Protein AF-0000000065842282 (afdb_homodimer)

Organism: Oryza sativa subsp. indica (NCBI:txid39946)

pLDDT: mean 80.54, std 21.97, range [26.03, 98.81]

InterPro domains:
  IPR006459 Casparian strip membrane protein [TIGR01569] (43-198)
  IPR006702 Casparian strip membrane protein domain [PF04535] (37-189)

Structure (mmCIF, N/CA/C/O backbone):
data_AF-0000000065842282-model_v1
#
loop_
_entity.id
_entity.type
_entity.pdbx_description
1 polymer 'CASP-like protein 3A1'
#
loop_
_atom_site.group_PDB
_atom_site.id
_atom_site.type_symbol
_atom_site.label_atom_id
_atom_site.label_alt_id
_atom_site.label_comp_id
_atom_site.label_asym_id
_atom_site.label_entity_id
_atom_site.label_seq_id
_atom_site.pdbx_PDB_ins_code
_atom_site.Cartn_x
_atom_site.Cartn_y
_atom_site.Cartn_z
_atom_site.occupancy
_atom_site.B_iso_or_equiv
_atom_site.auth_seq_id
_atom_site.auth_comp_id
_atom_site.auth_asym_id
_atom_site.auth_atom_id
_atom_site.pdbx_PDB_model_num
ATOM 1 N N . MET A 1 1 ? 2.488 105.25 -5.75 1 26.03 1 MET A N 1
ATOM 2 C CA . MET A 1 1 ? 2.049 104.125 -6.625 1 26.03 1 MET A CA 1
ATOM 3 C C . MET A 1 1 ? 2.713 102.812 -6.238 1 26.03 1 MET A C 1
ATOM 5 O O . MET A 1 1 ? 3.82 102.562 -6.691 1 26.03 1 MET A O 1
ATOM 9 N N . GLY A 1 2 ? 2.803 102.562 -4.922 1 28.08 2 GLY A N 1
ATOM 10 C CA . GLY A 1 2 ? 3.492 101.562 -4.148 1 28.08 2 GLY A CA 1
ATOM 11 C C . GLY A 1 2 ? 3.053 100.125 -4.496 1 28.08 2 GLY A C 1
ATOM 12 O O . GLY A 1 2 ? 1.866 99.875 -4.727 1 28.08 2 GLY A O 1
ATOM 13 N N . SER A 1 3 ? 3.91 99.5 -5.277 1 28.5 3 SER A N 1
ATOM 14 C CA . SER A 1 3 ? 3.799 98.125 -5.84 1 28.5 3 SER A CA 1
ATOM 15 C C . SER A 1 3 ? 3.494 97.125 -4.758 1 28.5 3 SER A C 1
ATOM 17 O O . SER A 1 3 ? 4.25 97 -3.793 1 28.5 3 SER A O 1
ATOM 19 N N . ILE A 1 4 ? 2.293 97.125 -4.273 1 29.86 4 ILE A N 1
ATOM 20 C CA . ILE A 1 4 ? 1.777 96.188 -3.281 1 29.86 4 ILE A CA 1
ATOM 21 C C . ILE A 1 4 ? 2.039 94.75 -3.74 1 29.86 4 ILE A C 1
ATOM 23 O O . ILE A 1 4 ? 1.507 94.312 -4.766 1 29.86 4 ILE A O 1
ATOM 27 N N . GLY A 1 5 ? 3.338 94.375 -3.734 1 29.72 5 GLY A N 1
ATOM 28 C CA . GLY A 1 5 ? 3.783 93.062 -4.078 1 29.72 5 GLY A CA 1
ATOM 29 C C . GLY A 1 5 ? 2.971 91.938 -3.402 1 29.72 5 GLY A C 1
ATOM 30 O O . GLY A 1 5 ? 2.748 92 -2.189 1 29.72 5 GLY A O 1
ATOM 31 N N . ASN A 1 6 ? 1.831 91.562 -4.043 1 28.48 6 ASN A N 1
ATOM 32 C CA . ASN A 1 6 ? 0.928 90.5 -3.701 1 28.48 6 ASN A CA 1
ATOM 33 C C . ASN A 1 6 ? 1.694 89.188 -3.396 1 28.48 6 ASN A C 1
ATOM 35 O O . ASN A 1 6 ? 2.383 88.688 -4.266 1 28.48 6 ASN A O 1
ATOM 39 N N . GLY A 1 7 ? 2.482 89.188 -2.332 1 29.06 7 GLY A N 1
ATOM 40 C CA . GLY A 1 7 ? 3.232 88.062 -1.869 1 29.06 7 GLY A CA 1
ATOM 41 C C . GLY A 1 7 ? 2.396 86.812 -1.797 1 29.06 7 GLY A C 1
ATOM 42 O O . GLY A 1 7 ? 1.621 86.625 -0.856 1 29.06 7 GLY A O 1
ATOM 43 N N . ARG A 1 8 ? 1.685 86.438 -2.893 1 32.59 8 ARG A N 1
ATOM 44 C CA . ARG A 1 8 ? 0.959 85.188 -2.863 1 32.59 8 ARG A CA 1
ATOM 45 C C . ARG A 1 8 ? 1.862 84.062 -2.396 1 32.59 8 ARG A C 1
ATOM 47 O O . ARG A 1 8 ? 2.824 83.688 -3.082 1 32.59 8 ARG A O 1
ATOM 54 N N . ASN A 1 9 ? 2.297 84.188 -1.151 1 28.83 9 ASN A N 1
ATOM 55 C CA . ASN A 1 9 ? 3.016 83 -0.637 1 28.83 9 ASN A CA 1
ATOM 56 C C . ASN A 1 9 ? 2.238 81.75 -0.875 1 28.83 9 ASN A C 1
ATOM 58 O O . ASN A 1 9 ? 1.107 81.562 -0.406 1 28.83 9 ASN A O 1
ATOM 62 N N . GLY A 1 10 ? 2.074 81.25 -2.119 1 29.47 10 GLY A N 1
ATOM 63 C CA . GLY A 1 10 ? 1.557 79.938 -2.43 1 29.47 10 GLY A CA 1
ATOM 64 C C . GLY A 1 10 ? 2.119 78.875 -1.533 1 29.47 10 GLY A C 1
ATOM 65 O O . GLY A 1 10 ? 3.312 78.562 -1.592 1 29.47 10 GLY A O 1
ATOM 66 N N . SER A 1 11 ? 1.789 79 -0.189 1 31.59 11 SER A N 1
ATOM 67 C CA . SER A 1 11 ? 2.174 77.875 0.69 1 31.59 11 SER A CA 1
ATOM 68 C C . SER A 1 11 ? 1.871 76.562 0.053 1 31.59 11 SER A C 1
ATOM 70 O O . SER A 1 11 ? 0.716 76.25 -0.253 1 31.59 11 SER A O 1
ATOM 72 N N . GLU A 1 12 ? 2.633 76.188 -0.982 1 32.94 12 GLU A N 1
ATOM 73 C CA . GLU A 1 12 ? 2.561 74.812 -1.44 1 32.94 12 GLU A CA 1
ATOM 74 C C . GLU A 1 12 ? 2.58 73.812 -0.264 1 32.94 12 GLU A C 1
ATOM 76 O O . GLU A 1 12 ? 3.568 73.75 0.466 1 32.94 12 GLU A O 1
ATOM 81 N N . VAL A 1 13 ? 1.533 73.938 0.605 1 35.19 13 VAL A N 1
ATOM 82 C CA . VAL A 1 13 ? 1.417 72.875 1.568 1 35.19 13 VAL A CA 1
ATOM 83 C C . VAL A 1 13 ? 1.71 71.5 0.881 1 35.19 13 VAL A C 1
ATOM 85 O O . VAL A 1 13 ? 0.978 71.125 -0.021 1 35.19 13 VAL A O 1
ATOM 88 N N . GLY A 1 14 ? 2.992 71.25 0.517 1 34.47 14 GLY A N 1
ATOM 89 C CA . GLY A 1 14 ? 3.361 69.938 0.145 1 34.47 14 GLY A CA 1
ATOM 90 C C . GLY A 1 14 ? 2.633 68.875 0.952 1 34.47 14 GLY A C 1
ATOM 91 O O . GLY A 1 14 ? 2.689 68.875 2.184 1 34.47 14 GLY A O 1
ATOM 92 N N . ILE A 1 15 ? 1.328 68.688 0.559 1 34.25 15 ILE A N 1
ATOM 93 C CA . ILE A 1 15 ? 0.681 67.5 1.134 1 34.25 15 ILE A CA 1
ATOM 94 C C . ILE A 1 15 ? 1.704 66.375 1.312 1 34.25 15 ILE A C 1
ATOM 96 O O . ILE A 1 15 ? 2.264 65.875 0.332 1 34.25 15 ILE A O 1
ATOM 100 N N . GLN A 1 16 ? 2.615 66.562 2.277 1 35.56 16 GLN A N 1
ATOM 101 C CA . GLN A 1 16 ? 3.387 65.375 2.586 1 35.56 16 GLN A CA 1
ATOM 102 C C . GLN A 1 16 ? 2.492 64.125 2.623 1 35.56 16 GLN A C 1
ATOM 104 O O . GLN A 1 16 ? 1.545 64.062 3.408 1 35.56 16 GLN A O 1
ATOM 109 N N . ILE A 1 17 ? 2.129 63.562 1.42 1 38.41 17 ILE A N 1
ATOM 110 C CA . ILE A 1 17 ? 1.533 62.25 1.478 1 38.41 17 ILE A CA 1
ATOM 111 C C . ILE A 1 17 ? 2.109 61.469 2.662 1 38.41 17 ILE A C 1
ATOM 113 O O . ILE A 1 17 ? 3.33 61.344 2.799 1 38.41 17 ILE A O 1
ATOM 117 N N . PRO A 1 18 ? 1.458 61.562 3.879 1 36.91 18 PRO A N 1
ATOM 118 C CA . PRO A 1 18 ? 2.004 60.688 4.926 1 36.91 18 PRO A CA 1
ATOM 119 C C . PRO A 1 18 ? 2.633 59.438 4.363 1 36.91 18 PRO A C 1
ATOM 121 O O . PRO A 1 18 ? 2.225 58.938 3.303 1 36.91 18 PRO A O 1
ATOM 124 N N . ALA A 1 19 ? 3.973 59.219 4.504 1 39.09 19 ALA A N 1
ATOM 125 C CA . ALA A 1 19 ? 4.594 57.938 4.215 1 39.09 19 ALA A CA 1
ATOM 126 C C . ALA A 1 19 ? 3.637 56.781 4.508 1 39.09 19 ALA A C 1
ATOM 128 O O . ALA A 1 19 ? 3.008 56.75 5.566 1 39.09 19 ALA A O 1
ATOM 129 N N . MET A 1 20 ? 2.785 56.406 3.525 1 37.34 20 MET A N 1
ATOM 130 C CA . MET A 1 20 ? 2.123 55.125 3.752 1 37.34 20 MET A CA 1
ATOM 131 C C . MET A 1 20 ? 2.898 54.312 4.762 1 37.34 20 MET A C 1
ATOM 133 O O . MET A 1 20 ? 4.113 54.125 4.637 1 37.34 20 MET A O 1
ATOM 137 N N . GLY A 1 21 ? 2.59 54.375 6.035 1 35.69 21 GLY A N 1
ATOM 138 C CA . GLY A 1 21 ? 3.123 53.562 7.113 1 35.69 21 GLY A CA 1
ATOM 139 C C . GLY A 1 21 ? 3.773 52.281 6.629 1 35.69 21 GLY A C 1
ATOM 140 O O . GLY A 1 21 ? 3.502 51.812 5.516 1 35.69 21 GLY A O 1
ATOM 141 N N . ASN A 1 22 ? 5 51.969 7.199 1 36.38 22 ASN A N 1
ATOM 142 C CA . ASN A 1 22 ? 5.707 50.719 7.074 1 36.38 22 ASN A CA 1
ATOM 143 C C . ASN A 1 22 ? 4.738 49.531 6.965 1 36.38 22 ASN A C 1
ATOM 145 O O . ASN A 1 22 ? 3.932 49.312 7.871 1 36.38 22 ASN A O 1
ATOM 149 N N . LYS A 1 23 ? 4.082 49.281 5.836 1 39.66 23 LYS A N 1
ATOM 150 C CA . LYS A 1 23 ? 3.525 47.938 5.719 1 39.66 23 LYS A CA 1
ATOM 151 C C . LYS A 1 23 ? 4.25 46.969 6.645 1 39.66 23 LYS A C 1
ATOM 153 O O . LYS A 1 23 ? 5.418 46.656 6.426 1 39.66 23 LYS A O 1
ATOM 158 N N . GLU A 1 24 ? 4.156 47.156 7.965 1 37.97 24 GLU A N 1
ATOM 159 C CA . GLU A 1 24 ? 4.492 45.969 8.75 1 37.97 24 GLU A CA 1
ATOM 160 C C . GLU A 1 24 ? 4.305 44.688 7.926 1 37.97 24 GLU A C 1
ATOM 162 O O . GLU A 1 24 ? 3.193 44.375 7.5 1 37.97 24 GLU A O 1
ATOM 167 N N . VAL A 1 25 ? 5.18 44.562 6.965 1 39.03 25 VAL A N 1
ATOM 168 C CA . VAL A 1 25 ? 5.305 43.188 6.438 1 39.03 25 VAL A CA 1
ATOM 169 C C . VAL A 1 25 ? 4.754 42.188 7.449 1 39.03 25 VAL A C 1
ATOM 171 O O . VAL A 1 25 ? 5.301 42.062 8.547 1 39.03 25 VAL A O 1
ATOM 174 N N . LEU A 1 26 ? 3.463 42.281 7.812 1 36.5 26 LEU A N 1
ATOM 175 C CA . LEU A 1 26 ? 2.973 41.125 8.539 1 36.5 26 LEU A CA 1
ATOM 176 C C . LEU A 1 26 ? 3.947 39.969 8.414 1 36.5 26 LEU A C 1
ATOM 178 O O . LEU A 1 26 ? 4.184 39.469 7.316 1 36.5 26 LEU A O 1
ATOM 182 N N . GLU A 1 27 ? 5.086 40.125 9.055 1 38.03 27 GLU A N 1
ATOM 183 C CA . GLU A 1 27 ? 5.965 38.969 9.195 1 38.03 27 GLU A CA 1
ATOM 184 C C . GLU A 1 27 ? 5.176 37.656 9.141 1 38.03 27 GLU A C 1
ATOM 186 O O . GLU A 1 27 ? 4.246 37.469 9.922 1 38.03 27 GLU A O 1
ATOM 191 N N . ARG A 1 28 ? 4.781 37.281 7.945 1 42.12 28 ARG A N 1
ATOM 192 C CA . ARG A 1 28 ? 4.285 35.906 7.926 1 42.12 28 ARG A CA 1
ATOM 193 C C . ARG A 1 28 ? 4.812 35.094 9.117 1 42.12 28 ARG A C 1
ATOM 195 O O . ARG A 1 28 ? 5.992 35.219 9.469 1 42.12 28 ARG A O 1
ATOM 202 N N . PRO A 1 29 ? 4.086 34.969 10.203 1 42.56 29 PRO A N 1
ATOM 203 C CA . PRO A 1 29 ? 4.641 34.156 11.297 1 42.56 29 PRO A CA 1
ATOM 204 C C . PRO A 1 29 ? 5.762 33.219 10.836 1 42.56 29 PRO A C 1
ATOM 206 O O . PRO A 1 29 ? 5.73 32.719 9.703 1 42.56 29 PRO A O 1
ATOM 209 N N . ALA A 1 30 ? 7.035 33.438 11.188 1 43.19 30 ALA A N 1
ATOM 210 C CA . ALA A 1 30 ? 8.273 32.688 10.984 1 43.19 30 ALA A CA 1
ATOM 211 C C . ALA A 1 30 ? 8 31.188 10.945 1 43.19 30 ALA A C 1
ATOM 213 O O . ALA A 1 30 ? 7.402 30.625 11.867 1 43.19 30 ALA A O 1
ATOM 214 N N . ILE A 1 31 ? 7.613 30.562 9.906 1 48.06 31 ILE A N 1
ATOM 215 C CA . ILE A 1 31 ? 7.602 29.094 9.844 1 48.06 31 ILE A CA 1
ATOM 216 C C . ILE A 1 31 ? 8.734 28.547 10.703 1 48.06 31 ILE A C 1
ATOM 218 O O . ILE A 1 31 ? 9.898 28.906 10.523 1 48.06 31 ILE A O 1
ATOM 222 N N . PRO A 1 32 ? 8.484 28.344 12.062 1 49.97 32 PRO A N 1
ATOM 223 C CA . PRO A 1 32 ? 9.562 27.812 12.906 1 49.97 32 PRO A CA 1
ATOM 224 C C . PRO A 1 32 ? 10.547 26.953 12.133 1 49.97 32 PRO A C 1
ATOM 226 O O . PRO A 1 32 ? 10.141 26.109 11.328 1 49.97 32 PRO A O 1
ATOM 229 N N . ARG A 1 33 ? 11.734 27.422 11.727 1 57.44 33 ARG A N 1
ATOM 230 C CA . ARG A 1 33 ? 12.859 26.719 11.133 1 57.44 33 ARG A CA 1
ATOM 231 C C . ARG A 1 33 ? 13.25 25.5 11.953 1 57.44 33 ARG A C 1
ATOM 233 O O . ARG A 1 33 ? 13.57 25.609 13.133 1 57.44 33 ARG A O 1
ATOM 240 N N . TRP A 1 34 ? 12.43 24.438 11.961 1 63.53 34 TRP A N 1
ATOM 241 C CA . TRP A 1 34 ? 12.883 23.234 12.641 1 63.53 34 TRP A CA 1
ATOM 242 C C . TRP A 1 34 ? 14.047 22.578 11.891 1 63.53 34 TRP A C 1
ATOM 244 O O . TRP A 1 34 ? 13.836 21.734 11.031 1 63.53 34 TRP A O 1
ATOM 254 N N . PRO A 1 35 ? 15.242 23.094 12.172 1 74.38 35 PRO A N 1
ATOM 255 C CA . PRO A 1 35 ? 16.391 22.531 11.453 1 74.38 35 PRO A CA 1
ATOM 256 C C . PRO A 1 35 ? 16.484 21.016 11.578 1 74.38 35 PRO A C 1
ATOM 258 O O . PRO A 1 35 ? 16.891 20.344 10.633 1 74.38 35 PRO A O 1
ATOM 261 N N . ARG A 1 36 ? 16.047 20.562 12.703 1 82 36 ARG A N 1
ATOM 262 C CA . ARG A 1 36 ? 16.094 19.125 12.914 1 82 36 ARG A CA 1
ATOM 263 C C . ARG A 1 36 ? 15.125 18.406 11.992 1 82 36 ARG A C 1
ATOM 265 O O . ARG A 1 36 ? 15.445 17.344 11.453 1 82 36 ARG A O 1
ATOM 272 N N . LEU A 1 37 ? 13.945 19.047 11.789 1 84.81 37 LEU A N 1
ATOM 273 C CA . LEU A 1 37 ? 12.945 18.406 10.938 1 84.81 37 LEU A CA 1
ATOM 274 C C . LEU A 1 37 ? 13.422 18.359 9.492 1 84.81 37 LEU A C 1
ATOM 276 O O . LEU A 1 37 ? 13.156 17.391 8.773 1 84.81 37 LEU A O 1
ATOM 280 N N . GLY A 1 38 ? 14.156 19.375 9.164 1 84.75 38 GLY A N 1
ATOM 281 C CA . GLY A 1 38 ? 14.711 19.391 7.824 1 84.75 38 GLY A CA 1
ATOM 282 C C . GLY A 1 38 ? 15.734 18.297 7.582 1 84.75 38 GLY A C 1
ATOM 283 O O . GLY A 1 38 ? 15.719 17.656 6.531 1 84.75 38 GLY A O 1
ATOM 284 N N . VAL A 1 39 ? 16.516 18.109 8.57 1 87.38 39 VAL A N 1
ATOM 285 C CA . VAL A 1 39 ? 17.547 17.094 8.469 1 87.38 39 VAL A CA 1
ATOM 286 C C . VAL A 1 39 ? 16.906 15.703 8.406 1 87.38 39 VAL A C 1
ATOM 288 O O . VAL A 1 39 ? 17.328 14.852 7.625 1 87.38 39 VAL A O 1
ATOM 291 N N . VAL A 1 40 ? 15.914 15.492 9.195 1 91.81 40 VAL A N 1
ATOM 292 C CA . VAL A 1 40 ? 15.227 14.211 9.227 1 91.81 40 VAL A CA 1
ATOM 293 C C . VAL A 1 40 ? 14.531 13.961 7.895 1 91.81 40 VAL A C 1
ATOM 295 O O . VAL A 1 40 ? 14.508 12.828 7.402 1 91.81 40 VAL A O 1
ATOM 298 N N . MET A 1 41 ? 14.031 14.969 7.391 1 91.44 41 MET A N 1
ATOM 299 C CA . MET A 1 41 ? 13.352 14.859 6.102 1 91.44 41 MET A CA 1
ATOM 300 C C . MET A 1 41 ? 14.32 14.438 5.008 1 91.44 41 MET A C 1
ATOM 302 O O . MET A 1 41 ? 14.016 13.562 4.199 1 91.44 41 MET A O 1
ATOM 306 N N . VAL A 1 42 ? 15.453 15.031 5.004 1 92.12 42 VAL A N 1
ATOM 307 C CA . VAL A 1 42 ? 16.453 14.734 3.99 1 92.12 42 VAL A CA 1
ATOM 308 C C . VAL A 1 42 ? 17 13.32 4.199 1 92.12 42 VAL A C 1
ATOM 310 O O . VAL A 1 42 ? 17.172 12.562 3.24 1 92.12 42 VAL A O 1
ATOM 313 N N . ALA A 1 43 ? 17.219 12.961 5.398 1 95.25 43 ALA A N 1
ATOM 314 C CA . ALA A 1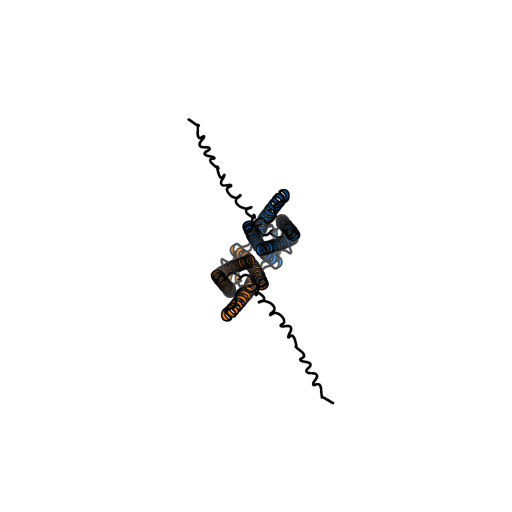 43 ? 17.734 11.633 5.715 1 95.25 43 ALA A CA 1
ATOM 315 C C . ALA A 1 43 ? 16.734 10.547 5.309 1 95.25 43 ALA A C 1
ATOM 317 O O . ALA A 1 43 ? 17.125 9.516 4.75 1 95.25 43 ALA A O 1
ATOM 318 N N . THR A 1 44 ? 15.508 10.781 5.621 1 96.62 44 THR A N 1
ATOM 319 C CA . THR A 1 44 ? 14.469 9.805 5.301 1 96.62 44 THR A CA 1
ATOM 320 C C . THR A 1 44 ? 14.375 9.602 3.791 1 96.62 44 THR A C 1
ATOM 322 O O . THR A 1 44 ? 14.281 8.469 3.314 1 96.62 44 THR A O 1
ATOM 325 N N . ARG A 1 45 ? 14.492 10.625 3.088 1 96.5 45 ARG A N 1
ATOM 326 C CA . ARG A 1 45 ? 14.406 10.555 1.633 1 96.5 45 ARG A CA 1
ATOM 327 C C . ARG A 1 45 ? 15.641 9.883 1.044 1 96.5 45 ARG A C 1
ATOM 329 O O . ARG A 1 45 ? 15.547 9.148 0.058 1 96.5 45 ARG A O 1
ATOM 336 N N . ALA A 1 46 ? 16.734 10.141 1.627 1 97.38 46 ALA A N 1
ATOM 337 C CA . ALA A 1 46 ? 17.969 9.508 1.165 1 97.38 46 ALA A CA 1
ATOM 338 C C . ALA A 1 46 ? 17.922 7.996 1.364 1 97.38 46 ALA A C 1
ATOM 340 O O . ALA A 1 46 ? 18.312 7.234 0.475 1 97.38 46 ALA A O 1
ATOM 341 N N . VAL A 1 47 ? 17.438 7.605 2.492 1 98.44 47 VAL A N 1
ATOM 342 C CA . VAL A 1 47 ? 17.344 6.172 2.766 1 98.44 47 VAL A CA 1
ATOM 343 C C . VAL A 1 47 ? 16.312 5.535 1.835 1 98.44 47 VAL A C 1
ATOM 345 O O . VAL A 1 47 ? 16.531 4.434 1.324 1 98.44 47 VAL A O 1
ATOM 348 N N . ALA A 1 48 ? 15.18 6.258 1.645 1 98.56 48 ALA A N 1
ATOM 349 C CA . ALA A 1 48 ? 14.172 5.75 0.715 1 98.56 48 ALA A CA 1
ATOM 350 C C . ALA A 1 48 ? 14.758 5.551 -0.677 1 98.56 48 ALA A C 1
ATOM 352 O O . ALA A 1 48 ? 14.477 4.547 -1.338 1 98.56 48 ALA A O 1
ATOM 353 N N . LEU A 1 49 ? 15.617 6.438 -1.089 1 98.56 49 LEU A N 1
ATOM 354 C CA . LEU A 1 49 ? 16.266 6.355 -2.389 1 98.56 49 LEU A CA 1
ATOM 355 C C . LEU A 1 49 ? 17.203 5.145 -2.453 1 98.56 49 LEU A C 1
ATOM 357 O O . LEU A 1 49 ? 17.125 4.348 -3.391 1 98.56 49 LEU A O 1
ATOM 361 N N . VAL A 1 50 ? 18.016 4.969 -1.447 1 98.75 50 VAL A N 1
ATOM 362 C CA . VAL A 1 50 ? 18.984 3.881 -1.417 1 98.75 50 VAL A CA 1
ATOM 363 C C . VAL A 1 50 ? 18.266 2.539 -1.417 1 98.75 50 VAL A C 1
ATOM 365 O O . VAL A 1 50 ? 18.641 1.618 -2.143 1 98.75 50 VAL A O 1
ATOM 368 N N . MET A 1 51 ? 17.219 2.465 -0.66 1 98.81 51 MET A N 1
ATOM 369 C CA . MET A 1 51 ? 16.484 1.207 -0.573 1 98.81 51 MET A CA 1
ATOM 370 C C . MET A 1 51 ? 15.781 0.897 -1.889 1 98.81 51 MET A C 1
ATOM 372 O O . MET A 1 51 ? 15.695 -0.264 -2.293 1 98.81 51 MET A O 1
ATOM 376 N N . ALA A 1 52 ? 15.281 1.926 -2.518 1 98.81 52 ALA A N 1
ATOM 377 C CA . ALA A 1 52 ? 14.633 1.717 -3.807 1 98.81 52 ALA A CA 1
ATOM 378 C C . ALA A 1 52 ? 15.633 1.242 -4.855 1 98.81 52 ALA A C 1
ATOM 380 O O . ALA A 1 52 ? 15.344 0.322 -5.625 1 98.81 52 ALA A O 1
ATOM 381 N N . VAL A 1 53 ? 16.781 1.795 -4.875 1 98.75 53 VAL A N 1
ATOM 382 C CA . VAL A 1 53 ? 17.828 1.425 -5.828 1 98.75 53 VAL A CA 1
ATOM 383 C C . VAL A 1 53 ? 18.312 0.005 -5.543 1 98.75 53 VAL A C 1
ATOM 385 O O . VAL A 1 53 ? 18.5 -0.792 -6.465 1 98.75 53 VAL A O 1
ATOM 388 N N . LEU A 1 54 ? 18.453 -0.265 -4.289 1 98.69 54 LEU A N 1
ATOM 389 C CA . LEU A 1 54 ? 18.875 -1.61 -3.918 1 98.69 54 LEU A CA 1
ATOM 390 C C . LEU A 1 54 ? 17.828 -2.643 -4.316 1 98.69 54 LEU A C 1
ATOM 392 O O . LEU A 1 54 ? 18.172 -3.73 -4.785 1 98.69 54 LEU A O 1
ATOM 396 N N . SER A 1 55 ? 16.594 -2.291 -4.109 1 98.62 55 SER A N 1
ATOM 397 C CA . SER A 1 55 ? 15.523 -3.193 -4.508 1 98.62 55 SER A CA 1
ATOM 398 C C . SER A 1 55 ? 15.586 -3.496 -6 1 98.62 55 SER A C 1
ATOM 400 O O . SER A 1 55 ? 15.531 -4.66 -6.406 1 98.62 55 SER A O 1
ATOM 402 N N . MET A 1 56 ? 15.719 -2.506 -6.742 1 98.19 56 MET A N 1
ATOM 403 C CA . MET A 1 56 ? 15.797 -2.658 -8.195 1 98.19 56 MET A CA 1
ATOM 404 C C . MET A 1 56 ? 17.031 -3.449 -8.594 1 98.19 56 MET A C 1
ATOM 406 O O . MET A 1 56 ? 16.938 -4.391 -9.383 1 98.19 56 MET A O 1
ATOM 410 N N . ALA A 1 57 ? 18.203 -3.143 -8.055 1 98 57 ALA A N 1
ATOM 411 C CA . ALA A 1 57 ? 19.469 -3.77 -8.406 1 98 57 ALA A CA 1
ATOM 412 C C . ALA A 1 57 ? 19.469 -5.25 -8.039 1 98 57 ALA A C 1
ATOM 414 O O . ALA A 1 57 ? 19.891 -6.094 -8.836 1 98 57 ALA A O 1
ATOM 415 N N . LEU A 1 58 ? 19 -5.539 -6.902 1 97.81 58 LEU A N 1
ATOM 416 C CA . LEU A 1 58 ? 18.969 -6.926 -6.449 1 97.81 58 LEU A CA 1
ATOM 417 C C . LEU A 1 58 ? 18.031 -7.762 -7.316 1 97.81 58 LEU A C 1
ATOM 419 O O . LEU A 1 58 ? 18.344 -8.898 -7.66 1 97.81 58 LEU A O 1
ATOM 423 N N . MET A 1 59 ? 16.938 -7.18 -7.711 1 97 59 MET A N 1
ATOM 424 C CA . MET A 1 59 ? 15.984 -7.926 -8.539 1 97 59 MET A CA 1
ATOM 425 C C . MET A 1 59 ? 16.547 -8.156 -9.938 1 97 59 MET A C 1
ATOM 427 O O . MET A 1 59 ? 16.422 -9.242 -10.492 1 97 59 MET A O 1
ATOM 431 N N . ILE A 1 60 ? 17.188 -7.172 -10.453 1 95.25 60 ILE A N 1
ATOM 432 C CA . ILE A 1 60 ? 17.766 -7.289 -11.781 1 95.25 60 ILE A CA 1
ATOM 433 C C . ILE A 1 60 ? 18.891 -8.328 -11.773 1 95.25 60 ILE A C 1
ATOM 435 O O . ILE A 1 60 ? 19.078 -9.047 -12.758 1 95.25 60 ILE A O 1
ATOM 439 N N . SER A 1 61 ? 19.469 -8.5 -10.641 1 94.5 61 SER A N 1
ATOM 440 C CA . SER A 1 61 ? 20.562 -9.461 -10.5 1 94.5 61 SER A CA 1
ATOM 441 C C . SER A 1 61 ? 20.031 -10.859 -10.203 1 94.5 61 SER A C 1
ATOM 443 O O . SER A 1 61 ? 20.781 -11.836 -10.242 1 94.5 61 SER A O 1
ATOM 445 N N . ALA A 1 62 ? 18.766 -10.914 -9.922 1 91.62 62 ALA A N 1
ATOM 446 C CA . ALA A 1 62 ? 18.172 -12.195 -9.539 1 91.62 62 ALA A CA 1
ATOM 447 C C . ALA A 1 62 ? 17.875 -13.039 -10.773 1 91.62 62 ALA A C 1
ATOM 449 O O . ALA A 1 62 ? 16.766 -12.984 -11.32 1 91.62 62 ALA A O 1
ATOM 450 N N . LYS A 1 63 ? 18.812 -13.703 -11.273 1 88.44 63 LYS A N 1
ATOM 451 C CA . LYS A 1 63 ? 18.703 -14.664 -12.367 1 88.44 63 LYS A CA 1
ATOM 452 C C . LYS A 1 63 ? 19.438 -15.961 -12.031 1 88.44 63 LYS A C 1
ATOM 454 O O . LYS A 1 63 ? 20.484 -15.93 -11.383 1 88.44 63 LYS A O 1
ATOM 459 N N . GLN A 1 64 ? 18.688 -17.031 -12.359 1 87.94 64 GLN A N 1
ATOM 460 C CA . GLN A 1 64 ? 19.297 -18.328 -12.055 1 87.94 64 GLN A CA 1
ATOM 461 C C . GLN A 1 64 ? 18.719 -19.422 -12.945 1 87.94 64 GLN A C 1
ATOM 463 O O . GLN A 1 64 ? 17.547 -19.391 -13.297 1 87.94 64 GLN A O 1
ATOM 468 N N . ARG A 1 65 ? 19.672 -20.344 -13.328 1 85 65 ARG A N 1
ATOM 469 C CA . ARG A 1 65 ? 19.266 -21.547 -14.047 1 85 65 ARG A CA 1
ATOM 470 C C . ARG A 1 65 ? 19.312 -22.766 -13.141 1 85 65 ARG A C 1
ATOM 472 O O . ARG A 1 65 ? 20.219 -22.906 -12.305 1 85 65 ARG A O 1
ATOM 479 N N . GLY A 1 66 ? 18.172 -23.484 -13.188 1 81.81 66 GLY A N 1
ATOM 480 C CA . GLY A 1 66 ? 18.109 -24.703 -12.406 1 81.81 66 GLY A CA 1
ATOM 481 C C . GLY A 1 66 ? 17.359 -25.828 -13.094 1 81.81 66 GLY A C 1
ATOM 482 O O . GLY A 1 66 ? 17.172 -25.797 -14.312 1 81.81 66 GLY A O 1
ATOM 483 N N . SER A 1 67 ? 17.281 -27.031 -12.414 1 78.06 67 SER A N 1
ATOM 484 C CA . SER A 1 67 ? 16.547 -28.156 -12.969 1 78.06 67 SER A CA 1
ATOM 485 C C . SER A 1 67 ? 15.586 -28.75 -11.938 1 78.06 67 SER A C 1
ATOM 487 O O . SER A 1 67 ? 15.906 -28.797 -10.75 1 78.06 67 SER A O 1
ATOM 489 N N . LEU A 1 68 ? 14.367 -28.922 -12.398 1 73.75 68 LEU A N 1
ATOM 490 C CA . LEU A 1 68 ? 13.359 -29.562 -11.562 1 73.75 68 LEU A CA 1
ATOM 491 C C . LEU A 1 68 ? 13.133 -31.016 -11.984 1 73.75 68 LEU A C 1
ATOM 493 O O . LEU A 1 68 ? 13.047 -31.297 -13.18 1 73.75 68 LEU A O 1
ATOM 497 N N . LYS A 1 69 ? 13.25 -31.969 -11.055 1 67.81 69 LYS A N 1
ATOM 498 C CA . LYS A 1 69 ? 12.984 -33.375 -11.352 1 67.81 69 LYS A CA 1
ATOM 499 C C . LYS A 1 69 ? 11.523 -33.719 -11.094 1 67.81 69 LYS A C 1
ATOM 501 O O . LYS A 1 69 ? 11.062 -33.688 -9.953 1 67.81 69 LYS A O 1
ATOM 506 N N . ILE A 1 70 ? 10.82 -33.625 -12.07 1 61.66 70 ILE A N 1
ATOM 507 C CA . ILE A 1 70 ? 9.445 -34.094 -11.945 1 61.66 70 ILE A CA 1
ATOM 508 C C . ILE A 1 70 ? 9.32 -35.5 -12.5 1 61.66 70 ILE A C 1
ATOM 510 O O . ILE A 1 70 ? 9.539 -35.719 -13.695 1 61.66 70 ILE A O 1
ATOM 514 N N . PHE A 1 71 ? 8.906 -36.375 -11.664 1 59.62 71 PHE A N 1
ATOM 515 C CA . PHE A 1 71 ? 8.711 -37.75 -12.023 1 59.62 71 PHE A CA 1
ATOM 516 C C . PHE A 1 71 ? 9.93 -38.312 -12.758 1 59.62 71 PHE A C 1
ATOM 518 O O . PHE A 1 71 ? 9.789 -39.031 -13.742 1 59.62 71 PHE A O 1
ATOM 525 N N . GLY A 1 72 ? 11.133 -37.812 -12.383 1 63.72 72 GLY A N 1
ATOM 526 C CA . GLY A 1 72 ? 12.352 -38.344 -12.961 1 63.72 72 GLY A CA 1
ATOM 527 C C . GLY A 1 72 ? 12.828 -37.594 -14.18 1 63.72 72 GLY A C 1
ATOM 528 O O . GLY A 1 72 ? 13.922 -37.844 -14.688 1 63.72 72 GLY A O 1
ATOM 529 N N . ILE A 1 73 ? 11.969 -36.812 -14.758 1 67.25 73 ILE A N 1
ATOM 530 C CA . ILE A 1 73 ? 12.359 -36 -15.914 1 67.25 73 ILE A CA 1
ATOM 531 C C . ILE A 1 73 ? 12.875 -34.625 -15.438 1 67.25 73 ILE A C 1
ATOM 533 O O . ILE A 1 73 ? 12.227 -33.969 -14.625 1 67.25 73 ILE A O 1
ATOM 537 N N . GLU A 1 74 ? 14.102 -34.5 -15.898 1 72.38 74 GLU A N 1
ATOM 538 C CA . GLU A 1 74 ? 14.719 -33.219 -15.547 1 72.38 74 GLU A CA 1
ATOM 539 C C . GLU A 1 74 ? 14.25 -32.094 -16.484 1 72.38 74 GLU A C 1
ATOM 541 O O . GLU A 1 74 ? 14.484 -32.156 -17.688 1 72.38 74 GLU A O 1
ATOM 546 N N . ILE A 1 75 ? 13.492 -31.234 -15.914 1 71 75 ILE A N 1
ATOM 547 C CA . ILE A 1 75 ? 13.023 -30.094 -16.672 1 71 75 ILE A CA 1
ATOM 548 C C . ILE A 1 75 ? 13.852 -28.859 -16.328 1 71 75 ILE A C 1
ATOM 550 O O . ILE A 1 75 ? 13.914 -28.453 -15.164 1 71 75 ILE A O 1
ATOM 554 N N . PRO A 1 76 ? 14.547 -28.438 -17.406 1 77.69 76 PRO A N 1
ATOM 555 C CA . PRO A 1 76 ? 15.312 -27.219 -17.125 1 77.69 76 PRO A CA 1
ATOM 556 C C . PRO A 1 76 ? 14.422 -26.047 -16.719 1 77.69 76 PRO A C 1
ATOM 558 O O . PRO A 1 76 ? 13.328 -25.891 -17.266 1 77.69 76 PRO A O 1
ATOM 561 N N . LEU A 1 77 ? 14.898 -25.391 -15.594 1 78.56 77 LEU A N 1
ATOM 562 C CA . LEU A 1 77 ? 14.172 -24.219 -15.102 1 78.56 77 LEU A CA 1
ATOM 563 C C . LEU A 1 77 ? 15.023 -22.969 -15.195 1 78.56 77 LEU A C 1
ATOM 565 O O . LEU A 1 77 ? 16.234 -23 -14.914 1 78.56 77 LEU A O 1
ATOM 569 N N . TYR A 1 78 ? 14.469 -21.984 -15.805 1 80.75 78 TYR A N 1
ATOM 570 C CA . TYR A 1 78 ? 15.109 -20.672 -15.867 1 80.75 78 TYR A CA 1
ATOM 571 C C . TYR A 1 78 ? 14.273 -19.625 -15.141 1 80.75 78 TYR A C 1
ATOM 573 O O . TYR A 1 78 ? 13.086 -19.469 -15.422 1 80.75 78 TYR A O 1
ATOM 581 N N . ALA A 1 79 ? 14.93 -19.078 -14.164 1 83.94 79 ALA A N 1
ATOM 582 C CA . ALA A 1 79 ? 14.234 -18.031 -13.422 1 83.94 79 ALA A CA 1
ATOM 583 C C . ALA A 1 79 ? 14.82 -16.656 -13.727 1 83.94 79 ALA A C 1
ATOM 585 O O . ALA A 1 79 ? 16.047 -16.484 -13.734 1 83.94 79 ALA A O 1
ATOM 586 N N . ASN A 1 80 ? 13.93 -15.812 -14.055 1 85.81 80 ASN A N 1
ATOM 587 C CA . ASN A 1 80 ? 14.258 -14.422 -14.336 1 85.81 80 ASN A CA 1
ATOM 588 C C . ASN A 1 80 ? 13.141 -13.477 -13.891 1 85.81 80 ASN A C 1
ATOM 590 O O . ASN A 1 80 ? 11.961 -13.812 -13.992 1 85.81 80 ASN A O 1
ATOM 594 N N . TRP A 1 81 ? 13.578 -12.305 -13.445 1 84.75 81 TRP A N 1
ATOM 595 C CA . TRP A 1 81 ? 12.625 -11.312 -12.969 1 84.75 81 TRP A CA 1
ATOM 596 C C . TRP A 1 81 ? 11.648 -10.914 -14.07 1 84.75 81 TRP A C 1
ATOM 598 O O . TRP A 1 81 ? 10.508 -10.547 -13.797 1 84.75 81 TRP A O 1
ATOM 608 N N . SER A 1 82 ? 12.031 -10.992 -15.312 1 82.62 82 SER A N 1
ATOM 609 C CA . SER A 1 82 ? 11.227 -10.531 -16.438 1 82.62 82 SER A CA 1
ATOM 610 C C . SER A 1 82 ? 10.117 -11.523 -16.766 1 82.62 82 SER A C 1
ATOM 612 O O . SER A 1 82 ? 9.195 -11.211 -17.531 1 82.62 82 SER A O 1
ATOM 614 N N . PHE A 1 83 ? 10.172 -12.641 -16.094 1 79.31 83 PHE A N 1
ATOM 615 C CA . PHE A 1 83 ? 9.18 -13.672 -16.391 1 79.31 83 PHE A CA 1
ATOM 616 C C . PHE A 1 83 ? 7.953 -13.523 -15.5 1 79.31 83 PHE A C 1
ATOM 618 O O . PHE A 1 83 ? 6.941 -14.195 -15.711 1 79.31 83 PHE A O 1
ATOM 625 N N . SER A 1 84 ? 8.047 -12.75 -14.562 1 85.44 84 SER A N 1
ATOM 626 C CA . SER A 1 84 ? 6.938 -12.531 -13.641 1 85.44 84 SER A CA 1
ATOM 627 C C . SER A 1 84 ? 6.477 -11.078 -13.672 1 85.44 84 SER A C 1
ATOM 629 O O . SER A 1 84 ? 7.262 -10.164 -13.414 1 85.44 84 SER A O 1
ATOM 631 N N . ASP A 1 85 ? 5.199 -10.828 -13.938 1 87.81 85 ASP A N 1
ATOM 632 C CA . ASP A 1 85 ? 4.621 -9.492 -13.992 1 87.81 85 ASP A CA 1
ATOM 633 C C . ASP A 1 85 ? 4.789 -8.766 -12.656 1 87.81 85 ASP A C 1
ATOM 635 O O . ASP A 1 85 ? 5.039 -7.562 -12.625 1 87.81 85 ASP A O 1
ATOM 639 N N . SER A 1 86 ? 4.656 -9.539 -11.609 1 92.81 86 SER A N 1
ATOM 640 C CA . SER A 1 86 ? 4.75 -8.93 -10.281 1 92.81 86 SER A CA 1
ATOM 641 C C . SER A 1 86 ? 6.172 -8.453 -9.992 1 92.81 86 SER A C 1
ATOM 643 O O . SER A 1 86 ? 6.371 -7.406 -9.383 1 92.81 86 SER A O 1
ATOM 645 N N . LEU A 1 87 ? 7.148 -9.195 -10.453 1 94.44 87 LEU A N 1
ATOM 646 C CA . LEU A 1 87 ? 8.539 -8.812 -10.227 1 94.44 87 LEU A CA 1
ATOM 647 C C . LEU A 1 87 ? 8.938 -7.66 -11.141 1 94.44 87 LEU A C 1
ATOM 649 O O . LEU A 1 87 ? 9.688 -6.77 -10.727 1 94.44 87 LEU A O 1
ATOM 653 N N . GLU A 1 88 ? 8.438 -7.707 -12.344 1 94.5 88 GLU A N 1
ATOM 654 C CA . GLU A 1 88 ? 8.633 -6.57 -13.234 1 94.5 88 GLU A CA 1
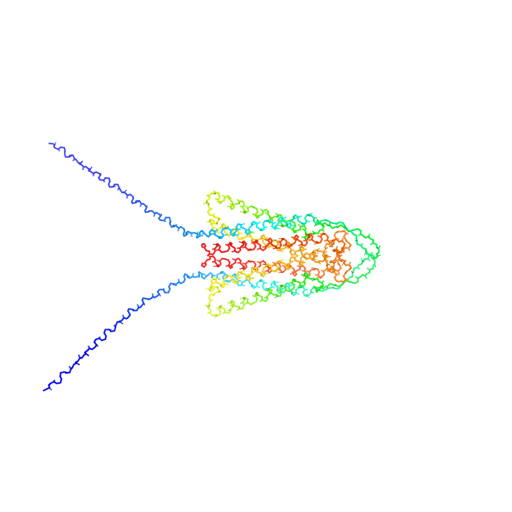ATOM 655 C C . GLU A 1 88 ? 8.016 -5.297 -12.656 1 94.5 88 GLU A C 1
ATOM 657 O O . GLU A 1 88 ? 8.594 -4.219 -12.758 1 94.5 88 GLU A O 1
ATOM 662 N N . TYR A 1 89 ? 6.84 -5.516 -12.133 1 97.19 89 TYR A N 1
ATOM 663 C CA . TYR A 1 89 ? 6.16 -4.41 -11.469 1 97.19 89 TYR A CA 1
ATOM 664 C C . TYR A 1 89 ? 7.004 -3.854 -10.328 1 97.19 89 TYR A C 1
ATOM 666 O O . TYR A 1 89 ? 7.129 -2.637 -10.18 1 97.19 89 TYR A O 1
ATOM 674 N N . LEU A 1 90 ? 7.594 -4.656 -9.562 1 98.06 90 LEU A N 1
ATOM 675 C CA . LEU A 1 90 ? 8.461 -4.238 -8.461 1 98.06 90 LEU A CA 1
ATOM 676 C C . LEU A 1 90 ? 9.656 -3.455 -8.984 1 98.06 90 LEU A C 1
ATOM 678 O O . LEU A 1 90 ? 9.977 -2.385 -8.461 1 98.06 90 LEU A O 1
ATOM 682 N N . VAL A 1 91 ? 10.312 -3.959 -10.023 1 97.81 91 VAL A N 1
ATOM 683 C CA . VAL A 1 91 ? 11.477 -3.295 -10.602 1 97.81 91 VAL A CA 1
ATOM 684 C C . VAL A 1 91 ? 11.07 -1.928 -11.148 1 97.81 91 VAL A C 1
ATOM 686 O O . VAL A 1 91 ? 11.734 -0.922 -10.883 1 97.81 91 VAL A O 1
ATOM 689 N N . GLY A 1 92 ? 10 -1.907 -11.852 1 97.81 92 GLY A N 1
ATOM 690 C CA . GLY A 1 92 ? 9.516 -0.658 -12.422 1 97.81 92 GLY A CA 1
ATOM 691 C C . GLY A 1 92 ? 9.18 0.385 -11.367 1 97.81 92 GLY A C 1
ATOM 692 O O . GLY A 1 92 ? 9.602 1.537 -11.477 1 97.81 92 GLY A O 1
ATOM 693 N N . MET A 1 93 ? 8.414 -0.038 -10.383 1 98.38 93 MET A N 1
ATOM 694 C CA . MET A 1 93 ? 8 0.905 -9.352 1 98.38 93 MET A CA 1
ATOM 695 C C . MET A 1 93 ? 9.195 1.357 -8.516 1 98.38 93 MET A C 1
ATOM 697 O O . MET A 1 93 ? 9.242 2.502 -8.062 1 98.38 93 MET A O 1
ATOM 701 N N . SER A 1 94 ? 10.148 0.459 -8.297 1 98.62 94 SER A N 1
ATOM 702 C CA . SER A 1 94 ? 11.367 0.838 -7.582 1 98.62 94 SER A CA 1
ATOM 703 C C . SER A 1 94 ? 12.164 1.872 -8.367 1 98.62 94 SER A C 1
ATOM 705 O O . SER A 1 94 ? 12.688 2.83 -7.789 1 98.62 94 SER A O 1
ATOM 707 N N . ALA A 1 95 ? 12.203 1.705 -9.641 1 98.44 95 ALA A N 1
ATOM 708 C CA . ALA A 1 95 ? 12.93 2.646 -10.484 1 98.44 95 ALA A CA 1
ATOM 709 C C . ALA A 1 95 ? 12.281 4.027 -10.461 1 98.44 95 ALA A C 1
ATOM 711 O O . ALA A 1 95 ? 12.961 5.039 -10.289 1 98.44 95 ALA A O 1
ATOM 712 N N . VAL A 1 96 ? 10.969 4.027 -10.578 1 98.38 96 VAL A N 1
ATOM 713 C CA . VAL A 1 96 ? 10.266 5.305 -10.609 1 98.38 96 VAL A CA 1
ATOM 714 C C . VAL A 1 96 ? 10.328 5.965 -9.234 1 98.38 96 VAL A C 1
ATOM 716 O O . VAL A 1 96 ? 10.469 7.184 -9.133 1 98.38 96 VAL A O 1
ATOM 719 N N . SER A 1 97 ? 10.203 5.168 -8.211 1 98.44 97 SER A N 1
ATOM 720 C CA . SER A 1 97 ? 10.305 5.707 -6.855 1 98.44 97 SER A CA 1
ATOM 721 C C . SER A 1 97 ? 11.695 6.281 -6.598 1 98.44 97 SER A C 1
ATOM 723 O O . SER A 1 97 ? 11.836 7.324 -5.961 1 98.44 97 SER A O 1
ATOM 725 N N . ALA A 1 98 ? 12.719 5.594 -7.086 1 98.5 98 ALA A N 1
ATOM 726 C CA . ALA A 1 98 ? 14.086 6.098 -6.953 1 98.5 98 ALA A CA 1
ATOM 727 C C . ALA A 1 98 ? 14.242 7.438 -7.668 1 98.5 98 ALA A C 1
ATOM 729 O O . ALA A 1 98 ? 14.852 8.367 -7.133 1 98.5 98 ALA A O 1
ATOM 730 N N . ALA A 1 99 ? 13.703 7.516 -8.852 1 98.31 99 ALA A N 1
ATOM 731 C CA . ALA A 1 99 ? 13.766 8.766 -9.602 1 98.31 99 ALA A CA 1
ATOM 732 C C . ALA A 1 99 ? 13.062 9.891 -8.852 1 98.31 99 ALA A C 1
ATOM 734 O O . ALA A 1 99 ? 13.57 11.016 -8.789 1 98.31 99 ALA A O 1
ATOM 735 N N . TYR A 1 100 ? 11.945 9.57 -8.281 1 98.19 100 TYR A N 1
ATOM 736 C CA . TYR A 1 100 ? 11.195 10.547 -7.5 1 98.19 100 TYR A CA 1
ATOM 737 C C . TYR A 1 100 ? 12.016 11.039 -6.312 1 98.19 100 TYR A C 1
ATOM 739 O O . TYR A 1 100 ? 12.133 12.25 -6.086 1 98.19 100 TYR A O 1
ATOM 747 N N . CYS A 1 101 ? 12.547 10.133 -5.531 1 98.06 101 CYS A N 1
ATOM 748 C CA . CYS A 1 101 ? 13.344 10.484 -4.363 1 98.06 101 CYS A CA 1
ATOM 749 C C . CYS A 1 101 ? 14.57 11.305 -4.766 1 98.06 101 CYS A C 1
ATOM 751 O O . CYS A 1 101 ? 14.93 12.266 -4.09 1 98.06 101 CYS A O 1
ATOM 753 N N . LEU A 1 102 ? 15.203 10.922 -5.852 1 97.69 102 LEU A N 1
ATOM 754 C CA . LEU A 1 102 ? 16.359 11.656 -6.336 1 97.69 102 LEU A CA 1
ATOM 755 C C . LEU A 1 102 ? 15.984 13.086 -6.711 1 97.69 102 LEU A C 1
ATOM 757 O O . LEU A 1 102 ? 16.688 14.031 -6.344 1 97.69 102 LEU A O 1
ATOM 761 N N . ALA A 1 103 ? 14.891 13.219 -7.43 1 96.81 103 ALA A N 1
ATOM 762 C CA . ALA A 1 103 ? 14.414 14.547 -7.82 1 96.81 103 ALA A CA 1
ATOM 763 C C . ALA A 1 103 ? 14.125 15.406 -6.594 1 96.81 103 ALA A C 1
ATOM 765 O O . ALA A 1 103 ? 14.484 16.594 -6.559 1 96.81 103 ALA A O 1
ATOM 766 N N . GLN A 1 104 ? 13.531 14.82 -5.613 1 95 104 GLN A N 1
ATOM 767 C CA . GLN A 1 104 ? 13.203 15.562 -4.402 1 95 104 GLN A CA 1
ATOM 768 C C . GLN A 1 104 ? 14.461 15.984 -3.652 1 95 104 GLN A C 1
ATOM 770 O O . GLN A 1 104 ? 14.539 17.094 -3.131 1 95 104 GLN A O 1
ATOM 775 N N . LEU A 1 105 ? 15.422 15.117 -3.613 1 95.12 105 LEU A N 1
ATOM 776 C CA . LEU A 1 105 ? 16.672 15.43 -2.93 1 95.12 105 LEU A CA 1
ATOM 777 C C . LEU A 1 105 ? 17.438 16.516 -3.668 1 95.12 105 LEU A C 1
ATOM 779 O O . LEU A 1 105 ? 18.016 17.406 -3.041 1 95.12 105 LEU A O 1
ATOM 783 N N . LEU A 1 106 ? 17.406 16.516 -4.941 1 94.94 106 LEU A N 1
ATOM 784 C CA . LEU A 1 106 ? 18.078 17.547 -5.738 1 94.94 106 LEU A CA 1
ATOM 785 C C . LEU A 1 106 ? 17.406 18.891 -5.547 1 94.94 106 LEU A C 1
ATOM 787 O O . LEU A 1 106 ? 18.078 19.922 -5.434 1 94.94 106 LEU A O 1
ATOM 791 N N . LEU A 1 107 ? 16.125 18.875 -5.492 1 92.12 107 LEU A N 1
ATOM 792 C CA . LEU A 1 107 ? 15.391 20.109 -5.266 1 92.12 107 LEU A CA 1
ATOM 793 C C . LEU A 1 107 ? 15.688 20.672 -3.881 1 92.12 107 LEU A C 1
ATOM 795 O O . LEU A 1 107 ? 15.883 21.891 -3.73 1 92.12 107 LEU A O 1
ATOM 799 N N . THR A 1 108 ? 15.719 19.828 -2.953 1 88.38 108 THR A N 1
ATOM 800 C CA . THR A 1 108 ? 16.031 20.266 -1.598 1 88.38 108 THR A CA 1
ATOM 801 C C . THR A 1 108 ? 17.453 20.812 -1.525 1 88.38 108 THR A C 1
ATOM 803 O O . THR A 1 108 ? 17.703 21.828 -0.862 1 88.38 108 THR A O 1
ATOM 806 N N . ALA A 1 109 ? 18.391 20.125 -2.201 1 89.69 109 ALA A N 1
ATOM 807 C CA . ALA A 1 109 ? 19.766 20.594 -2.248 1 89.69 109 ALA A CA 1
ATOM 808 C C . ALA A 1 109 ? 19.859 21.969 -2.918 1 89.69 109 ALA A C 1
ATOM 810 O O . ALA A 1 109 ? 20.594 22.844 -2.459 1 89.69 109 ALA A O 1
ATOM 811 N N . HIS A 1 110 ? 19.125 22.141 -3.939 1 90.56 110 HIS A N 1
ATOM 812 C CA . HIS A 1 110 ? 19.109 23.422 -4.652 1 90.56 110 HIS A CA 1
ATOM 813 C C . HIS A 1 110 ? 18.578 24.531 -3.764 1 90.56 110 HIS A C 1
ATOM 815 O O . HIS A 1 110 ? 19.141 25.641 -3.748 1 90.56 110 HIS A O 1
ATOM 821 N N . LYS A 1 111 ? 17.594 24.234 -3.061 1 86 111 LYS A N 1
ATOM 822 C CA . LYS A 1 111 ? 17.031 25.219 -2.15 1 86 111 LYS A CA 1
ATOM 823 C C . LYS A 1 111 ? 18 25.531 -1.011 1 86 111 LYS A C 1
ATOM 825 O O . LYS A 1 111 ? 18.094 26.688 -0.566 1 86 111 LYS A O 1
ATOM 830 N N . ALA A 1 112 ? 18.641 24.562 -0.582 1 83 112 ALA A N 1
ATOM 831 C CA . ALA A 1 112 ? 19.609 24.766 0.486 1 83 112 ALA A CA 1
ATOM 832 C C . ALA A 1 112 ? 20.75 25.656 0.024 1 83 112 ALA A C 1
ATOM 834 O O . ALA A 1 112 ? 21.234 26.516 0.783 1 83 112 ALA A O 1
ATOM 835 N N . VAL A 1 113 ? 21.188 25.516 -1.12 1 86.62 113 VAL A N 1
ATOM 836 C CA . VAL A 1 113 ? 22.266 26.312 -1.673 1 86.62 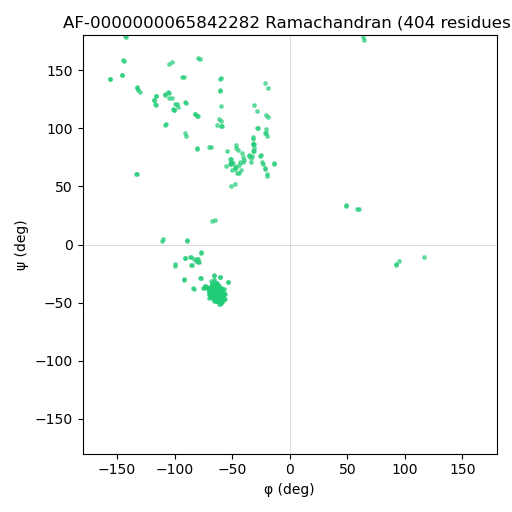113 VAL A CA 1
ATOM 837 C C . VAL A 1 113 ? 21.828 27.766 -1.798 1 86.62 113 VAL A C 1
ATOM 839 O O . VAL A 1 113 ? 22.641 28.688 -1.591 1 86.62 113 VAL A O 1
ATOM 842 N N . LYS A 1 114 ? 20.594 27.984 -2.021 1 87.5 114 LYS A N 1
ATOM 843 C CA . LYS A 1 114 ? 20.062 29.328 -2.156 1 87.5 114 LYS A CA 1
ATOM 844 C C . LYS A 1 114 ? 19.625 29.891 -0.804 1 87.5 114 LYS A C 1
ATOM 846 O O . LYS A 1 114 ? 19.047 30.984 -0.73 1 87.5 114 LYS A O 1
ATOM 851 N N . ASN A 1 115 ? 19.844 29.141 0.225 1 81.56 115 ASN A N 1
ATOM 852 C CA . ASN A 1 115 ? 19.5 29.5 1.592 1 81.56 115 ASN A CA 1
ATOM 853 C C . ASN A 1 115 ? 18 29.734 1.735 1 81.56 115 ASN A C 1
ATOM 855 O O . ASN A 1 115 ? 17.562 30.656 2.428 1 81.56 115 ASN A O 1
ATOM 859 N N . ALA A 1 116 ? 17.359 29.047 0.956 1 76.44 116 ALA A N 1
ATOM 860 C CA . ALA A 1 116 ? 15.898 29.109 1.033 1 76.44 116 ALA A CA 1
ATOM 861 C C . ALA A 1 116 ? 15.359 28 1.935 1 76.44 116 ALA A C 1
ATOM 863 O O . ALA A 1 116 ? 15.984 26.938 2.074 1 76.44 116 ALA A O 1
ATOM 864 N N . PRO A 1 117 ? 14.305 28.375 2.639 1 77.25 117 PRO A N 1
ATOM 865 C CA . PRO A 1 117 ? 13.727 27.312 3.479 1 77.25 117 PRO A CA 1
ATOM 866 C C . PRO A 1 117 ? 13.258 26.109 2.672 1 77.25 117 PRO A C 1
ATOM 868 O O . PRO A 1 117 ? 12.836 26.266 1.522 1 77.25 117 PRO A O 1
ATOM 871 N N . VAL A 1 118 ? 13.461 24.953 3.266 1 69.81 118 VAL A N 1
ATOM 872 C CA . VAL A 1 118 ? 13.125 23.688 2.611 1 69.81 118 VAL A CA 1
ATOM 873 C C . VAL A 1 118 ? 11.641 23.656 2.275 1 69.81 118 VAL A C 1
ATOM 875 O O . VAL A 1 118 ? 11.258 23.281 1.166 1 69.81 118 VAL A O 1
ATOM 878 N N . VAL A 1 119 ? 10.852 23.953 3.189 1 70.81 119 VAL A N 1
ATOM 879 C CA . VAL A 1 119 ? 9.414 24.016 2.928 1 70.81 119 VAL A CA 1
ATOM 880 C C . VAL A 1 119 ? 8.945 25.469 2.936 1 70.81 119 VAL A C 1
ATOM 882 O O . VAL A 1 119 ? 8.906 26.109 3.99 1 70.81 119 VAL A O 1
ATOM 885 N N . GLN A 1 120 ? 8.711 26.062 1.726 1 69.62 120 GLN A N 1
ATOM 886 C CA . GLN A 1 120 ? 8.508 27.5 1.583 1 69.62 120 GLN A CA 1
ATOM 887 C C . GLN A 1 120 ? 7.023 27.844 1.675 1 69.62 120 GLN A C 1
ATOM 889 O O . GLN A 1 120 ? 6.668 28.922 2.154 1 69.62 120 GLN A O 1
ATOM 894 N N . SER A 1 121 ? 6.277 26.922 1.243 1 82.62 121 SER A N 1
ATOM 895 C CA . SER A 1 121 ? 4.855 27.25 1.171 1 82.62 121 SER A CA 1
ATOM 896 C C . SER A 1 121 ? 3.988 26.047 1.524 1 82.62 121 SER A C 1
ATOM 898 O O . SER A 1 121 ? 4.457 24.906 1.507 1 82.62 121 SER A O 1
ATOM 900 N N . ARG A 1 122 ? 2.873 26.422 1.889 1 87.19 122 ARG A N 1
ATOM 901 C CA . ARG A 1 122 ? 1.895 25.391 2.209 1 87.19 122 ARG A CA 1
ATOM 902 C C . ARG A 1 122 ? 1.602 24.516 0.994 1 87.19 122 ARG A C 1
ATOM 904 O O . ARG A 1 122 ? 1.448 23.297 1.118 1 87.19 122 ARG A O 1
ATOM 911 N N . ASN A 1 123 ? 1.599 25.109 -0.161 1 89.88 123 ASN A N 1
ATOM 912 C CA . ASN A 1 123 ? 1.344 24.359 -1.388 1 89.88 123 ASN A CA 1
ATOM 913 C C . ASN A 1 123 ? 2.459 23.359 -1.676 1 89.88 123 ASN A C 1
ATOM 915 O O . ASN A 1 123 ? 2.195 22.234 -2.131 1 89.88 123 ASN A O 1
ATOM 919 N N . TYR A 1 124 ? 3.588 23.797 -1.434 1 88.75 124 TYR A N 1
ATOM 920 C CA . TYR A 1 124 ? 4.723 22.906 -1.649 1 88.75 124 TYR A CA 1
ATOM 921 C C . TYR A 1 124 ? 4.699 21.75 -0.66 1 88.75 124 TYR A C 1
ATOM 923 O O . TYR A 1 124 ? 5.008 20.609 -1.02 1 88.75 124 TYR A O 1
ATOM 931 N N . ALA A 1 125 ? 4.273 22.016 0.521 1 90.88 125 ALA A N 1
ATOM 932 C CA . ALA A 1 125 ? 4.168 20.953 1.523 1 90.88 125 ALA A CA 1
ATOM 933 C C . ALA A 1 125 ? 3.105 19.922 1.132 1 90.88 125 ALA A C 1
ATOM 935 O O . ALA A 1 125 ? 3.295 18.719 1.32 1 90.88 125 ALA A O 1
ATOM 936 N N . TRP A 1 126 ? 2.021 20.422 0.581 1 93.06 126 TRP A N 1
ATOM 937 C CA . TRP A 1 126 ? 0.974 19.531 0.098 1 93.06 126 TRP A CA 1
ATOM 938 C C . TRP A 1 126 ? 1.477 18.672 -1.062 1 93.06 126 TRP A C 1
ATOM 940 O O . TRP A 1 126 ? 1.13 17.5 -1.172 1 93.06 126 TRP A O 1
ATOM 950 N N . LEU A 1 127 ? 2.268 19.25 -1.902 1 92.62 127 LEU A N 1
ATOM 951 C CA . LEU A 1 127 ? 2.824 18.516 -3.035 1 92.62 127 LEU A CA 1
ATOM 952 C C . LEU A 1 127 ? 3.771 17.422 -2.561 1 92.62 127 LEU A C 1
ATOM 954 O O . LEU A 1 127 ? 3.736 16.297 -3.074 1 92.62 127 LEU A O 1
ATOM 958 N N . LEU A 1 128 ? 4.531 17.75 -1.571 1 93.88 128 LEU A N 1
ATOM 959 C CA . LEU A 1 128 ? 5.445 16.75 -1.012 1 93.88 128 LEU A CA 1
ATOM 960 C C . LEU A 1 128 ? 4.672 15.617 -0.346 1 93.88 128 LEU A C 1
ATOM 962 O O . LEU A 1 128 ? 4.98 14.445 -0.56 1 93.88 128 LEU A O 1
ATOM 966 N N . PHE A 1 129 ? 3.691 16.047 0.358 1 95.12 129 PHE A N 1
ATOM 967 C CA . PHE A 1 129 ? 2.875 15.055 1.057 1 95.12 129 PHE A CA 1
ATOM 968 C C . PHE A 1 129 ? 2.199 14.109 0.067 1 95.12 129 PHE A C 1
ATOM 970 O O . PHE A 1 129 ? 2.26 12.891 0.225 1 95.12 129 PHE A O 1
ATOM 977 N N . THR A 1 130 ? 1.616 14.672 -0.908 1 95.19 130 THR A N 1
ATOM 978 C CA . THR A 1 130 ? 0.9 13.875 -1.9 1 95.19 130 THR A CA 1
ATOM 979 C C . THR A 1 130 ? 1.861 12.969 -2.662 1 95.19 130 THR A C 1
ATOM 981 O O . THR A 1 130 ? 1.569 11.789 -2.883 1 95.19 130 THR A O 1
ATOM 984 N N . GLY A 1 131 ? 2.941 13.484 -3.109 1 96 131 GLY A N 1
ATOM 985 C CA . GLY A 1 131 ? 3.936 12.695 -3.816 1 96 131 GLY A CA 1
ATOM 986 C C . GLY A 1 131 ? 4.477 11.547 -2.988 1 96 131 GLY A C 1
ATOM 987 O O . GLY A 1 131 ? 4.547 10.406 -3.465 1 96 131 GLY A O 1
ATOM 988 N N . ASP A 1 132 ? 4.84 11.828 -1.757 1 97.19 132 ASP A N 1
ATOM 989 C CA . ASP A 1 132 ? 5.359 10.797 -0.861 1 97.19 132 ASP A CA 1
ATOM 990 C C . ASP A 1 132 ? 4.32 9.711 -0.616 1 97.19 132 ASP A C 1
ATOM 992 O O . ASP A 1 132 ? 4.656 8.523 -0.591 1 97.19 132 ASP A O 1
ATOM 996 N N . GLN A 1 133 ? 3.109 10.094 -0.503 1 96.5 133 GLN A N 1
ATOM 997 C CA . GLN A 1 133 ? 2.045 9.125 -0.271 1 96.5 133 GLN A CA 1
ATOM 998 C C . GLN A 1 133 ? 1.837 8.227 -1.49 1 96.5 133 GLN A C 1
ATOM 1000 O O . GLN A 1 133 ? 1.707 7.012 -1.358 1 96.5 133 GLN A O 1
ATOM 1005 N N . ILE A 1 134 ? 1.809 8.797 -2.615 1 97.19 134 ILE A N 1
ATOM 1006 C CA . ILE A 1 134 ? 1.586 8.047 -3.848 1 97.19 134 ILE A CA 1
ATOM 1007 C C . ILE A 1 134 ? 2.686 7.004 -4.023 1 97.19 134 ILE A C 1
ATOM 1009 O O . ILE A 1 134 ? 2.402 5.84 -4.309 1 97.19 134 ILE A O 1
ATOM 1013 N N . PHE A 1 135 ? 3.877 7.406 -3.812 1 98.25 135 PHE A N 1
ATOM 1014 C CA . PHE A 1 135 ? 4.98 6.488 -4.055 1 98.25 135 PHE A CA 1
ATOM 1015 C C . PHE A 1 135 ? 5.105 5.48 -2.916 1 98.25 135 PHE A C 1
ATOM 1017 O O . PHE A 1 135 ? 5.555 4.352 -3.125 1 98.25 135 PHE A O 1
ATOM 1024 N N . ALA A 1 136 ? 4.688 5.891 -1.694 1 98.44 136 ALA A N 1
ATOM 1025 C CA . ALA A 1 136 ? 4.625 4.902 -0.62 1 98.44 136 ALA A CA 1
ATOM 1026 C C . ALA A 1 136 ? 3.607 3.811 -0.937 1 98.44 136 ALA A C 1
ATOM 1028 O O . ALA A 1 136 ? 3.898 2.621 -0.796 1 98.44 136 ALA A O 1
ATOM 1029 N N . TYR A 1 137 ? 2.467 4.184 -1.435 1 98.25 137 TYR A N 1
ATOM 1030 C CA . TYR A 1 137 ? 1.443 3.215 -1.813 1 98.25 137 TYR A CA 1
ATOM 1031 C C . TYR A 1 137 ? 1.911 2.355 -2.982 1 98.25 137 TYR A C 1
ATOM 1033 O O . TYR A 1 137 ? 1.643 1.152 -3.025 1 98.25 137 TYR A O 1
ATOM 1041 N N . ALA A 1 138 ? 2.559 3.029 -3.898 1 97.94 138 ALA A N 1
ATOM 1042 C CA . ALA A 1 138 ? 3.062 2.301 -5.059 1 97.94 138 ALA A CA 1
ATOM 1043 C C . ALA A 1 138 ? 4.07 1.233 -4.641 1 97.94 138 ALA A C 1
ATOM 1045 O O . ALA A 1 138 ? 4.008 0.094 -5.109 1 97.94 138 ALA A O 1
ATOM 1046 N N . MET A 1 139 ? 4.945 1.629 -3.742 1 98.56 139 MET A N 1
ATOM 1047 C CA . MET A 1 139 ? 5.957 0.683 -3.281 1 98.56 139 MET A CA 1
ATOM 1048 C C . MET A 1 139 ? 5.324 -0.427 -2.447 1 98.56 139 MET A C 1
ATOM 1050 O O . MET A 1 139 ? 5.75 -1.581 -2.518 1 98.56 139 MET A O 1
ATOM 1054 N N . MET A 1 140 ? 4.344 -0.091 -1.658 1 98.31 140 MET A N 1
ATOM 1055 C CA . MET A 1 140 ? 3.609 -1.104 -0.904 1 98.31 140 MET A CA 1
ATOM 1056 C C . MET A 1 140 ? 2.918 -2.088 -1.843 1 98.31 140 MET A C 1
ATOM 1058 O O . MET A 1 140 ? 2.963 -3.299 -1.622 1 98.31 140 MET A O 1
ATOM 1062 N N . SER A 1 141 ? 2.352 -1.521 -2.844 1 98.31 141 SER A N 1
ATOM 1063 C CA . SER A 1 141 ? 1.659 -2.346 -3.828 1 98.31 141 SER A CA 1
ATOM 1064 C C . SER A 1 141 ? 2.629 -3.27 -4.555 1 98.31 141 SER A C 1
ATOM 1066 O O . SER A 1 141 ? 2.404 -4.48 -4.633 1 98.31 141 SER A O 1
ATOM 1068 N N . ALA A 1 142 ? 3.705 -2.709 -5.02 1 98.56 142 ALA A N 1
ATOM 1069 C CA . ALA A 1 142 ? 4.695 -3.488 -5.758 1 98.56 142 ALA A CA 1
ATOM 1070 C C . ALA A 1 142 ? 5.34 -4.543 -4.863 1 98.56 142 ALA A C 1
ATOM 1072 O O . ALA A 1 142 ? 5.504 -5.695 -5.273 1 98.56 142 ALA A O 1
ATOM 1073 N N . GLY A 1 143 ? 5.719 -4.164 -3.697 1 98.5 143 GLY A N 1
ATOM 1074 C CA . GLY A 1 143 ? 6.305 -5.109 -2.762 1 98.5 143 GLY A CA 1
ATOM 1075 C C . GLY A 1 143 ? 5.371 -6.246 -2.396 1 98.5 143 GLY A C 1
ATOM 1076 O O . GLY A 1 143 ? 5.793 -7.402 -2.328 1 98.5 143 GLY A O 1
ATOM 1077 N N . SER A 1 144 ? 4.148 -5.941 -2.189 1 98.38 144 SER A N 1
ATOM 1078 C CA . SER A 1 144 ? 3.18 -6.957 -1.794 1 98.38 144 SER A CA 1
ATOM 1079 C C . SER A 1 144 ? 2.885 -7.918 -2.941 1 98.38 144 SER A C 1
ATOM 1081 O O . SER A 1 144 ? 2.742 -9.125 -2.729 1 98.38 144 SER A O 1
ATOM 1083 N N . ALA A 1 145 ? 2.742 -7.328 -4.102 1 97.62 145 ALA A N 1
ATOM 1084 C CA . ALA A 1 145 ? 2.547 -8.18 -5.273 1 97.62 145 ALA A CA 1
ATOM 1085 C C . ALA A 1 145 ? 3.719 -9.141 -5.457 1 97.62 145 ALA A C 1
ATOM 1087 O O . ALA A 1 145 ? 3.521 -10.336 -5.668 1 97.62 145 ALA A O 1
ATOM 1088 N N . ALA A 1 146 ? 4.91 -8.656 -5.363 1 97.31 146 ALA A N 1
ATOM 1089 C CA . ALA A 1 146 ? 6.109 -9.477 -5.512 1 97.31 146 ALA A CA 1
ATOM 1090 C C . ALA A 1 146 ? 6.223 -10.492 -4.379 1 97.31 146 ALA A C 1
ATOM 1092 O O . ALA A 1 146 ? 6.633 -11.633 -4.602 1 97.31 146 ALA A O 1
ATOM 1093 N N . ALA A 1 147 ? 5.867 -10.047 -3.195 1 97.19 147 ALA A N 1
ATOM 1094 C CA . ALA A 1 147 ? 5.934 -10.945 -2.047 1 97.19 147 ALA A CA 1
ATOM 1095 C C . ALA A 1 147 ? 4.957 -12.109 -2.199 1 97.19 147 ALA A C 1
ATOM 1097 O O . ALA A 1 147 ? 5.25 -13.234 -1.791 1 97.19 147 ALA A O 1
ATOM 1098 N N . ALA A 1 148 ? 3.83 -11.836 -2.754 1 95 148 ALA A N 1
ATOM 1099 C CA . ALA A 1 148 ? 2.846 -12.898 -2.959 1 95 148 ALA A CA 1
ATOM 1100 C C . ALA A 1 148 ? 3.381 -13.969 -3.904 1 95 148 ALA A C 1
ATOM 1102 O O . ALA A 1 148 ? 3.283 -15.164 -3.617 1 95 148 ALA A O 1
ATOM 1103 N N . VAL A 1 149 ? 3.988 -13.547 -4.973 1 90.44 149 VAL A N 1
ATOM 1104 C CA . VAL A 1 149 ? 4.531 -14.477 -5.957 1 90.44 149 VAL A CA 1
ATOM 1105 C C . VAL A 1 149 ? 5.75 -15.195 -5.379 1 90.44 149 VAL A C 1
ATOM 1107 O O . VAL A 1 149 ? 5.93 -16.391 -5.582 1 90.44 149 VAL A O 1
ATOM 1110 N N . ALA A 1 150 ? 6.516 -14.438 -4.637 1 91.69 150 ALA A N 1
ATOM 1111 C CA . ALA A 1 150 ? 7.684 -15.047 -4.008 1 91.69 150 ALA A CA 1
ATOM 1112 C C . ALA A 1 150 ? 7.27 -16.109 -2.996 1 91.69 150 ALA A C 1
ATOM 1114 O O . ALA A 1 150 ? 7.93 -17.141 -2.867 1 91.69 150 ALA A O 1
ATOM 1115 N N . ASN A 1 151 ? 6.293 -15.859 -2.316 1 89.88 151 ASN A N 1
ATOM 1116 C CA . ASN A 1 151 ? 5.785 -16.844 -1.364 1 89.88 151 ASN A CA 1
ATOM 1117 C C . ASN A 1 151 ? 5.27 -18.094 -2.07 1 89.88 151 ASN A C 1
ATOM 1119 O O . ASN A 1 151 ? 5.477 -19.219 -1.594 1 89.88 151 ASN A O 1
ATOM 1123 N N . LEU A 1 152 ? 4.625 -17.938 -3.18 1 84.81 152 LEU A N 1
ATOM 1124 C CA . LEU A 1 152 ? 4.172 -19.062 -3.973 1 84.81 152 LEU A CA 1
ATOM 1125 C C . LEU A 1 152 ? 5.355 -19.891 -4.465 1 84.81 152 LEU A C 1
ATOM 1127 O O . LEU A 1 152 ? 5.285 -21.125 -4.512 1 84.81 152 LEU A O 1
ATOM 1131 N N . ASN A 1 153 ? 6.375 -19.219 -4.801 1 84.5 153 ASN A N 1
ATOM 1132 C CA . ASN A 1 153 ? 7.582 -19.906 -5.238 1 84.5 153 ASN A CA 1
ATOM 1133 C C . ASN A 1 153 ? 8.172 -20.766 -4.125 1 84.5 153 ASN A C 1
ATOM 1135 O O . ASN A 1 153 ? 8.742 -21.828 -4.387 1 84.5 153 ASN A O 1
ATOM 1139 N N . ARG A 1 154 ? 8.055 -20.297 -2.971 1 85.5 154 ARG A N 1
ATOM 1140 C CA . ARG A 1 154 ? 8.664 -21 -1.838 1 85.5 154 ARG A CA 1
ATOM 1141 C C . ARG A 1 154 ? 7.754 -22.109 -1.323 1 85.5 154 ARG A C 1
ATOM 1143 O O . ARG A 1 154 ? 8.234 -23.172 -0.915 1 85.5 154 ARG A O 1
ATOM 1150 N N . THR A 1 155 ? 6.473 -21.859 -1.332 1 80.5 155 THR A N 1
ATOM 1151 C CA . THR A 1 155 ? 5.555 -22.812 -0.728 1 80.5 155 THR A CA 1
ATOM 1152 C C . THR A 1 155 ? 4.902 -23.688 -1.797 1 80.5 155 THR A C 1
ATOM 1154 O O . THR A 1 155 ? 4.469 -24.812 -1.515 1 80.5 155 THR A O 1
ATOM 1157 N N . GLY A 1 156 ? 4.934 -23.297 -2.953 1 71 156 GLY A N 1
ATOM 1158 C CA . GLY A 1 156 ? 4.129 -23.984 -3.953 1 71 156 GLY A CA 1
ATOM 1159 C C . GLY A 1 156 ? 2.637 -23.875 -3.695 1 71 156 GLY A C 1
ATOM 1160 O O . GLY A 1 156 ? 2.197 -23.031 -2.912 1 71 156 GLY A O 1
ATOM 1161 N N . ILE A 1 157 ? 1.773 -24.422 -4.543 1 60.38 157 ILE A N 1
ATOM 1162 C CA . ILE A 1 157 ? 0.329 -24.438 -4.344 1 60.38 157 ILE A CA 1
ATOM 1163 C C . ILE A 1 157 ? -0.094 -25.812 -3.805 1 60.38 157 ILE A C 1
ATOM 1165 O O . ILE A 1 157 ? 0.186 -26.828 -4.422 1 60.38 157 ILE A O 1
ATOM 1169 N N . ARG A 1 158 ? -0.652 -25.625 -2.449 1 53.5 158 ARG A N 1
ATOM 1170 C CA . ARG A 1 158 ? -1.179 -26.828 -1.79 1 53.5 158 ARG A CA 1
ATOM 1171 C C . ARG A 1 158 ? -2.299 -27.453 -2.611 1 53.5 158 ARG A C 1
ATOM 1173 O O . ARG A 1 158 ? -3.07 -26.75 -3.262 1 53.5 158 ARG A O 1
ATOM 1180 N N . HIS A 1 159 ? -2.115 -28.438 -3.293 1 53.16 159 HIS A N 1
ATOM 1181 C CA . HIS A 1 159 ? -3.033 -29.359 -3.949 1 53.16 159 HIS A CA 1
ATOM 1182 C C . HIS A 1 159 ? -2.869 -29.312 -5.465 1 53.16 159 HIS A C 1
ATOM 1184 O O . HIS A 1 159 ? -3.619 -29.953 -6.195 1 53.16 159 HIS A O 1
ATOM 1190 N N . THR A 1 160 ? -2.074 -28.25 -5.77 1 56.34 160 THR A N 1
ATOM 1191 C CA . THR A 1 160 ? -1.706 -28.344 -7.18 1 56.34 160 THR A CA 1
ATOM 1192 C C . THR A 1 160 ? -0.258 -28.797 -7.332 1 56.34 160 THR A C 1
ATOM 1194 O O . THR A 1 160 ? 0.51 -28.781 -6.367 1 56.34 160 THR A O 1
ATOM 1197 N N . ALA A 1 161 ? -0.011 -29.344 -8.383 1 54.66 161 ALA A N 1
ATOM 1198 C CA . ALA A 1 161 ? 1.312 -29.859 -8.727 1 54.66 161 ALA A CA 1
ATOM 1199 C C . ALA A 1 161 ? 2.326 -28.734 -8.852 1 54.66 161 ALA A C 1
ATOM 1201 O O . ALA A 1 161 ? 3.324 -28.859 -9.562 1 54.66 161 ALA A O 1
ATOM 1202 N N . LEU A 1 162 ? 1.995 -27.609 -8.219 1 62.16 162 LEU A N 1
ATOM 1203 C CA . LEU A 1 162 ? 3.025 -26.578 -8.328 1 62.16 162 LEU A CA 1
ATOM 1204 C C . LEU A 1 162 ? 4.117 -26.797 -7.289 1 62.16 162 LEU A C 1
ATOM 1206 O O . LEU A 1 162 ? 3.865 -26.688 -6.086 1 62.16 162 LEU A O 1
ATOM 1210 N N . PRO A 1 163 ? 5.254 -27.141 -7.84 1 66.75 163 PRO A N 1
ATOM 1211 C CA . PRO A 1 163 ? 6.34 -27.453 -6.906 1 66.75 163 PRO A CA 1
ATOM 1212 C C . PRO A 1 163 ? 7.016 -26.203 -6.352 1 66.75 163 PRO A C 1
ATOM 1214 O O . PRO A 1 163 ? 6.75 -25.094 -6.816 1 66.75 163 PRO A O 1
ATOM 1217 N N . ASN A 1 164 ? 7.723 -26.406 -5.195 1 76.81 164 ASN A N 1
ATOM 1218 C CA . ASN A 1 164 ? 8.617 -25.391 -4.633 1 76.81 164 ASN A CA 1
ATOM 1219 C C . ASN A 1 164 ? 9.758 -25.062 -5.586 1 76.81 164 ASN A C 1
ATOM 1221 O O . ASN A 1 164 ? 10.688 -25.844 -5.75 1 76.81 164 ASN A O 1
ATOM 1225 N N . PHE A 1 165 ? 9.719 -23.938 -6.156 1 78.69 165 PHE A N 1
ATOM 1226 C CA . PHE A 1 165 ? 10.688 -23.516 -7.164 1 78.69 165 PHE A CA 1
ATOM 1227 C C . PHE A 1 165 ? 11.969 -23.016 -6.508 1 78.69 165 PHE A C 1
ATOM 1229 O O . PHE A 1 165 ? 13 -22.891 -7.168 1 78.69 165 PHE A O 1
ATOM 1236 N N . CYS A 1 166 ? 11.891 -22.812 -5.203 1 86.12 166 CYS A N 1
ATOM 1237 C CA . CYS A 1 166 ? 13.055 -22.25 -4.539 1 86.12 166 CYS A CA 1
ATOM 1238 C C . CYS A 1 166 ? 14.062 -23.328 -4.168 1 86.12 166 CYS A C 1
ATOM 1240 O O . CYS A 1 166 ? 15.219 -23.031 -3.873 1 86.12 166 CYS A O 1
ATOM 1242 N N . LYS A 1 167 ? 13.656 -24.547 -4.148 1 83 167 LYS A N 1
ATOM 1243 C CA . LYS A 1 167 ? 14.594 -25.641 -3.91 1 83 167 LYS A CA 1
ATOM 1244 C C . LYS A 1 167 ? 15.625 -25.719 -5.027 1 83 167 LYS A C 1
ATOM 1246 O O . LYS A 1 167 ? 16.828 -25.719 -4.766 1 83 167 LYS A O 1
ATOM 1251 N N . PRO A 1 168 ? 15.164 -25.688 -6.305 1 83.19 168 PRO A N 1
ATOM 1252 C CA . PRO A 1 168 ? 16.141 -25.703 -7.395 1 83.19 168 PRO A CA 1
ATOM 1253 C C . PRO A 1 168 ? 16.734 -24.328 -7.691 1 83.19 168 PRO A C 1
ATOM 1255 O O . PRO A 1 168 ? 17.75 -24.219 -8.375 1 83.19 168 PRO A O 1
ATOM 1258 N N . LEU A 1 169 ? 16.172 -23.297 -7.199 1 88.56 169 LEU A N 1
ATOM 1259 C CA . LEU A 1 169 ? 16.609 -21.938 -7.52 1 88.56 169 LEU A CA 1
ATOM 1260 C C . LEU A 1 169 ? 16.75 -21.094 -6.258 1 88.56 169 LEU A C 1
ATOM 1262 O O . LEU A 1 169 ? 16.141 -20.031 -6.141 1 88.56 169 LEU A O 1
ATOM 1266 N N . PRO A 1 170 ? 17.625 -21.5 -5.359 1 88.88 170 PRO A N 1
ATOM 1267 C CA . PRO A 1 170 ? 17.719 -20.797 -4.078 1 88.88 170 PRO A CA 1
ATOM 1268 C C . PRO A 1 170 ? 18.281 -19.391 -4.215 1 88.88 170 PRO A C 1
ATOM 1270 O O . PRO A 1 170 ? 17.891 -18.484 -3.484 1 88.88 170 PRO A O 1
ATOM 1273 N N . ARG A 1 171 ? 19.281 -19.219 -5.043 1 90 171 ARG A N 1
ATOM 1274 C CA . ARG A 1 171 ? 19.891 -17.906 -5.211 1 90 171 ARG A CA 1
ATOM 1275 C C . ARG A 1 171 ? 18.875 -16.891 -5.723 1 90 171 ARG A C 1
ATOM 1277 O O . ARG A 1 171 ? 18.812 -15.758 -5.234 1 90 171 ARG A O 1
ATOM 1284 N N . PHE A 1 172 ? 18.141 -17.25 -6.703 1 91.75 172 PHE A N 1
ATOM 1285 C CA . PHE A 1 172 ? 17.094 -16.375 -7.223 1 91.75 172 PHE A CA 1
ATOM 1286 C C . PHE A 1 172 ? 16.109 -16 -6.121 1 91.75 172 PHE A C 1
ATOM 1288 O O . PHE A 1 172 ? 15.758 -14.828 -5.969 1 91.75 172 PHE A O 1
ATOM 1295 N N . CYS A 1 173 ? 15.68 -16.938 -5.391 1 92 173 CYS A N 1
ATOM 1296 C CA . CYS A 1 173 ? 14.688 -16.719 -4.352 1 92 173 CYS A CA 1
ATOM 1297 C C . CYS A 1 173 ? 15.25 -15.844 -3.232 1 92 173 CYS A C 1
ATOM 1299 O O . CYS A 1 173 ? 14.555 -14.992 -2.689 1 92 173 CYS A O 1
ATOM 1301 N N . ASP A 1 174 ? 16.531 -16 -2.914 1 93.12 174 ASP A N 1
ATOM 1302 C CA . ASP A 1 174 ? 17.156 -15.211 -1.866 1 93.12 174 ASP A CA 1
ATOM 1303 C C . ASP A 1 174 ? 17.312 -13.75 -2.301 1 93.12 174 ASP A C 1
ATOM 1305 O O . ASP A 1 174 ? 17 -12.836 -1.542 1 93.12 174 ASP A O 1
ATOM 1309 N N . LEU A 1 175 ? 17.781 -13.586 -3.471 1 95.38 175 LEU A N 1
ATOM 1310 C CA . LEU A 1 175 ? 17.953 -12.234 -3.992 1 95.38 175 LEU A CA 1
ATOM 1311 C C . LEU A 1 175 ? 16.609 -11.539 -4.141 1 95.38 175 LEU A C 1
ATOM 1313 O O . LEU A 1 175 ? 16.484 -10.352 -3.848 1 95.38 175 LEU A O 1
ATOM 1317 N N . SER A 1 176 ? 15.625 -12.297 -4.605 1 95.31 176 SER A N 1
ATOM 1318 C CA . SER A 1 176 ? 14.281 -11.734 -4.734 1 95.31 176 SER A CA 1
ATOM 1319 C C . SER A 1 176 ? 13.719 -11.336 -3.377 1 95.31 176 SER A C 1
ATOM 1321 O O . SER A 1 176 ? 13.102 -10.273 -3.246 1 95.31 176 SER A O 1
ATOM 1323 N N . ALA A 1 177 ? 13.898 -12.18 -2.416 1 95.81 177 ALA A N 1
ATOM 1324 C CA . ALA A 1 177 ? 13.414 -11.875 -1.07 1 95.81 177 ALA A CA 1
ATOM 1325 C C . ALA A 1 177 ? 14.086 -10.617 -0.52 1 95.81 177 ALA A C 1
ATOM 1327 O O . ALA A 1 177 ? 13.43 -9.773 0.102 1 95.81 177 ALA A O 1
ATOM 1328 N N . ALA A 1 178 ? 15.32 -10.531 -0.729 1 97.31 178 ALA A N 1
ATOM 1329 C CA . ALA A 1 178 ? 16.062 -9.352 -0.291 1 97.31 178 ALA A CA 1
ATOM 1330 C C . ALA A 1 178 ? 15.578 -8.094 -1.014 1 97.31 178 ALA A C 1
ATOM 1332 O O . ALA A 1 178 ? 15.453 -7.031 -0.405 1 97.31 178 ALA A O 1
ATOM 1333 N N . SER A 1 179 ? 15.375 -8.227 -2.283 1 98.25 179 SER A N 1
ATOM 1334 C CA . SER A 1 179 ? 14.852 -7.117 -3.074 1 98.25 179 SER A CA 1
ATOM 1335 C C . SER A 1 179 ? 13.5 -6.648 -2.541 1 98.25 179 SER A C 1
ATOM 1337 O O . SER A 1 179 ? 13.281 -5.445 -2.369 1 98.25 179 SER A O 1
ATOM 1339 N N . ILE A 1 180 ? 12.641 -7.539 -2.252 1 98.31 180 ILE A N 1
ATOM 1340 C CA . ILE A 1 180 ? 11.312 -7.246 -1.737 1 98.31 180 ILE A CA 1
ATOM 1341 C C . ILE A 1 180 ? 11.422 -6.559 -0.379 1 98.31 180 ILE A C 1
ATOM 1343 O O . ILE A 1 180 ? 10.727 -5.574 -0.115 1 98.31 180 ILE A O 1
ATOM 1347 N N . ALA A 1 181 ? 12.258 -7.059 0.453 1 98.31 181 ALA A N 1
ATOM 1348 C CA . ALA A 1 181 ? 12.484 -6.438 1.757 1 98.31 181 ALA A CA 1
ATOM 1349 C C . ALA A 1 181 ? 12.914 -4.984 1.605 1 98.31 181 ALA A C 1
ATOM 1351 O O . ALA A 1 181 ? 12.438 -4.109 2.33 1 98.31 181 ALA A O 1
ATOM 1352 N N . CYS A 1 182 ? 13.766 -4.773 0.676 1 98.69 182 CYS A N 1
ATOM 1353 C CA . CYS A 1 182 ? 14.25 -3.418 0.424 1 98.69 182 CYS A CA 1
ATOM 1354 C C . CYS A 1 182 ? 13.125 -2.525 -0.084 1 98.69 182 CYS A C 1
ATOM 1356 O O . CYS A 1 182 ? 13.062 -1.341 0.25 1 98.69 182 CYS A O 1
ATOM 1358 N N . ALA A 1 183 ? 12.305 -3.1 -0.882 1 98.62 183 ALA A N 1
ATOM 1359 C CA . ALA A 1 183 ? 11.156 -2.334 -1.376 1 98.62 183 ALA A CA 1
ATOM 1360 C C . ALA A 1 183 ? 10.242 -1.913 -0.23 1 98.62 183 ALA A C 1
ATOM 1362 O O . ALA A 1 183 ? 9.789 -0.768 -0.18 1 98.62 183 ALA A O 1
ATOM 1363 N N . PHE A 1 184 ? 9.961 -2.803 0.69 1 98.75 184 PHE A N 1
ATOM 1364 C CA . PHE A 1 184 ? 9.125 -2.477 1.836 1 98.75 184 PHE A CA 1
ATOM 1365 C C . PHE A 1 184 ? 9.797 -1.433 2.721 1 98.75 184 PHE A C 1
ATOM 1367 O O . PHE A 1 184 ? 9.125 -0.561 3.277 1 98.75 184 PHE A O 1
ATOM 1374 N N . LEU A 1 185 ? 11.047 -1.548 2.865 1 98.56 185 LEU A N 1
ATOM 1375 C CA . LEU A 1 185 ? 11.766 -0.546 3.643 1 98.56 185 LEU A CA 1
ATOM 1376 C C . LEU A 1 185 ? 11.664 0.827 2.988 1 98.56 185 LEU A C 1
ATOM 1378 O O . LEU A 1 185 ? 11.461 1.832 3.674 1 98.56 185 LEU A O 1
ATOM 1382 N N . SER A 1 186 ? 11.852 0.851 1.695 1 98.69 186 SER A N 1
ATOM 1383 C CA . SER A 1 186 ? 11.672 2.113 0.987 1 98.69 186 SER A CA 1
ATOM 1384 C C . SER A 1 186 ? 10.281 2.686 1.223 1 98.69 186 SER A C 1
ATOM 1386 O O . SER A 1 186 ? 10.125 3.891 1.434 1 98.69 186 SER A O 1
ATOM 1388 N N . CYS A 1 187 ? 9.281 1.83 1.174 1 98.5 187 CYS A N 1
ATOM 1389 C CA . CYS A 1 187 ? 7.902 2.23 1.435 1 98.5 187 CYS A CA 1
ATOM 1390 C C . CYS A 1 187 ? 7.766 2.852 2.818 1 98.5 187 CYS A C 1
ATOM 1392 O O . CYS A 1 187 ? 7.152 3.912 2.971 1 98.5 187 CYS A O 1
ATOM 1394 N N . ILE A 1 188 ? 8.352 2.271 3.805 1 98.31 188 ILE A N 1
ATOM 1395 C CA . ILE A 1 188 ? 8.273 2.736 5.184 1 98.31 188 ILE A CA 1
ATOM 1396 C C . ILE A 1 188 ? 8.906 4.121 5.305 1 98.31 188 ILE A C 1
ATOM 1398 O O . ILE A 1 188 ? 8.359 5.004 5.969 1 98.31 188 ILE A O 1
ATOM 1402 N N . PHE A 1 189 ? 9.961 4.301 4.652 1 98.44 189 PHE A N 1
ATOM 1403 C CA . PHE A 1 189 ? 10.648 5.586 4.742 1 98.44 189 PHE A CA 1
ATOM 1404 C C . PHE 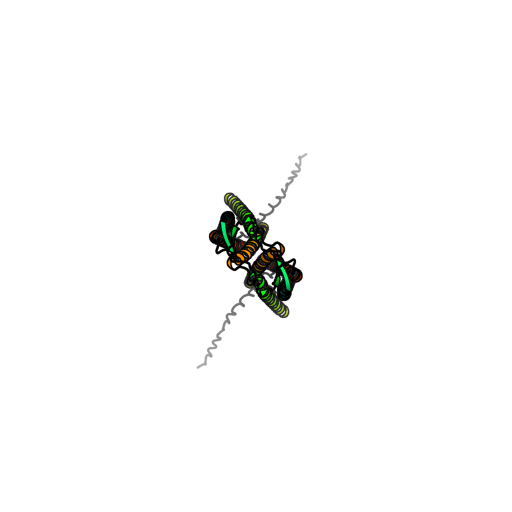A 1 189 ? 9.883 6.656 3.967 1 98.44 189 PHE A C 1
ATOM 1406 O O . PHE A 1 189 ? 9.867 7.824 4.359 1 98.44 189 PHE A O 1
ATOM 1413 N N . LEU A 1 190 ? 9.289 6.293 2.879 1 98.19 190 LEU A N 1
ATOM 1414 C CA . LEU A 1 190 ? 8.438 7.238 2.164 1 98.19 190 LEU A CA 1
ATOM 1415 C C . LEU A 1 190 ? 7.219 7.609 3.002 1 98.19 190 LEU A C 1
ATOM 1417 O O . LEU A 1 190 ? 6.812 8.773 3.033 1 98.19 190 LEU A O 1
ATOM 1421 N N . ALA A 1 191 ? 6.664 6.602 3.645 1 97.62 191 ALA A N 1
ATOM 1422 C CA . ALA A 1 191 ? 5.539 6.871 4.539 1 97.62 191 ALA A CA 1
ATOM 1423 C C . ALA A 1 191 ? 5.961 7.781 5.691 1 97.62 191 ALA A C 1
ATOM 1425 O O . ALA A 1 191 ? 5.207 8.664 6.098 1 97.62 191 ALA A O 1
ATOM 1426 N N . ALA A 1 192 ? 7.117 7.531 6.191 1 97.06 192 ALA A N 1
ATOM 1427 C CA . ALA A 1 192 ? 7.648 8.398 7.242 1 97.06 192 ALA A CA 1
ATOM 1428 C C . ALA A 1 192 ? 7.828 9.828 6.734 1 97.06 192 ALA A C 1
ATOM 1430 O O . ALA A 1 192 ? 7.535 10.789 7.449 1 97.06 192 ALA A O 1
ATOM 1431 N N . SER A 1 193 ? 8.305 9.891 5.543 1 96.25 193 SER A N 1
ATOM 1432 C CA . SER A 1 193 ? 8.445 11.211 4.945 1 96.25 193 SER A CA 1
ATOM 1433 C C . SER A 1 193 ? 7.102 11.922 4.84 1 96.25 193 SER A C 1
ATOM 1435 O O . SER A 1 193 ? 7.012 13.125 5.062 1 96.25 193 SER A O 1
ATOM 1437 N N . ALA A 1 194 ? 6.109 11.211 4.527 1 96.12 194 ALA A N 1
ATOM 1438 C CA . ALA A 1 194 ? 4.766 11.789 4.453 1 96.12 194 ALA A CA 1
ATOM 1439 C C . ALA A 1 194 ? 4.312 12.297 5.816 1 96.12 194 ALA A C 1
ATOM 1441 O O . ALA A 1 194 ? 3.684 13.352 5.914 1 96.12 194 ALA A O 1
ATOM 1442 N N . VAL A 1 195 ? 4.633 11.578 6.801 1 94.94 195 VAL A N 1
ATOM 1443 C CA . VAL A 1 195 ? 4.277 12 8.148 1 94.94 195 VAL A CA 1
ATOM 1444 C C . VAL A 1 195 ? 5.012 13.297 8.5 1 94.94 195 VAL A C 1
ATOM 1446 O O . VAL A 1 195 ? 4.441 14.195 9.109 1 94.94 195 VAL A O 1
ATOM 1449 N N . ILE A 1 196 ? 6.238 13.398 8.148 1 93.56 196 ILE A N 1
ATOM 1450 C CA . ILE A 1 196 ? 7.027 14.602 8.383 1 93.56 196 ILE A CA 1
ATOM 1451 C C . ILE A 1 196 ? 6.387 15.789 7.672 1 93.56 196 ILE A C 1
ATOM 1453 O O . ILE A 1 196 ? 6.324 16.891 8.219 1 93.56 196 ILE A O 1
ATOM 1457 N N . ASP A 1 197 ? 5.906 15.523 6.523 1 93 197 ASP A N 1
ATOM 1458 C CA . ASP A 1 197 ? 5.219 16.578 5.781 1 93 197 ASP A CA 1
ATOM 1459 C C . ASP A 1 197 ? 3.971 17.047 6.523 1 93 197 ASP A C 1
ATOM 1461 O O . ASP A 1 197 ? 3.65 18.234 6.527 1 93 197 ASP A O 1
ATOM 1465 N N . VAL A 1 198 ? 3.289 16.141 7.09 1 93.12 198 VAL A N 1
ATOM 1466 C CA . VAL A 1 198 ? 2.08 16.484 7.828 1 93.12 198 VAL A CA 1
ATOM 1467 C C . VAL A 1 198 ? 2.445 17.328 9.047 1 93.12 198 VAL A C 1
ATOM 1469 O O . VAL A 1 198 ? 1.74 18.281 9.383 1 93.12 198 VAL A O 1
ATOM 1472 N N . ILE A 1 199 ? 3.514 17 9.688 1 91 199 ILE A N 1
ATOM 1473 C CA . ILE A 1 199 ? 3.986 17.781 10.828 1 91 199 ILE A CA 1
ATOM 1474 C C . ILE A 1 199 ? 4.301 19.203 10.383 1 91 199 ILE A C 1
ATOM 1476 O O . ILE A 1 199 ? 3.93 20.172 11.055 1 91 199 ILE A O 1
ATOM 1480 N N . TRP A 1 200 ? 4.875 19.281 9.242 1 87.56 200 TRP A N 1
ATOM 1481 C CA . TRP A 1 200 ? 5.16 20.609 8.695 1 87.56 200 TRP A CA 1
ATOM 1482 C C . TRP A 1 200 ? 3.867 21.359 8.398 1 87.56 200 TRP A C 1
ATOM 1484 O O . TRP A 1 200 ? 3.725 22.516 8.781 1 87.56 200 TRP A O 1
ATOM 1494 N N . LEU A 1 201 ? 3.002 20.734 7.816 1 88.31 201 LEU A N 1
ATOM 1495 C CA . LEU A 1 201 ? 1.733 21.344 7.426 1 88.31 201 LEU A CA 1
ATOM 1496 C C . LEU A 1 201 ? 0.937 21.781 8.648 1 88.31 201 LEU A C 1
ATOM 1498 O O . LEU A 1 201 ? 0.278 22.812 8.625 1 88.31 201 LEU A O 1
ATOM 1502 N N . SER A 1 202 ? 1.026 21.094 9.719 1 87.69 202 SER A N 1
ATOM 1503 C CA . SER A 1 202 ? 0.255 21.375 10.93 1 87.69 202 SER A CA 1
ATOM 1504 C C . SER A 1 202 ? 0.867 22.531 11.727 1 87.69 202 SER A C 1
ATOM 1506 O O . SER A 1 202 ? 0.218 23.094 12.602 1 87.69 202 SER A O 1
ATOM 1508 N N . ASN A 1 203 ? 2.021 22.812 11.391 1 84.25 203 ASN A N 1
ATOM 1509 C CA . ASN A 1 203 ? 2.693 23.875 12.141 1 84.25 203 ASN A CA 1
ATOM 1510 C C . ASN A 1 203 ? 2.879 25.125 11.289 1 84.25 203 ASN A C 1
ATOM 1512 O O . ASN A 1 203 ? 3.525 26.078 11.727 1 84.25 203 ASN A O 1
ATOM 1516 N N . MET A 1 204 ? 2.381 25.109 10.156 1 79.44 204 MET A N 1
ATOM 1517 C CA . MET A 1 204 ? 2.412 26.297 9.305 1 79.44 204 MET A CA 1
ATOM 1518 C C . MET A 1 204 ? 1.149 27.125 9.484 1 79.44 204 MET A C 1
ATOM 1520 O O . MET A 1 204 ? 0.102 26.609 9.867 1 79.44 204 MET A O 1
ATOM 1524 N N . MET B 1 1 ? -14.852 53.656 88.312 1 27.05 1 MET B N 1
ATOM 1525 C CA . MET B 1 1 ? -13.977 52.719 87.625 1 27.05 1 MET B CA 1
ATOM 1526 C C . MET B 1 1 ? -14.594 52.219 86.312 1 27.05 1 MET B C 1
ATOM 1528 O O . MET B 1 1 ? -15.531 51.438 86.312 1 27.05 1 MET B O 1
ATOM 1532 N N . GLY B 1 2 ? -14.789 53.125 85.375 1 29.3 2 GLY B N 1
ATOM 1533 C CA . GLY B 1 2 ? -15.5 53.188 84.125 1 29.3 2 GLY B CA 1
ATOM 1534 C C . GLY B 1 2 ? -14.984 52.219 83.062 1 29.3 2 GLY B C 1
ATOM 1535 O O . GLY B 1 2 ? -13.773 52.031 82.938 1 29.3 2 GLY B O 1
ATOM 1536 N N . SER B 1 3 ? -15.719 51.125 82.875 1 30.28 3 SER B N 1
ATOM 1537 C CA . SER B 1 3 ? -15.477 49.969 82 1 30.28 3 SER B CA 1
ATOM 1538 C C . SER B 1 3 ? -15.266 50.406 80.562 1 30.28 3 SER B C 1
ATOM 1540 O O . SER B 1 3 ? -16.156 50.969 79.938 1 30.28 3 SER B O 1
ATOM 1542 N N . ILE B 1 4 ? -14.203 51.062 80.312 1 32.25 4 ILE B N 1
ATOM 1543 C CA . ILE B 1 4 ? -13.867 51.594 79 1 32.25 4 ILE B CA 1
ATOM 1544 C C . ILE B 1 4 ? -13.906 50.438 77.938 1 32.25 4 ILE B C 1
ATOM 1546 O O . ILE B 1 4 ? -13.164 49.469 78.125 1 32.25 4 ILE B O 1
ATOM 1550 N N . GLY B 1 5 ? -15.102 50.125 77.5 1 30.8 5 GLY B N 1
ATOM 1551 C CA . GLY B 1 5 ? -15.438 49.156 76.5 1 30.8 5 GLY B CA 1
ATOM 1552 C C . GLY B 1 5 ? -14.586 49.25 75.25 1 30.8 5 GLY B C 1
ATOM 1553 O O . GLY B 1 5 ? -14.445 50.344 74.688 1 30.8 5 GLY B O 1
ATOM 1554 N N . ASN B 1 6 ? -13.383 48.656 75.25 1 29.81 6 ASN B N 1
ATOM 1555 C CA . ASN B 1 6 ? -12.375 48.531 74.188 1 29.81 6 ASN B CA 1
ATOM 1556 C C . ASN B 1 6 ? -13 48.125 72.875 1 29.81 6 ASN B C 1
ATOM 1558 O O . ASN B 1 6 ? -13.508 47 72.688 1 29.81 6 ASN B O 1
ATOM 1562 N N . GLY B 1 7 ? -13.883 48.906 72.312 1 30.34 7 GLY B N 1
ATOM 1563 C CA . GLY B 1 7 ? -14.547 48.656 71.062 1 30.34 7 GLY B CA 1
ATOM 1564 C C . GLY B 1 7 ? -13.578 48.312 69.938 1 30.34 7 GLY B C 1
ATOM 1565 O O . GLY B 1 7 ? -12.977 49.219 69.312 1 30.34 7 GLY B O 1
ATOM 1566 N N . ARG B 1 8 ? -12.672 47.375 70.125 1 33.91 8 ARG B N 1
ATOM 1567 C CA . ARG B 1 8 ? -11.758 47.031 69 1 33.91 8 ARG B CA 1
ATOM 1568 C C . ARG B 1 8 ? -12.523 46.75 67.75 1 33.91 8 ARG B C 1
ATOM 1570 O O . ARG B 1 8 ? -13.289 45.781 67.688 1 33.91 8 ARG B O 1
ATOM 1577 N N . ASN B 1 9 ? -13.117 47.781 67.188 1 30.45 9 ASN B N 1
ATOM 1578 C CA . ASN B 1 9 ? -13.711 47.562 65.875 1 30.45 9 ASN B CA 1
ATOM 1579 C C . ASN B 1 9 ? -12.719 46.938 64.938 1 30.45 9 ASN B C 1
ATOM 1581 O O . ASN B 1 9 ? -11.648 47.531 64.688 1 30.45 9 ASN B O 1
ATOM 1585 N N . GLY B 1 10 ? -12.336 45.688 65 1 30.59 10 GLY B N 1
ATOM 1586 C CA . GLY B 1 10 ? -11.531 44.938 64.062 1 30.59 10 GLY B CA 1
ATOM 1587 C C . GLY B 1 10 ? -11.984 45.125 62.625 1 30.59 10 GLY B C 1
ATOM 1588 O O . GLY B 1 10 ? -13.094 44.75 62.281 1 30.59 10 GLY B O 1
ATOM 1589 N N . SER B 1 11 ? -11.805 46.406 62.094 1 33.38 11 SER B N 1
ATOM 1590 C CA . SER B 1 11 ? -12.07 46.625 60.688 1 33.38 11 SER B CA 1
ATOM 1591 C C . SER B 1 11 ? -11.484 45.5 59.812 1 33.38 11 SER B C 1
ATOM 1593 O O . SER B 1 11 ? -10.266 45.312 59.781 1 33.38 11 SER B O 1
ATOM 1595 N N . GLU B 1 12 ? -12.031 44.312 59.906 1 34.25 12 GLU B N 1
ATOM 1596 C CA . GLU B 1 12 ? -11.633 43.25 58.969 1 34.25 12 GLU B CA 1
ATOM 1597 C C . GLU B 1 12 ? -11.648 43.781 57.531 1 34.25 12 GLU B C 1
ATOM 1599 O O . GLU B 1 12 ? -12.695 44.188 57.031 1 34.25 12 GLU B O 1
ATOM 1604 N N . VAL B 1 13 ? -10.711 44.75 57.219 1 36.81 13 VAL B N 1
ATOM 1605 C CA . VAL B 1 13 ? -10.523 45.062 55.781 1 36.81 13 VAL B CA 1
ATOM 1606 C C . VAL B 1 13 ? -10.578 43.781 54.969 1 36.81 13 VAL B C 1
ATOM 1608 O O . VAL B 1 13 ? -9.711 42.906 55.094 1 36.81 13 VAL B O 1
ATOM 1611 N N . GLY B 1 14 ? -11.766 43.156 54.781 1 35.12 14 GLY B N 1
ATOM 1612 C CA . GLY B 1 14 ? -11.914 42.094 53.812 1 35.12 14 GLY B CA 1
ATOM 1613 C C . GLY B 1 14 ? -11.164 42.375 52.5 1 35.12 14 GLY B C 1
ATOM 1614 O O . GLY B 1 14 ? -11.398 43.375 51.844 1 35.12 14 GLY B O 1
ATOM 1615 N N . ILE B 1 15 ? -9.781 42.188 52.625 1 35.75 15 ILE B N 1
ATOM 1616 C CA . ILE B 1 15 ? -9.062 42.219 51.344 1 35.75 15 ILE B CA 1
ATOM 1617 C C . ILE B 1 15 ? -9.93 41.594 50.25 1 35.75 15 ILE B C 1
ATOM 1619 O O . ILE B 1 15 ? -10.281 40.406 50.344 1 35.75 15 ILE B O 1
ATOM 1623 N N . GLN B 1 16 ? -10.914 42.344 49.781 1 35.91 16 GLN B N 1
ATOM 1624 C CA . GLN B 1 16 ? -11.578 41.844 48.594 1 35.91 16 GLN B CA 1
ATOM 1625 C C . GLN B 1 16 ? -10.555 41.344 47.562 1 35.91 16 GLN B C 1
ATOM 1627 O O . GLN B 1 16 ? -9.688 42.094 47.125 1 35.91 16 GLN B O 1
ATOM 1632 N N . ILE B 1 17 ? -10.047 40.062 47.75 1 39.47 17 ILE B N 1
ATOM 1633 C CA . ILE B 1 17 ? -9.305 39.469 46.625 1 39.47 17 ILE B CA 1
ATOM 1634 C C . ILE B 1 17 ? -9.883 39.969 45.312 1 39.47 17 ILE B C 1
ATOM 1636 O O . ILE B 1 17 ? -11.086 39.875 45.062 1 39.47 17 ILE B O 1
ATOM 1640 N N . PRO B 1 18 ? -9.32 41.125 44.719 1 37.69 18 PRO B N 1
ATOM 1641 C CA . PRO B 1 18 ? -9.875 41.438 43.406 1 37.69 18 PRO B CA 1
ATOM 1642 C C . PRO B 1 18 ? -10.32 40.188 42.625 1 37.69 18 PRO B C 1
ATOM 1644 O O . PRO B 1 18 ? -9.789 39.125 42.844 1 37.69 18 PRO B O 1
ATOM 1647 N N . ALA B 1 19 ? -11.602 40.062 42.25 1 40.03 19 ALA B N 1
ATOM 1648 C CA . ALA B 1 19 ? -12.07 39.062 41.312 1 40.03 19 ALA B CA 1
ATOM 1649 C C . ALA B 1 19 ? -11.016 38.75 40.281 1 40.03 19 ALA B C 1
ATOM 1651 O O . ALA B 1 19 ? -10.484 39.656 39.625 1 40.03 19 ALA B O 1
ATOM 1652 N N . MET B 1 20 ? -10.023 37.906 40.594 1 37.81 20 MET B N 1
ATOM 1653 C CA . MET B 1 20 ? -9.219 37.469 39.469 1 37.81 20 MET B CA 1
ATOM 1654 C C . MET B 1 20 ? -9.969 37.656 38.156 1 37.81 20 MET B C 1
ATOM 1656 O O . MET B 1 20 ? -11.141 37.312 38.031 1 37.81 20 MET B O 1
ATOM 1660 N N . GLY B 1 21 ? -9.703 38.719 37.406 1 36.62 21 GLY B N 1
ATOM 1661 C CA . GLY B 1 21 ? -10.227 39.031 36.062 1 36.62 21 GLY B CA 1
ATOM 1662 C C . GLY B 1 21 ? -10.711 37.812 35.344 1 36.62 21 GLY B C 1
ATOM 1663 O O . GLY B 1 21 ? -10.352 36.688 35.688 1 36.62 21 GLY B O 1
ATOM 1664 N N . ASN B 1 22 ? -11.898 37.969 34.625 1 36.59 22 ASN B N 1
ATOM 1665 C CA . ASN B 1 22 ? -12.438 37 33.656 1 36.59 22 ASN B CA 1
ATOM 1666 C C . ASN B 1 22 ? -11.328 36.281 32.906 1 36.59 22 ASN B C 1
ATOM 1668 O O . ASN B 1 22 ? -10.516 36.906 32.219 1 36.59 22 ASN B O 1
ATOM 1672 N N . LYS B 1 23 ? -10.602 35.344 33.5 1 40.09 23 LYS B N 1
ATOM 1673 C CA . LYS B 1 23 ? -9.875 34.438 32.594 1 40.09 23 LYS B CA 1
ATOM 1674 C C . LYS B 1 23 ? -10.516 34.438 31.203 1 40.09 23 LYS B C 1
ATOM 1676 O O . LYS B 1 23 ? -11.633 33.938 31.031 1 40.09 23 LYS B O 1
ATOM 1681 N N . GLU B 1 24 ? -10.484 35.562 30.469 1 37.94 24 GLU B N 1
ATOM 1682 C CA . GLU B 1 24 ? -10.711 35.375 29.047 1 37.94 24 GLU B CA 1
ATOM 1683 C C . GLU B 1 24 ? -10.352 33.969 28.625 1 37.94 24 GLU B C 1
ATOM 1685 O O . GLU B 1 24 ? -9.195 33.531 28.734 1 37.94 24 GLU B O 1
ATOM 1690 N N . VAL B 1 25 ? -11.188 33.031 29.062 1 39.41 25 VAL B N 1
ATOM 1691 C CA . VAL B 1 25 ? -11.141 31.734 28.375 1 39.41 25 VAL B CA 1
ATOM 1692 C C . VAL B 1 25 ? -10.484 31.891 27 1 39.41 25 VAL B C 1
ATOM 1694 O O . VAL B 1 25 ? -11.023 32.562 26.125 1 39.41 25 VAL B O 1
ATOM 1697 N N . LEU B 1 26 ? -9.211 32.375 26.953 1 36.81 26 LEU B N 1
ATOM 1698 C CA . LEU B 1 26 ? -8.578 32.219 25.641 1 36.81 26 LEU B CA 1
ATOM 1699 C C . LEU B 1 26 ? -9.375 31.25 24.766 1 36.81 26 LEU B C 1
ATOM 1701 O O . LEU B 1 26 ? -9.5 30.062 25.094 1 36.81 26 LEU B O 1
ATOM 1705 N N . GLU B 1 27 ? -10.547 31.703 24.375 1 38.12 27 GLU B N 1
ATOM 1706 C CA . GLU B 1 27 ? -11.273 30.969 23.344 1 38.12 27 GLU B CA 1
ATOM 1707 C C . GLU B 1 27 ? -10.328 30.156 22.469 1 38.12 27 GLU B C 1
ATOM 1709 O O . GLU B 1 27 ? -9.398 30.719 21.875 1 38.12 27 GLU B O 1
ATOM 1714 N N . ARG B 1 28 ? -9.852 29.047 22.953 1 42.34 28 ARG B N 1
ATOM 1715 C CA . ARG B 1 28 ? -9.188 28.188 21.984 1 42.34 28 ARG B CA 1
ATOM 1716 C C . ARG B 1 28 ? -9.625 28.531 20.562 1 42.34 28 ARG B C 1
ATOM 1718 O O . ARG B 1 28 ? -10.82 28.734 20.312 1 42.34 28 ARG B O 1
ATOM 1725 N N . PRO B 1 29 ? -8.914 29.328 19.812 1 42.88 29 PRO B N 1
ATOM 1726 C CA . PRO B 1 29 ? -9.383 29.609 18.453 1 42.88 29 PRO B CA 1
ATOM 1727 C C . PRO B 1 29 ? -10.367 28.547 17.938 1 42.88 29 PRO B C 1
ATOM 1729 O O . PRO B 1 29 ? -10.242 27.375 18.297 1 42.88 29 PRO B O 1
ATOM 1732 N N . ALA B 1 30 ? -11.672 28.812 17.734 1 42.97 30 ALA B N 1
ATOM 1733 C CA . ALA B 1 30 ? -12.797 28.062 17.188 1 42.97 30 ALA B CA 1
ATOM 1734 C C . ALA B 1 30 ? -12.336 27.078 16.109 1 42.97 30 ALA B C 1
ATOM 1736 O O . ALA B 1 30 ? -11.695 27.484 15.141 1 42.97 30 ALA B O 1
ATOM 1737 N N . ILE B 1 31 ? -11.82 25.953 16.359 1 48.38 31 ILE B N 1
ATOM 1738 C CA . ILE B 1 31 ? -11.617 24.953 15.297 1 48.38 31 ILE B CA 1
ATOM 1739 C C . ILE B 1 31 ? -12.711 25.109 14.234 1 48.38 31 ILE B C 1
ATOM 1741 O O . ILE B 1 31 ? -13.898 25.094 14.555 1 48.38 31 ILE B O 1
ATOM 1745 N N . PRO B 1 32 ? -12.477 26.031 13.203 1 50.12 32 PRO B N 1
ATOM 1746 C CA . PRO B 1 32 ? -13.508 26.219 12.18 1 50.12 32 PRO B CA 1
ATOM 1747 C C . PRO B 1 32 ? -14.359 24.969 11.969 1 50.12 32 PRO B C 1
ATOM 1749 O O . PRO B 1 32 ? -13.82 23.859 11.898 1 50.12 32 PRO B O 1
ATOM 1752 N N . ARG B 1 33 ? -15.578 24.844 12.508 1 57.56 33 ARG B N 1
ATOM 1753 C CA . ARG B 1 33 ? -16.594 23.812 12.289 1 57.56 33 ARG B CA 1
ATOM 1754 C C . ARG B 1 33 ? -16.859 23.609 10.805 1 57.56 33 ARG B C 1
ATOM 1756 O O . ARG B 1 33 ? -17.266 24.547 10.109 1 57.56 33 ARG B O 1
ATOM 1763 N N . TRP B 1 34 ? -15.922 23.031 10.047 1 63.62 34 TRP B N 1
ATOM 1764 C CA . TRP B 1 34 ? -16.266 22.734 8.664 1 63.62 34 TRP B CA 1
ATOM 1765 C C . TRP B 1 34 ? -17.281 21.609 8.586 1 63.62 34 TRP B C 1
ATOM 1767 O O . TRP B 1 34 ? -16.922 20.438 8.492 1 63.62 34 TRP B O 1
ATOM 1777 N N . PRO B 1 35 ? -18.547 21.984 8.734 1 74.38 35 PRO B N 1
ATOM 1778 C CA . PRO B 1 35 ? -19.562 20.938 8.703 1 74.38 35 PRO B CA 1
ATOM 1779 C C . PRO B 1 35 ? -19.469 20.062 7.457 1 74.38 35 PRO B C 1
ATOM 1781 O O . PRO B 1 35 ? -19.719 18.844 7.523 1 74.38 35 PRO B O 1
ATOM 1784 N N . ARG B 1 36 ? -19.047 20.688 6.426 1 81.69 36 ARG B N 1
ATOM 1785 C CA . ARG B 1 36 ? -18.922 19.922 5.184 1 81.69 36 ARG B CA 1
ATOM 1786 C C . ARG B 1 36 ? -17.812 18.891 5.281 1 81.69 36 ARG B C 1
ATOM 1788 O O . ARG B 1 36 ? -17.953 17.766 4.805 1 81.69 36 ARG B O 1
ATOM 1795 N N . LEU B 1 37 ? -16.719 19.297 5.984 1 84.81 37 LEU B N 1
ATOM 1796 C CA . LEU B 1 37 ? -15.609 18.359 6.109 1 84.81 37 LEU B CA 1
ATOM 1797 C C . LEU B 1 37 ? -15.984 17.172 6.984 1 84.81 37 LEU B C 1
ATOM 1799 O O . LEU B 1 37 ? -15.555 16.047 6.719 1 84.81 37 LEU B O 1
ATOM 1803 N N . GLY B 1 38 ? -16.812 17.469 7.898 1 84.94 38 GLY B N 1
ATOM 1804 C CA . GLY B 1 38 ? -17.297 16.391 8.742 1 84.94 38 GLY B CA 1
ATOM 1805 C C . GLY B 1 38 ? -18.156 15.383 8 1 84.94 38 GLY B C 1
ATOM 1806 O O . GLY B 1 38 ? -18 14.18 8.18 1 84.94 38 GLY B O 1
ATOM 1807 N N . VAL B 1 39 ? -18.969 15.922 7.188 1 87.19 39 VAL B N 1
ATOM 1808 C CA . VAL B 1 39 ? -19.844 15.07 6.398 1 87.19 39 VAL B CA 1
ATOM 1809 C C . VAL B 1 39 ? -19.016 14.227 5.43 1 87.19 39 VAL B C 1
ATOM 1811 O O . VAL B 1 39 ? -19.281 13.031 5.258 1 87.19 39 VAL B O 1
ATOM 1814 N N . VAL B 1 40 ? -18.062 14.812 4.82 1 91.88 40 VAL B N 1
ATOM 1815 C CA . VAL B 1 40 ? -17.203 14.109 3.859 1 91.88 40 VAL B CA 1
ATOM 1816 C C . VAL B 1 40 ? -16.406 13.023 4.574 1 91.88 40 VAL B C 1
ATOM 1818 O O . VAL B 1 40 ? -16.219 11.93 4.035 1 91.88 40 VAL B O 1
ATOM 1821 N N . MET B 1 41 ? -16.016 13.352 5.711 1 91.5 41 MET B N 1
ATOM 1822 C CA . MET B 1 41 ? -15.266 12.383 6.496 1 91.5 41 MET B CA 1
ATOM 1823 C C . MET B 1 41 ? -16.109 11.156 6.82 1 91.5 41 MET B C 1
ATOM 1825 O O . MET B 1 41 ? -15.641 10.023 6.688 1 91.5 41 MET B O 1
ATOM 1829 N N . VAL B 1 42 ? -17.312 11.391 7.203 1 92.12 42 VAL B N 1
ATOM 1830 C CA . VAL B 1 42 ? -18.203 10.297 7.562 1 92.12 42 VAL B CA 1
ATOM 1831 C C . VAL B 1 42 ? -18.562 9.492 6.316 1 92.12 42 VAL B C 1
ATOM 1833 O O . VAL B 1 42 ? -18.578 8.258 6.348 1 92.12 42 VAL B O 1
ATOM 1836 N N . ALA B 1 43 ? -18.812 10.148 5.254 1 95.25 43 ALA B N 1
ATOM 1837 C CA . ALA B 1 43 ? -19.156 9.484 4.004 1 95.25 43 ALA B CA 1
ATOM 1838 C C . ALA B 1 43 ? -18.016 8.617 3.502 1 95.25 43 ALA B C 1
ATOM 1840 O O . ALA B 1 43 ? -18.219 7.484 3.057 1 95.25 43 ALA B O 1
ATOM 1841 N N . THR B 1 44 ? -16.844 9.156 3.559 1 96.69 44 THR B N 1
ATOM 1842 C CA . THR B 1 44 ? -15.664 8.43 3.092 1 96.69 44 THR B CA 1
ATOM 1843 C C . THR B 1 44 ? -15.453 7.164 3.92 1 96.69 44 THR B C 1
ATOM 1845 O O . THR B 1 44 ? -15.188 6.094 3.369 1 96.69 44 THR B O 1
ATOM 1848 N N . ARG B 1 45 ? -15.664 7.258 5.141 1 96.5 45 ARG B N 1
ATOM 1849 C CA . ARG B 1 45 ? -15.484 6.113 6.031 1 96.5 45 ARG B CA 1
ATOM 1850 C C . ARG B 1 45 ? -16.594 5.082 5.82 1 96.5 45 ARG B C 1
ATOM 1852 O O . ARG B 1 45 ? -16.344 3.877 5.906 1 96.5 45 ARG B O 1
ATOM 1859 N N . ALA B 1 46 ? -17.734 5.551 5.574 1 97.44 46 ALA B N 1
ATOM 1860 C CA . ALA B 1 46 ? -18.844 4.641 5.316 1 97.44 46 ALA B CA 1
ATOM 1861 C C . ALA B 1 46 ? -18.609 3.838 4.039 1 97.44 46 ALA B C 1
ATOM 1863 O O . ALA B 1 46 ? -18.844 2.627 4.012 1 97.44 46 ALA B O 1
ATOM 1864 N N . VAL B 1 47 ? -18.141 4.5 3.045 1 98.44 47 VAL B N 1
ATOM 1865 C CA . VAL B 1 47 ? -17.891 3.809 1.786 1 98.44 47 VAL B CA 1
ATOM 1866 C C . VAL B 1 47 ? -16.719 2.83 1.967 1 98.44 47 VAL B C 1
ATOM 1868 O O . VAL B 1 47 ? -16.766 1.712 1.446 1 98.44 47 VAL B O 1
ATOM 1871 N N . ALA B 1 48 ? -15.688 3.297 2.705 1 98.62 48 ALA B N 1
ATOM 1872 C CA . ALA B 1 48 ? -14.57 2.398 2.986 1 98.62 48 ALA B CA 1
ATOM 1873 C C . ALA B 1 48 ? -15.047 1.133 3.691 1 98.62 48 ALA B C 1
ATOM 1875 O O . ALA B 1 48 ? -14.602 0.029 3.371 1 98.62 48 ALA B O 1
ATOM 1876 N N . LEU B 1 49 ? -15.984 1.281 4.57 1 98.56 49 LEU B N 1
ATOM 1877 C CA . LEU B 1 49 ? -16.547 0.153 5.305 1 98.56 49 LEU B CA 1
ATOM 1878 C C . LEU B 1 49 ? -17.297 -0.784 4.371 1 98.56 49 LEU B C 1
ATOM 1880 O O . LEU B 1 49 ? -17.062 -1.994 4.375 1 98.56 49 LEU B O 1
ATOM 1884 N N . VAL B 1 50 ? -18.141 -0.24 3.549 1 98.75 50 VAL B N 1
ATOM 1885 C CA . VAL B 1 50 ? -18.969 -1.034 2.641 1 98.75 50 VAL B CA 1
ATOM 1886 C C . VAL B 1 50 ? -18.078 -1.795 1.665 1 98.75 50 VAL B C 1
ATOM 1888 O O . VAL B 1 50 ? -18.281 -2.982 1.412 1 98.75 50 VAL B O 1
ATOM 1891 N N . MET B 1 51 ? -17.078 -1.125 1.188 1 98.81 51 MET B N 1
ATOM 1892 C CA . MET B 1 51 ? -16.188 -1.764 0.219 1 98.81 51 MET B CA 1
ATOM 1893 C C . MET B 1 51 ? -15.367 -2.873 0.877 1 98.81 51 MET B C 1
ATOM 1895 O O . MET B 1 51 ? -15.109 -3.908 0.261 1 98.81 51 MET B O 1
ATOM 1899 N N . ALA B 1 52 ? -14.977 -2.631 2.094 1 98.81 52 ALA B N 1
ATOM 1900 C CA . ALA B 1 52 ? -14.227 -3.662 2.809 1 98.81 52 ALA B CA 1
ATOM 1901 C C . ALA B 1 52 ? -15.094 -4.891 3.066 1 98.81 52 ALA B C 1
ATOM 1903 O O . ALA B 1 52 ? -14.648 -6.023 2.881 1 98.81 52 ALA B O 1
ATOM 1904 N N . VAL B 1 53 ? -16.312 -4.711 3.432 1 98.75 53 VAL B N 1
ATOM 1905 C CA . VAL B 1 53 ? -17.234 -5.805 3.703 1 98.75 53 VAL B CA 1
ATOM 1906 C C . VAL B 1 53 ? -17.547 -6.555 2.408 1 98.75 53 VAL B C 1
ATOM 1908 O O . VAL B 1 53 ? -17.562 -7.785 2.387 1 98.75 53 VAL B O 1
ATOM 1911 N N . LEU B 1 54 ? -17.719 -5.789 1.383 1 98.69 54 LEU B N 1
ATOM 1912 C CA . LEU B 1 54 ? -17.984 -6.418 0.094 1 98.69 54 LEU B CA 1
ATOM 1913 C C . LEU B 1 54 ? -16.781 -7.242 -0.369 1 98.69 54 LEU B C 1
ATOM 1915 O O . LEU B 1 54 ? -16.953 -8.336 -0.914 1 98.69 54 LEU B O 1
ATOM 1919 N N . SER B 1 55 ? -15.633 -6.695 -0.16 1 98.62 55 SER B N 1
ATOM 1920 C CA . SER B 1 55 ? -14.422 -7.434 -0.521 1 98.62 55 SER B CA 1
ATOM 1921 C C . SER B 1 55 ? -14.359 -8.773 0.212 1 98.62 55 SER B C 1
ATOM 1923 O O . SER B 1 55 ? -14.133 -9.812 -0.406 1 98.62 55 SER B O 1
ATOM 1925 N N . MET B 1 56 ? -14.578 -8.719 1.429 1 98.19 56 MET B N 1
ATOM 1926 C CA . MET B 1 56 ? -14.547 -9.93 2.246 1 98.19 56 MET B CA 1
ATOM 1927 C C . MET B 1 56 ? -15.641 -10.898 1.827 1 98.19 56 MET B C 1
ATOM 1929 O O . MET B 1 56 ? -15.383 -12.086 1.627 1 98.19 56 MET B O 1
ATOM 1933 N N . ALA B 1 57 ? -16.875 -10.445 1.636 1 98.06 57 ALA B N 1
ATOM 1934 C CA . ALA B 1 57 ? -18.031 -11.281 1.309 1 98.06 57 ALA B CA 1
ATOM 1935 C C . ALA B 1 57 ? -17.859 -11.945 -0.055 1 98.06 57 ALA B C 1
ATOM 1937 O O . ALA B 1 57 ? -18.125 -13.141 -0.209 1 98.06 57 ALA B O 1
ATOM 1938 N N . LEU B 1 58 ? -17.406 -11.195 -0.982 1 97.81 58 LEU B N 1
ATOM 1939 C CA . LEU B 1 58 ? -17.219 -11.734 -2.328 1 97.81 58 LEU B CA 1
ATOM 1940 C C . LEU B 1 58 ? -16.141 -12.805 -2.344 1 97.81 58 LEU B C 1
ATOM 1942 O O . LEU B 1 58 ? -16.281 -13.828 -3.01 1 97.81 58 LEU B O 1
ATOM 1946 N N . MET B 1 59 ? -15.102 -12.594 -1.577 1 97.06 59 MET B N 1
ATOM 1947 C CA . MET B 1 59 ? -14.016 -13.57 -1.549 1 97.06 59 MET B CA 1
ATOM 1948 C C . MET B 1 59 ? -14.461 -14.859 -0.856 1 97.06 59 MET B C 1
ATOM 1950 O O . MET B 1 59 ? -14.156 -15.953 -1.319 1 97.06 59 MET B O 1
ATOM 1954 N N . ILE B 1 60 ? -15.195 -14.703 0.177 1 95.31 60 ILE B N 1
ATOM 1955 C CA . ILE B 1 60 ? -15.672 -15.867 0.915 1 95.31 60 ILE B CA 1
ATOM 1956 C C . ILE B 1 60 ? -16.641 -16.672 0.047 1 95.31 60 ILE B C 1
ATOM 1958 O O . ILE B 1 60 ? -16.688 -17.906 0.124 1 95.31 60 ILE B O 1
ATOM 1962 N N . SER B 1 61 ? -17.266 -15.977 -0.853 1 94.62 61 SER B N 1
ATOM 1963 C CA . SER B 1 61 ? -18.234 -16.625 -1.744 1 94.62 61 SER B CA 1
ATOM 1964 C C . SER B 1 61 ? -17.531 -17.219 -2.963 1 94.62 61 SER B C 1
ATOM 1966 O O . SER B 1 61 ? -18.141 -17.984 -3.725 1 94.62 61 SER B O 1
ATOM 1968 N N . ALA B 1 62 ? -16.297 -16.875 -3.109 1 91.75 62 ALA B N 1
ATOM 1969 C CA . ALA B 1 62 ? -15.562 -17.328 -4.289 1 91.75 62 ALA B CA 1
ATOM 1970 C C . ALA B 1 62 ? -15.078 -18.766 -4.113 1 91.75 62 ALA B C 1
ATOM 1972 O O . ALA B 1 62 ? -13.969 -19 -3.631 1 91.75 62 ALA B O 1
ATOM 1973 N N . LYS B 1 63 ? -15.883 -19.672 -4.363 1 88.75 63 LYS B N 1
ATOM 1974 C CA . LYS B 1 63 ? -15.602 -21.109 -4.379 1 88.75 63 LYS B CA 1
ATOM 1975 C C . LYS B 1 63 ? -16.172 -21.766 -5.633 1 88.75 63 LYS B C 1
ATOM 1977 O O . LYS B 1 63 ? -17.25 -21.391 -6.098 1 88.75 63 LYS B O 1
ATOM 1982 N N . GLN B 1 64 ? -15.281 -22.609 -6.188 1 88.19 64 GLN B N 1
ATOM 1983 C CA . GLN B 1 64 ? -15.727 -23.281 -7.406 1 88.19 64 GLN B CA 1
ATOM 1984 C C . GLN B 1 64 ? -14.969 -24.578 -7.629 1 88.19 64 GLN B C 1
ATOM 1986 O O . GLN B 1 64 ? -13.781 -24.688 -7.305 1 88.19 64 GLN B O 1
ATOM 1991 N N . ARG B 1 65 ? -15.766 -25.578 -8.148 1 85.19 65 ARG B N 1
ATOM 1992 C CA . ARG B 1 65 ? -15.164 -26.828 -8.57 1 85.19 65 ARG B CA 1
ATOM 1993 C C . ARG B 1 65 ? -15.102 -26.922 -10.086 1 85.19 65 ARG B C 1
ATOM 1995 O O . ARG B 1 65 ? -16.016 -26.5 -10.781 1 85.19 65 ARG B O 1
ATOM 2002 N N . GLY B 1 66 ? -13.891 -27.281 -10.539 1 82.06 66 GLY B N 1
ATOM 2003 C CA . GLY B 1 66 ? -13.711 -27.453 -11.969 1 82.06 66 GLY B CA 1
ATOM 2004 C C . GLY B 1 66 ? -12.781 -28.594 -12.328 1 82.06 66 GLY B C 1
ATOM 2005 O O . GLY B 1 66 ? -12.539 -29.484 -11.508 1 82.06 66 GLY B O 1
ATOM 2006 N N . SER B 1 67 ? -12.578 -28.812 -13.664 1 78.31 67 SER B N 1
ATOM 2007 C CA . SER B 1 67 ? -11.672 -29.859 -14.109 1 78.31 67 SER B CA 1
ATOM 2008 C C . SER B 1 67 ? -10.703 -29.328 -15.172 1 78.31 67 SER B C 1
ATOM 2010 O O . SER B 1 67 ? -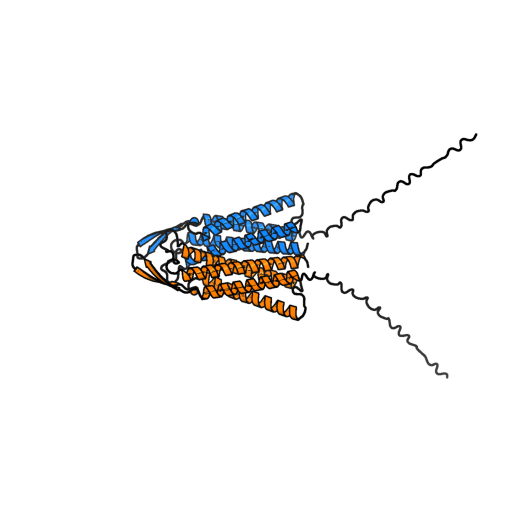11.07 -28.484 -15.992 1 78.31 67 SER B O 1
ATOM 2012 N N . LEU B 1 68 ? -9.461 -29.672 -14.922 1 73.69 68 LEU B N 1
ATOM 2013 C CA . LEU B 1 68 ? -8.422 -29.312 -15.883 1 73.69 68 LEU B CA 1
ATOM 2014 C C . LEU B 1 68 ? -7.98 -30.531 -16.688 1 73.69 68 LEU B C 1
ATOM 2016 O O . LEU B 1 68 ? -7.785 -31.609 -16.125 1 73.69 68 LEU B O 1
ATOM 2020 N N . LYS B 1 69 ? -8.031 -30.391 -17.984 1 67.44 69 LYS B N 1
ATOM 2021 C CA . LYS B 1 69 ? -7.551 -31.484 -18.828 1 67.44 69 LYS B CA 1
ATOM 2022 C C . LYS B 1 69 ? -6.066 -31.328 -19.156 1 67.44 69 LYS B C 1
ATOM 2024 O O . LYS B 1 69 ? -5.668 -30.375 -19.812 1 67.44 69 LYS B O 1
ATOM 2029 N N . ILE B 1 70 ? -5.301 -31.953 -18.422 1 61.94 70 ILE B N 1
ATOM 2030 C CA . ILE B 1 70 ? -3.881 -31.984 -18.75 1 61.94 70 ILE B CA 1
ATOM 2031 C C . ILE B 1 70 ? -3.541 -33.281 -19.453 1 61.94 70 ILE B C 1
ATOM 2033 O O . ILE B 1 70 ? -3.676 -34.375 -18.875 1 61.94 70 ILE B O 1
ATOM 2037 N N . PHE B 1 71 ? -3.045 -33.125 -20.625 1 60.72 71 PHE B N 1
ATOM 2038 C CA . PHE B 1 71 ? -2.645 -34.281 -21.453 1 60.72 71 PHE B CA 1
ATOM 2039 C C . PHE B 1 71 ? -3.75 -35.312 -21.5 1 60.72 71 PHE B C 1
ATOM 2041 O O . PHE B 1 71 ? -3.48 -36.5 -21.422 1 60.72 71 PHE B O 1
ATOM 2048 N N . GLY B 1 72 ? -5.031 -34.844 -21.484 1 63.53 72 GLY B N 1
ATOM 2049 C CA . GLY B 1 72 ? -6.148 -35.781 -21.625 1 63.53 72 GLY B CA 1
ATOM 2050 C C . GLY B 1 72 ? -6.668 -36.281 -20.281 1 63.53 72 GLY B C 1
ATOM 2051 O O . GLY B 1 72 ? -7.703 -36.969 -20.234 1 63.53 72 GLY B O 1
ATOM 2052 N N . ILE B 1 73 ? -5.895 -36.125 -19.234 1 67 73 ILE B N 1
ATOM 2053 C CA . ILE B 1 73 ? -6.34 -36.562 -17.922 1 67 73 ILE B CA 1
ATOM 2054 C C . ILE B 1 73 ? -7.055 -35.406 -17.219 1 67 73 ILE B C 1
ATOM 2056 O O . ILE B 1 73 ? -6.531 -34.281 -17.172 1 67 73 ILE B O 1
ATOM 2060 N N . GLU B 1 74 ? -8.273 -35.812 -16.906 1 72.62 74 GLU B N 1
ATOM 2061 C CA . GLU B 1 74 ? -9.062 -34.812 -16.203 1 72.62 74 GLU B CA 1
ATOM 2062 C C . GLU B 1 74 ? -8.703 -34.75 -14.727 1 72.62 74 GLU B C 1
ATOM 2064 O O . GLU B 1 74 ? -8.867 -35.75 -14 1 72.62 74 GLU B O 1
ATOM 2069 N N . ILE B 1 75 ? -8.094 -33.688 -14.367 1 71 75 ILE B N 1
ATOM 2070 C CA . ILE B 1 75 ? -7.738 -33.5 -12.969 1 71 75 ILE B CA 1
ATOM 2071 C C . ILE B 1 75 ? -8.742 -32.531 -12.312 1 71 75 ILE B C 1
ATOM 2073 O O . ILE B 1 75 ? -8.922 -31.406 -12.773 1 71 75 ILE B O 1
ATOM 2077 N N . PRO B 1 76 ? -9.422 -33.188 -11.336 1 77.94 76 PRO B N 1
ATOM 2078 C CA . PRO B 1 76 ? -10.352 -32.312 -10.641 1 77.94 76 PRO B CA 1
ATOM 2079 C C . PRO B 1 76 ? -9.656 -31.141 -9.953 1 77.94 76 PRO B C 1
ATOM 2081 O O . PRO B 1 76 ? -8.562 -31.297 -9.406 1 77.94 76 PRO B O 1
ATOM 2084 N N . LEU B 1 77 ? -10.258 -29.906 -10.203 1 78.62 77 LEU B N 1
ATOM 2085 C CA . LEU B 1 77 ? -9.719 -28.703 -9.586 1 78.62 77 LEU B CA 1
ATOM 2086 C C . LEU B 1 77 ? -10.727 -28.078 -8.633 1 78.62 77 LEU B C 1
ATOM 2088 O O . LEU B 1 77 ? -11.922 -28.031 -8.922 1 78.62 77 LEU B O 1
ATOM 2092 N N . TYR B 1 78 ? -10.273 -27.844 -7.457 1 81.19 78 TYR B N 1
ATOM 2093 C CA . TYR B 1 78 ? -11.078 -27.125 -6.473 1 81.19 78 TYR B CA 1
ATOM 2094 C C . TYR B 1 78 ? -10.43 -25.812 -6.078 1 81.19 78 TYR B C 1
ATOM 2096 O O . TYR B 1 78 ? -9.258 -25.781 -5.695 1 81.19 78 TYR B O 1
ATOM 2104 N N . ALA B 1 79 ? -11.188 -24.797 -6.332 1 84.38 79 ALA B N 1
ATOM 2105 C CA . ALA B 1 79 ? -10.672 -23.484 -5.973 1 84.38 79 ALA B CA 1
ATOM 2106 C C . ALA B 1 79 ? -11.414 -22.906 -4.766 1 84.38 79 ALA B C 1
ATOM 2108 O O . ALA B 1 79 ? -12.648 -22.969 -4.707 1 84.38 79 ALA B O 1
ATOM 2109 N N . ASN B 1 80 ? -10.633 -22.5 -3.85 1 86.06 80 ASN B N 1
ATOM 2110 C CA . ASN B 1 80 ? -11.125 -21.875 -2.627 1 86.06 80 ASN B CA 1
ATOM 2111 C C . ASN B 1 80 ? -10.172 -20.797 -2.135 1 86.06 80 ASN B C 1
ATOM 2113 O O . ASN B 1 80 ? -8.953 -20.938 -2.256 1 86.06 80 ASN B O 1
ATOM 2117 N N . TRP B 1 81 ? -10.781 -19.766 -1.554 1 85.06 81 TRP B N 1
ATOM 2118 C CA . TRP B 1 81 ? -9.992 -18.641 -1.05 1 85.06 81 TRP B CA 1
ATOM 2119 C C . TRP B 1 81 ? -9.016 -19.109 0.026 1 85.06 81 TRP B C 1
ATOM 2121 O O . TRP B 1 81 ? -7.945 -18.516 0.197 1 85.06 81 TRP B O 1
ATOM 2131 N N . SER B 1 82 ? -9.297 -20.156 0.747 1 82.94 82 SER B N 1
ATOM 2132 C CA . SER B 1 82 ? -8.5 -20.625 1.873 1 82.94 82 SER B CA 1
ATOM 2133 C C . SER B 1 82 ? -7.25 -21.359 1.397 1 82.94 82 SER B C 1
ATOM 2135 O O . SER B 1 82 ? -6.344 -21.641 2.188 1 82.94 82 SER B O 1
ATOM 2137 N N . PHE B 1 83 ? -7.188 -21.562 0.106 1 79.5 83 PHE B N 1
ATOM 2138 C CA . PHE B 1 83 ? -6.059 -22.312 -0.425 1 79.5 83 PHE B CA 1
ATOM 2139 C C . PHE B 1 83 ? -4.914 -21.391 -0.809 1 79.5 83 PHE B C 1
ATOM 2141 O O . PHE B 1 83 ? -3.814 -21.844 -1.127 1 79.5 83 PHE B O 1
ATOM 2148 N N . SER B 1 84 ? -5.172 -20.188 -0.829 1 85.56 84 SER B N 1
ATOM 2149 C CA . SER B 1 84 ? -4.152 -19.203 -1.188 1 85.56 84 SER B CA 1
ATOM 2150 C C . SER B 1 84 ? -3.885 -18.25 -0.036 1 85.56 84 SER B C 1
ATOM 2152 O O . SER B 1 84 ? -4.801 -17.578 0.443 1 85.56 84 SER B O 1
ATOM 2154 N N . ASP B 1 85 ? -2.639 -18.125 0.399 1 88 85 ASP B N 1
ATOM 2155 C CA . ASP B 1 85 ? -2.24 -17.234 1.487 1 88 85 ASP B CA 1
ATOM 2156 C C . ASP B 1 85 ? -2.582 -15.781 1.164 1 88 85 ASP B C 1
ATOM 2158 O O . ASP B 1 85 ? -2.986 -15.023 2.047 1 88 85 ASP B O 1
ATOM 2162 N N . SER B 1 86 ? -2.412 -15.453 -0.081 1 92.94 86 SER B N 1
ATOM 2163 C CA . SER B 1 86 ? -2.668 -14.078 -0.478 1 92.94 86 SER B CA 1
ATOM 2164 C C . SER B 1 86 ? -4.152 -13.742 -0.393 1 92.94 86 SER B C 1
ATOM 2166 O O . SER B 1 86 ? -4.523 -12.633 0 1 92.94 86 SER B O 1
ATOM 2168 N N . LEU B 1 87 ? -4.992 -14.688 -0.743 1 94.5 87 LEU B N 1
ATOM 2169 C CA . LEU B 1 87 ? -6.43 -14.453 -0.681 1 94.5 87 LEU B CA 1
ATOM 2170 C C . LEU B 1 87 ? -6.922 -14.469 0.763 1 94.5 87 LEU B C 1
ATOM 2172 O O . LEU B 1 87 ? -7.805 -13.688 1.131 1 94.5 87 LEU B O 1
ATOM 2176 N N . GLU B 1 88 ? -6.348 -15.352 1.538 1 94.69 88 GLU B N 1
ATOM 2177 C CA . GLU B 1 88 ? -6.637 -15.328 2.969 1 94.69 88 GLU B CA 1
ATOM 2178 C C . GLU B 1 88 ? -6.23 -14 3.598 1 94.69 88 GLU B C 1
ATOM 2180 O O . GLU B 1 88 ? -6.945 -13.469 4.449 1 94.69 88 GLU B O 1
ATOM 2185 N N . TYR B 1 89 ? -5.078 -13.586 3.182 1 97.19 89 TYR B N 1
ATOM 2186 C CA . TYR B 1 89 ? -4.586 -12.289 3.639 1 97.19 89 TYR B CA 1
ATOM 2187 C C . TYR B 1 89 ? -5.562 -11.18 3.273 1 97.19 89 TYR B C 1
ATOM 2189 O O . TYR B 1 89 ? -5.859 -10.305 4.094 1 97.19 89 TYR B O 1
ATOM 2197 N N . LEU B 1 90 ? -6.086 -11.188 2.125 1 98.06 90 LEU B N 1
ATOM 2198 C CA . LEU B 1 90 ? -7.059 -10.195 1.682 1 98.06 90 LEU B CA 1
ATOM 2199 C C . LEU B 1 90 ? -8.32 -10.25 2.537 1 98.06 90 LEU B C 1
ATOM 2201 O O . LEU B 1 90 ? -8.812 -9.211 2.994 1 98.06 90 LEU B O 1
ATOM 2205 N N . VAL B 1 91 ? -8.844 -11.445 2.787 1 97.88 91 VAL B N 1
ATOM 2206 C CA . VAL B 1 91 ? -10.047 -11.617 3.596 1 97.88 91 VAL B CA 1
ATOM 2207 C C . VAL B 1 91 ? -9.789 -11.109 5.016 1 97.88 91 VAL B C 1
ATOM 2209 O O . VAL B 1 91 ? -10.594 -10.352 5.562 1 97.88 91 VAL B O 1
ATOM 2212 N N . GLY B 1 92 ? -8.688 -11.492 5.555 1 97.81 92 GLY B N 1
ATOM 2213 C CA . GLY B 1 92 ? -8.344 -11.07 6.902 1 97.81 92 GLY B CA 1
ATOM 2214 C C . GLY B 1 92 ? -8.211 -9.57 7.039 1 97.81 92 GLY B C 1
ATOM 2215 O O . GLY B 1 92 ? -8.773 -8.969 7.961 1 97.81 92 GLY B O 1
ATOM 2216 N N . MET B 1 93 ? -7.461 -8.984 6.121 1 98.38 93 MET B N 1
ATOM 2217 C CA . MET B 1 93 ? -7.238 -7.543 6.199 1 98.38 93 MET B CA 1
ATOM 2218 C C . MET B 1 93 ? -8.531 -6.781 5.93 1 98.38 93 MET B C 1
ATOM 2220 O O . MET B 1 93 ? -8.758 -5.715 6.504 1 98.38 93 MET B O 1
ATOM 2224 N N . SER B 1 94 ? -9.367 -7.309 5.043 1 98.62 94 SER B N 1
ATOM 2225 C CA . SER B 1 94 ? -10.664 -6.68 4.793 1 98.62 94 SER B CA 1
ATOM 2226 C C . SER B 1 94 ? -11.547 -6.727 6.035 1 98.62 94 SER B C 1
ATOM 2228 O O . SER B 1 94 ? -12.219 -5.746 6.359 1 98.62 94 SER B O 1
ATOM 2230 N N . ALA B 1 95 ? -11.484 -7.805 6.73 1 98.44 95 ALA B N 1
ATOM 2231 C CA . ALA B 1 95 ? -12.281 -7.945 7.949 1 98.44 95 ALA B CA 1
ATOM 2232 C C . ALA B 1 95 ? -11.82 -6.961 9.023 1 98.44 95 ALA B C 1
ATOM 2234 O O . ALA B 1 95 ? -12.641 -6.277 9.633 1 98.44 95 ALA B O 1
ATOM 2235 N N . VAL B 1 96 ? -10.516 -6.887 9.18 1 98.38 96 VAL B N 1
ATOM 2236 C CA . VAL B 1 96 ? -9.992 -6.004 10.219 1 98.38 96 VAL B CA 1
ATOM 2237 C C . VAL B 1 96 ? -10.219 -4.547 9.828 1 98.38 96 VAL B C 1
ATOM 2239 O O . VAL B 1 96 ? -10.523 -3.709 10.68 1 98.38 96 VAL B O 1
ATOM 2242 N N . SER B 1 97 ? -10.047 -4.254 8.57 1 98.44 97 SER B N 1
ATOM 2243 C CA . SER B 1 97 ? -10.305 -2.898 8.094 1 98.44 97 SER B CA 1
ATOM 2244 C C . SER B 1 97 ? -11.766 -2.518 8.281 1 98.44 97 SER B C 1
ATOM 2246 O O . SER B 1 97 ? -12.078 -1.385 8.648 1 98.44 97 SER B O 1
ATOM 2248 N N . ALA B 1 98 ? -12.656 -3.461 8.008 1 98.5 98 ALA B N 1
ATOM 2249 C CA . ALA B 1 98 ? -14.086 -3.219 8.227 1 98.5 98 ALA B CA 1
ATOM 2250 C C . ALA B 1 98 ? -14.375 -2.934 9.695 1 98.5 98 ALA B C 1
ATOM 2252 O O . ALA B 1 98 ? -15.133 -2.014 10.016 1 98.5 98 ALA B O 1
ATOM 2253 N N . ALA B 1 99 ? -13.781 -3.709 10.539 1 98.38 99 ALA B N 1
ATOM 2254 C CA . ALA B 1 99 ? -13.961 -3.492 11.977 1 98.38 99 ALA B CA 1
ATOM 2255 C C . ALA B 1 99 ? -13.469 -2.109 12.383 1 98.38 99 ALA B C 1
ATOM 2257 O O . ALA B 1 99 ? -14.117 -1.416 13.164 1 98.38 99 ALA B O 1
ATOM 2258 N N . TYR B 1 100 ? -12.344 -1.737 11.852 1 98.19 100 TYR B N 1
ATOM 2259 C CA . TYR B 1 100 ? -11.773 -0.423 12.141 1 98.19 100 TYR B CA 1
ATOM 2260 C C . TYR B 1 100 ? -12.719 0.686 11.695 1 98.19 100 TYR B C 1
ATOM 2262 O O . TYR B 1 100 ? -13.008 1.607 12.461 1 98.19 100 TYR B O 1
ATOM 2270 N N . CYS B 1 101 ? -13.18 0.628 10.461 1 98.12 101 CYS B N 1
ATOM 2271 C CA . CYS B 1 101 ? -14.078 1.642 9.922 1 98.12 101 CYS B CA 1
ATOM 2272 C C . CYS B 1 101 ? -15.375 1.698 10.727 1 98.12 101 CYS B C 1
ATOM 2274 O O . CYS B 1 101 ? -15.891 2.781 11.008 1 98.12 101 CYS B O 1
ATOM 2276 N N . LEU B 1 102 ? -15.891 0.542 11.102 1 97.69 102 LEU B N 1
ATOM 2277 C CA . LEU B 1 102 ? -17.109 0.491 11.898 1 97.69 102 LEU B CA 1
ATOM 2278 C C . LEU B 1 102 ? -16.906 1.164 13.25 1 97.69 102 LEU B C 1
ATOM 2280 O O . LEU B 1 102 ? -17.75 1.954 13.688 1 97.69 102 LEU B O 1
ATOM 2284 N N . ALA B 1 103 ? -15.805 0.846 13.883 1 96.81 103 ALA B N 1
ATOM 2285 C CA . ALA B 1 103 ? -15.484 1.45 15.172 1 96.81 103 ALA B CA 1
ATOM 2286 C C . ALA B 1 103 ? -15.383 2.969 15.055 1 96.81 103 ALA B C 1
ATOM 2288 O O . ALA B 1 103 ? -15.906 3.697 15.906 1 96.81 103 ALA B O 1
ATOM 2289 N N . GLN B 1 104 ? -14.766 3.426 14.031 1 95.12 104 GLN B N 1
ATOM 2290 C CA . GLN B 1 104 ? -14.609 4.863 13.836 1 95.12 104 GLN B CA 1
ATOM 2291 C C . GLN B 1 104 ? -15.953 5.539 13.594 1 95.12 104 GLN B C 1
ATOM 2293 O O . GLN B 1 104 ? -16.203 6.637 14.094 1 95.12 104 GLN B O 1
ATOM 2298 N N . LEU B 1 105 ? -16.781 4.898 12.828 1 95.12 105 LEU B N 1
ATOM 2299 C CA . LEU B 1 105 ? -18.094 5.457 12.539 1 95.12 105 LEU B CA 1
ATOM 2300 C C . LEU B 1 105 ? -18.953 5.492 13.797 1 95.12 105 LEU B C 1
ATOM 2302 O O . LEU B 1 105 ? -19.688 6.465 14.031 1 95.12 105 LEU B O 1
ATOM 2306 N N . LEU B 1 106 ? -18.859 4.504 14.609 1 94.94 106 LEU B N 1
ATOM 2307 C CA . LEU B 1 106 ? -19.609 4.465 15.859 1 94.94 106 LEU B CA 1
ATOM 2308 C C . LEU B 1 106 ? -19.141 5.559 16.812 1 94.94 106 LEU B C 1
ATOM 2310 O O . LEU B 1 106 ? -19.953 6.207 17.469 1 94.94 106 LEU B O 1
ATOM 2314 N N . LEU B 1 107 ? -17.891 5.766 16.844 1 92.12 107 LEU B N 1
ATOM 2315 C CA . LEU B 1 107 ? -17.344 6.816 17.688 1 92.12 107 LEU B CA 1
ATOM 2316 C C . LEU B 1 107 ? -17.781 8.195 17.203 1 92.12 107 LEU B C 1
ATOM 2318 O O . LEU B 1 107 ? -18.141 9.055 18.016 1 92.12 107 LEU B O 1
ATOM 2322 N N . THR B 1 108 ? -17.734 8.344 15.969 1 88.44 108 THR B N 1
ATOM 2323 C CA . THR B 1 108 ? -18.188 9.617 15.406 1 88.44 108 THR B CA 1
ATOM 2324 C C . THR B 1 108 ? -19.672 9.844 15.688 1 88.44 108 THR B C 1
ATOM 2326 O O . THR B 1 108 ? -20.078 10.961 16.016 1 88.44 108 THR B O 1
ATOM 2329 N N . ALA B 1 109 ? -20.453 8.773 15.523 1 89.75 109 ALA B N 1
ATOM 2330 C CA . ALA B 1 109 ? -21.891 8.867 15.82 1 89.75 109 ALA B CA 1
ATOM 2331 C C . ALA B 1 109 ? -22.125 9.211 17.297 1 89.75 109 ALA B C 1
ATOM 2333 O O . ALA B 1 109 ? -22.984 10.023 17.609 1 89.75 109 ALA B O 1
ATOM 2334 N N . HIS B 1 110 ? -21.359 8.641 18.141 1 90.5 110 HIS B N 1
ATOM 2335 C CA . HIS B 1 110 ? -21.469 8.914 19.562 1 90.5 110 HIS B CA 1
ATOM 2336 C C . HIS B 1 110 ? -21.156 10.367 19.875 1 90.5 110 HIS B C 1
ATOM 2338 O O . HIS B 1 110 ? -21.859 11.008 20.672 1 90.5 110 HIS B O 1
ATOM 2344 N N . LYS B 1 111 ? -20.188 10.836 19.25 1 86 111 LYS B N 1
ATOM 2345 C CA . LYS B 1 111 ? -19.812 12.234 19.453 1 86 111 LYS B CA 1
ATOM 2346 C C . LYS B 1 111 ? -20.875 13.18 18.891 1 86 111 LYS B C 1
ATOM 2348 O O . LYS B 1 111 ? -21.141 14.234 19.469 1 86 111 LYS B O 1
ATOM 2353 N N . ALA B 1 112 ? -21.391 12.805 17.844 1 83.06 112 ALA B N 1
ATOM 2354 C CA . ALA B 1 112 ? -22.438 13.617 17.234 1 83.06 112 ALA B CA 1
ATOM 2355 C C . ALA B 1 112 ? -23.656 13.695 18.125 1 83.06 112 ALA B C 1
ATOM 2357 O O . ALA B 1 112 ? -24.281 14.758 18.25 1 83.06 112 ALA B O 1
ATOM 2358 N N . VAL B 1 113 ? -24 12.672 18.719 1 86.5 113 VAL B N 1
ATOM 2359 C CA . VAL B 1 113 ? -25.172 12.625 19.609 1 86.5 113 VAL B CA 1
ATOM 2360 C C . VAL B 1 113 ? -24.922 13.508 20.828 1 86.5 113 VAL B C 1
ATOM 2362 O O . VAL B 1 113 ? -25.844 14.148 21.328 1 86.5 113 VAL B O 1
ATOM 2365 N N . LYS B 1 114 ? -23.703 13.633 21.219 1 87.44 114 LYS B N 1
ATOM 2366 C CA . LYS B 1 114 ? -23.344 14.461 22.375 1 87.44 114 LYS B CA 1
ATOM 2367 C C . LYS B 1 114 ? -23.062 15.898 21.953 1 87.44 114 LYS B C 1
ATOM 2369 O O . LYS B 1 114 ? -22.656 16.719 22.781 1 87.44 114 LYS B O 1
ATOM 2374 N N . ASN B 1 115 ? -23.25 16.172 20.703 1 81.69 115 ASN B N 1
ATOM 2375 C CA . ASN B 1 115 ? -23.016 17.484 20.125 1 81.69 115 ASN B CA 1
ATOM 2376 C C . ASN B 1 115 ? -21.578 17.938 20.328 1 81.69 115 ASN B C 1
ATOM 2378 O O . ASN B 1 115 ? -21.328 19.109 20.641 1 81.69 115 ASN B O 1
ATOM 2382 N N . ALA B 1 116 ? -20.797 17.016 20.359 1 76.56 116 ALA B N 1
ATOM 2383 C CA . ALA B 1 116 ? -19.359 17.281 20.438 1 76.56 116 ALA B CA 1
ATOM 2384 C C . ALA B 1 116 ? -18.734 17.344 19.062 1 76.56 116 ALA B C 1
ATOM 2386 O O . ALA B 1 116 ? -19.203 16.688 18.125 1 76.56 116 ALA B O 1
ATOM 2387 N N . PRO B 1 117 ? -17.766 18.234 18.953 1 77.25 117 PRO B N 1
ATOM 2388 C CA . PRO B 1 117 ? -17.094 18.281 17.656 1 77.25 117 PRO B CA 1
ATOM 2389 C C . PRO B 1 117 ? -16.422 16.953 17.297 1 77.25 117 PRO B C 1
ATOM 2391 O O . PRO B 1 117 ? -15.953 16.234 18.172 1 77.25 117 PRO B O 1
ATOM 2394 N N . VAL B 1 118 ? -16.5 16.641 16.016 1 69.69 118 VAL B N 1
ATOM 2395 C CA . VAL B 1 118 ? -15.969 15.383 15.5 1 69.69 118 VAL B CA 1
ATOM 2396 C C . VAL B 1 118 ? -14.469 15.297 15.789 1 69.69 118 VAL B C 1
ATOM 2398 O O . VAL B 1 118 ? -13.984 14.258 16.25 1 69.69 118 VAL B O 1
ATOM 2401 N N . VAL B 1 119 ? -13.781 16.281 15.453 1 70.88 119 VAL B N 1
ATOM 2402 C CA . VAL B 1 119 ? -12.359 16.297 15.766 1 70.88 119 VAL B CA 1
ATOM 2403 C C . VAL B 1 119 ? -12.094 17.281 16.891 1 70.88 119 VAL B C 1
ATOM 2405 O O . VAL B 1 119 ? -12.195 18.5 16.703 1 70.88 119 VAL B O 1
ATOM 2408 N N . GLN B 1 120 ? -11.867 16.766 18.156 1 69.81 120 GLN B N 1
ATOM 2409 C CA . GLN B 1 120 ? -11.844 17.594 19.344 1 69.81 120 GLN B CA 1
ATOM 2410 C C . GLN B 1 120 ? -10.43 18.078 19.656 1 69.81 120 GLN B C 1
ATOM 2412 O O . GLN B 1 120 ? -10.25 19.172 20.203 1 69.81 120 GLN B O 1
ATOM 2417 N N . SER B 1 121 ? -9.539 17.266 19.266 1 82.56 121 SER B N 1
ATOM 2418 C CA . SER B 1 121 ? -8.172 17.609 19.656 1 82.56 121 SER B CA 1
ATOM 2419 C C . SER B 1 121 ? -7.176 17.219 18.562 1 82.56 121 SER B C 1
ATOM 2421 O O . SER B 1 121 ? -7.496 16.422 17.672 1 82.56 121 SER B O 1
ATOM 2423 N N . ARG B 1 122 ? -6.145 17.875 18.703 1 87.06 122 ARG B N 1
ATOM 2424 C CA . ARG B 1 122 ? -5.059 17.578 17.766 1 87.06 122 ARG B CA 1
ATOM 2425 C C . ARG B 1 122 ? -4.586 16.141 17.906 1 87.06 122 ARG B C 1
ATOM 2427 O O . ARG B 1 122 ? -4.281 15.484 16.906 1 87.06 122 ARG B O 1
ATOM 2434 N N . ASN B 1 123 ? -4.582 15.633 19.094 1 89.88 123 ASN B N 1
ATOM 2435 C CA . ASN B 1 123 ? -4.164 14.25 19.344 1 89.88 123 ASN B CA 1
ATOM 2436 C C . ASN B 1 123 ? -5.121 13.258 18.688 1 89.88 123 ASN B C 1
ATOM 2438 O O . ASN B 1 123 ? -4.688 12.234 18.156 1 89.88 123 ASN B O 1
ATOM 2442 N N . TYR B 1 124 ? -6.312 13.578 18.812 1 88.75 124 TYR B N 1
ATOM 2443 C CA . TYR B 1 124 ? -7.309 12.703 18.203 1 88.75 124 TYR B CA 1
ATOM 2444 C C . TYR B 1 124 ? -7.191 12.727 16.688 1 88.75 124 TYR B C 1
ATOM 2446 O O . TYR B 1 124 ? -7.336 11.688 16.031 1 88.75 124 TYR B O 1
ATOM 2454 N N . ALA B 1 125 ? -6.879 13.844 16.141 1 90.81 125 ALA B N 1
ATOM 2455 C CA . ALA B 1 125 ? -6.699 13.953 14.695 1 90.81 125 ALA B CA 1
ATOM 2456 C C . ALA B 1 125 ? -5.492 13.141 14.234 1 90.81 125 ALA B C 1
ATOM 2458 O O . ALA B 1 125 ? -5.535 12.492 13.188 1 90.81 125 ALA B O 1
ATOM 2459 N N . TRP B 1 126 ? -4.441 13.148 15.023 1 93.06 126 TRP B N 1
ATOM 2460 C CA . TRP B 1 126 ? -3.262 12.344 14.719 1 93.06 126 TRP B CA 1
ATOM 2461 C C . TRP B 1 126 ? -3.586 10.859 14.789 1 93.06 126 TRP B C 1
ATOM 2463 O O . TRP B 1 126 ? -3.088 10.07 13.984 1 93.06 126 TRP B O 1
ATOM 2473 N N . LEU B 1 127 ? -4.391 10.508 15.734 1 92.69 127 LEU B N 1
ATOM 2474 C CA . LEU B 1 127 ? -4.789 9.109 15.875 1 92.69 127 LEU B CA 1
ATOM 2475 C C . LEU B 1 127 ? -5.609 8.656 14.672 1 92.69 127 LEU B C 1
ATOM 2477 O O . LEU B 1 127 ? -5.402 7.555 14.156 1 92.69 127 LEU B O 1
ATOM 2481 N N . LEU B 1 128 ? -6.465 9.508 14.234 1 93.88 128 LEU B N 1
ATOM 2482 C CA . LEU B 1 128 ? -7.27 9.188 13.062 1 93.88 128 LEU B CA 1
ATOM 2483 C C . LEU B 1 128 ? -6.395 9.078 11.82 1 93.88 128 LEU B C 1
ATOM 2485 O O . LEU B 1 128 ? -6.531 8.125 11.039 1 93.88 128 LEU B O 1
ATOM 2489 N N . PHE B 1 129 ? -5.516 10 11.742 1 95.25 129 PHE B N 1
ATOM 2490 C CA . PHE B 1 129 ? -4.621 10.008 10.594 1 95.25 129 PHE B CA 1
ATOM 2491 C C . PHE B 1 129 ? -3.773 8.742 10.555 1 95.25 129 PHE B C 1
ATOM 2493 O O . PHE B 1 129 ? -3.682 8.086 9.516 1 95.25 129 PHE B O 1
ATOM 2500 N N . THR B 1 130 ? -3.215 8.422 11.633 1 95.31 130 THR B N 1
ATOM 2501 C CA . THR B 1 130 ? -2.346 7.25 11.711 1 95.31 130 THR B CA 1
ATOM 2502 C C . THR B 1 130 ? -3.133 5.973 11.445 1 95.31 130 THR B C 1
ATOM 2504 O O . THR B 1 130 ? -2.678 5.098 10.711 1 95.31 130 THR B O 1
ATOM 2507 N N . GLY B 1 131 ? -4.254 5.832 12.07 1 96 131 GLY B N 1
ATOM 2508 C CA . GLY B 1 131 ? -5.09 4.664 11.859 1 96 131 GLY B CA 1
ATOM 2509 C C . GLY B 1 131 ? -5.523 4.496 10.414 1 96 131 GLY B C 1
ATOM 2510 O O . GLY B 1 131 ? -5.418 3.404 9.852 1 96 131 GLY B O 1
ATOM 2511 N N . ASP B 1 132 ? -5.984 5.566 9.82 1 97.31 132 ASP B N 1
ATOM 2512 C CA . ASP B 1 132 ? -6.414 5.531 8.422 1 97.31 132 ASP B CA 1
ATOM 2513 C C . ASP B 1 132 ? -5.258 5.156 7.5 1 97.31 132 ASP B C 1
ATOM 2515 O O . ASP B 1 132 ? -5.434 4.383 6.559 1 97.31 132 ASP B O 1
ATOM 2519 N N . GLN B 1 133 ? -4.109 5.637 7.793 1 96.62 133 GLN B N 1
ATOM 2520 C CA . GLN B 1 133 ? -2.941 5.336 6.973 1 96.62 133 GLN B CA 1
ATOM 2521 C C . GLN B 1 133 ? -2.551 3.865 7.094 1 96.62 133 GLN B C 1
ATOM 2523 O O . GLN B 1 133 ? -2.271 3.207 6.09 1 96.62 133 GLN B O 1
ATOM 2528 N N . ILE B 1 134 ? -2.533 3.373 8.258 1 97.25 134 ILE B N 1
ATOM 2529 C CA . ILE B 1 134 ? -2.146 1.987 8.492 1 97.25 134 ILE B CA 1
ATOM 2530 C C . ILE B 1 134 ? -3.088 1.051 7.738 1 97.25 134 ILE B C 1
ATOM 2532 O O . ILE B 1 134 ? -2.639 0.131 7.051 1 97.25 134 ILE B O 1
ATOM 2536 N N . PHE B 1 135 ? -4.332 1.328 7.828 1 98.25 135 PHE B N 1
ATOM 2537 C CA . PHE B 1 135 ? -5.293 0.421 7.207 1 98.25 135 PHE B CA 1
ATOM 2538 C C . PHE B 1 135 ? -5.344 0.634 5.699 1 98.25 135 PHE B C 1
ATOM 2540 O O . PHE B 1 135 ? -5.629 -0.299 4.945 1 98.25 135 PHE B O 1
ATOM 2547 N N . ALA B 1 136 ? -5.055 1.872 5.258 1 98.38 136 ALA B N 1
ATOM 2548 C CA . ALA B 1 136 ? -4.922 2.074 3.816 1 98.38 136 ALA B CA 1
ATOM 2549 C C . ALA B 1 136 ? -3.754 1.27 3.256 1 98.38 136 ALA B C 1
ATOM 2551 O O . ALA B 1 136 ? -3.893 0.583 2.242 1 98.38 136 ALA B O 1
ATOM 2552 N N . TYR B 1 137 ? -2.639 1.268 3.936 1 98.31 137 TYR B N 1
ATOM 2553 C CA . TYR B 1 137 ? -1.478 0.496 3.508 1 98.31 137 TYR B CA 1
ATOM 2554 C C . TYR B 1 137 ? -1.762 -1 3.576 1 98.31 137 TYR B C 1
ATOM 2556 O O . TYR B 1 137 ? -1.338 -1.759 2.701 1 98.31 137 TYR B O 1
ATOM 2564 N N . ALA B 1 138 ? -2.432 -1.35 4.637 1 97.94 138 ALA B N 1
ATOM 2565 C CA . ALA B 1 138 ? -2.766 -2.762 4.797 1 97.94 138 ALA B CA 1
ATOM 2566 C C . ALA B 1 138 ? -3.646 -3.25 3.65 1 97.94 138 ALA B C 1
ATOM 2568 O O . ALA B 1 138 ? -3.408 -4.32 3.088 1 97.94 138 ALA B O 1
ATOM 2569 N N . MET B 1 139 ? -4.621 -2.424 3.316 1 98.56 139 MET B N 1
ATOM 2570 C CA . MET B 1 139 ? -5.523 -2.805 2.232 1 98.56 139 MET B CA 1
ATOM 2571 C C . MET B 1 139 ? -4.801 -2.789 0.891 1 98.56 139 MET B C 1
ATOM 2573 O O . MET B 1 139 ? -5.066 -3.629 0.028 1 98.56 139 MET B O 1
ATOM 2577 N N . MET B 1 140 ? -3.922 -1.852 0.7 1 98.31 140 MET B N 1
ATOM 2578 C CA . MET B 1 140 ? -3.105 -1.822 -0.512 1 98.31 140 MET B CA 1
ATOM 2579 C C . MET B 1 140 ? -2.238 -3.072 -0.613 1 98.31 140 MET B C 1
ATOM 2581 O O . MET B 1 140 ? -2.131 -3.674 -1.683 1 98.31 140 MET B O 1
ATOM 2585 N N . SER B 1 141 ? -1.693 -3.402 0.499 1 98.31 141 SER B N 1
ATOM 2586 C CA . SER B 1 141 ? -0.845 -4.586 0.553 1 98.31 141 SER B CA 1
ATOM 2587 C C . SER B 1 141 ? -1.642 -5.852 0.252 1 98.31 141 SER B C 1
ATOM 2589 O O . SER B 1 141 ? -1.26 -6.641 -0.613 1 98.31 141 SER B O 1
ATOM 2591 N N . ALA B 1 142 ? -2.748 -5.984 0.903 1 98.56 142 ALA B N 1
ATOM 2592 C CA . ALA B 1 142 ? -3.58 -7.168 0.726 1 98.56 142 ALA B CA 1
ATOM 2593 C C . ALA B 1 142 ? -4.137 -7.242 -0.693 1 98.56 142 ALA B C 1
ATOM 2595 O O . ALA B 1 142 ? -4.125 -8.305 -1.317 1 98.56 142 ALA B O 1
ATOM 2596 N N . GLY B 1 143 ? -4.641 -6.16 -1.177 1 98.5 143 GLY B N 1
ATOM 2597 C CA . GLY B 1 143 ? -5.156 -6.125 -2.535 1 98.5 143 GLY B CA 1
ATOM 2598 C C . GLY B 1 143 ? -4.105 -6.449 -3.582 1 98.5 143 GLY B C 1
ATOM 2599 O O . GLY B 1 143 ? -4.379 -7.184 -4.535 1 98.5 143 GLY B O 1
ATOM 2600 N N . SER B 1 144 ? -2.939 -5.941 -3.404 1 98.38 144 SER B N 1
ATOM 2601 C CA . SER B 1 144 ? -1.872 -6.16 -4.375 1 98.38 144 SER B CA 1
ATOM 2602 C C . SER B 1 144 ? -1.386 -7.605 -4.344 1 98.38 144 SER B C 1
ATOM 2604 O O . SER B 1 144 ? -1.104 -8.195 -5.391 1 98.38 144 SER B O 1
ATOM 2606 N N . ALA B 1 145 ? -1.258 -8.094 -3.139 1 97.62 145 ALA B N 1
ATOM 2607 C CA . ALA B 1 145 ? -0.885 -9.5 -3.02 1 97.62 145 ALA B CA 1
ATOM 2608 C C . ALA B 1 145 ? -1.911 -10.398 -3.701 1 97.62 145 ALA B C 1
ATOM 2610 O O . ALA B 1 145 ? -1.549 -11.297 -4.469 1 97.62 145 ALA B O 1
ATOM 2611 N N . ALA B 1 146 ? -3.148 -10.18 -3.469 1 97.38 146 ALA B N 1
ATOM 2612 C CA . ALA B 1 146 ? -4.223 -10.961 -4.07 1 97.38 146 ALA B CA 1
ATOM 2613 C C . ALA B 1 146 ? -4.266 -10.766 -5.582 1 97.38 146 ALA B C 1
ATOM 2615 O O . ALA B 1 146 ? -4.508 -11.711 -6.332 1 97.38 146 ALA B O 1
ATOM 2616 N N . ALA B 1 147 ? -4.047 -9.531 -5.984 1 97.12 147 ALA B N 1
ATOM 2617 C CA . ALA B 1 147 ? -4.062 -9.242 -7.418 1 97.12 147 ALA B CA 1
ATOM 2618 C C . ALA B 1 147 ? -2.938 -9.969 -8.141 1 97.12 147 ALA B C 1
ATOM 2620 O O . ALA B 1 147 ? -3.105 -10.414 -9.281 1 97.12 147 ALA B O 1
ATOM 2621 N N . ALA B 1 148 ? -1.825 -10.086 -7.492 1 94.94 148 ALA B N 1
ATOM 2622 C CA . ALA B 1 148 ? -0.7 -10.781 -8.102 1 94.94 148 ALA B CA 1
ATOM 2623 C C . ALA B 1 148 ? -1.033 -12.258 -8.344 1 94.94 148 ALA B C 1
ATOM 2625 O O . ALA B 1 148 ? -0.798 -12.781 -9.43 1 94.94 148 ALA B O 1
ATOM 2626 N N . VAL B 1 149 ? -1.623 -12.867 -7.383 1 90.5 149 VAL B N 1
ATOM 2627 C CA . VAL B 1 149 ? -1.979 -14.281 -7.488 1 90.5 149 VAL B CA 1
ATOM 2628 C C . VAL B 1 149 ? -3.129 -14.453 -8.477 1 90.5 149 VAL B C 1
ATOM 2630 O O . VAL B 1 149 ? -3.139 -15.391 -9.273 1 90.5 149 VAL B O 1
ATOM 2633 N N . ALA B 1 150 ? -4.031 -13.508 -8.43 1 91.81 150 ALA B N 1
ATOM 2634 C CA . ALA B 1 150 ? -5.145 -13.57 -9.367 1 91.81 150 ALA B CA 1
ATOM 2635 C C . ALA B 1 150 ? -4.656 -13.422 -10.805 1 91.81 150 ALA B C 1
ATOM 2637 O O . ALA B 1 150 ? -5.176 -14.07 -11.719 1 91.81 150 ALA B O 1
ATOM 2638 N N . ASN B 1 151 ? -3.76 -12.625 -11 1 89.81 151 ASN B N 1
ATOM 2639 C CA . ASN B 1 151 ? -3.186 -12.461 -12.328 1 89.81 151 ASN B CA 1
ATOM 2640 C C . ASN B 1 151 ? -2.469 -13.727 -12.789 1 89.81 151 ASN B C 1
ATOM 2642 O O . ASN B 1 151 ? -2.555 -14.102 -13.961 1 89.81 151 ASN B O 1
ATOM 2646 N N . LEU B 1 152 ? -1.792 -14.383 -11.906 1 84.81 152 LEU B N 1
ATOM 2647 C CA . LEU B 1 152 ? -1.146 -15.648 -12.227 1 84.81 152 LEU B CA 1
ATOM 2648 C C . LEU B 1 152 ? -2.18 -16.703 -12.609 1 84.81 152 LEU B C 1
ATOM 2650 O O . LEU B 1 152 ? -1.945 -17.516 -13.508 1 84.81 152 LEU B O 1
ATOM 2654 N N . ASN B 1 153 ? -3.248 -16.672 -11.938 1 84.5 153 ASN B N 1
ATOM 2655 C CA . ASN B 1 153 ? -4.324 -17.594 -12.258 1 84.5 153 ASN B C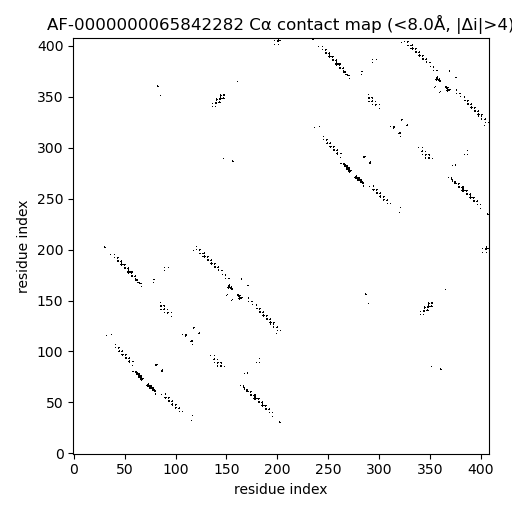A 1
ATOM 2656 C C . ASN B 1 153 ? -4.863 -17.375 -13.664 1 84.5 153 ASN B C 1
ATOM 2658 O O . ASN B 1 153 ? -5.27 -18.328 -14.336 1 84.5 153 ASN B O 1
ATOM 2662 N N . ARG B 1 154 ? -4.879 -16.188 -14.062 1 85.38 154 ARG B N 1
ATOM 2663 C CA . ARG B 1 154 ? -5.453 -15.836 -15.352 1 85.38 154 ARG B CA 1
ATOM 2664 C C . ARG B 1 154 ? -4.441 -16.047 -16.484 1 85.38 154 ARG B C 1
ATOM 2666 O O . ARG B 1 154 ? -4.801 -16.469 -17.578 1 85.38 154 ARG B O 1
ATOM 2673 N N . THR B 1 155 ? -3.203 -15.719 -16.203 1 80.38 155 THR B N 1
ATOM 2674 C CA . THR B 1 155 ? -2.207 -15.766 -17.266 1 80.38 155 THR B CA 1
ATOM 2675 C C . THR B 1 155 ? -1.384 -17.047 -17.188 1 80.38 155 THR B C 1
ATOM 2677 O O . THR B 1 155 ? -0.822 -17.484 -18.188 1 80.38 155 THR B O 1
ATOM 2680 N N . GLY B 1 156 ? -1.413 -17.688 -16.125 1 70.56 156 GLY B N 1
ATOM 2681 C CA . GLY B 1 156 ? -0.475 -18.781 -15.93 1 70.56 156 GLY B CA 1
ATOM 2682 C C . GLY B 1 156 ? 0.972 -18.328 -15.898 1 70.56 156 GLY B C 1
ATOM 2683 O O . GLY B 1 156 ? 1.252 -17.141 -15.742 1 70.56 156 GLY B O 1
ATOM 2684 N N . ILE B 1 157 ? 1.943 -19.234 -15.648 1 59.69 157 ILE B N 1
ATOM 2685 C CA . ILE B 1 157 ? 3.369 -18.922 -15.688 1 59.69 157 ILE B CA 1
ATOM 2686 C C . ILE B 1 157 ? 3.947 -19.312 -17.047 1 59.69 157 ILE B C 1
ATOM 2688 O O . ILE B 1 157 ? 3.832 -20.46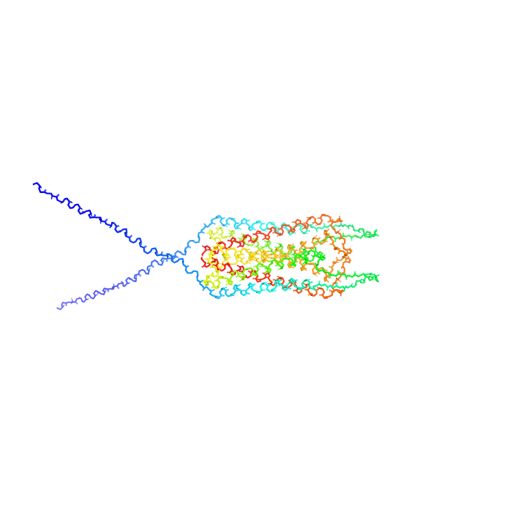9 -17.469 1 59.69 157 ILE B O 1
ATOM 2692 N N . ARG B 1 158 ? 4.461 -18.156 -17.734 1 54.03 158 ARG B N 1
ATOM 2693 C CA . ARG B 1 158 ? 5.098 -18.359 -19.031 1 54.03 158 ARG B CA 1
ATOM 2694 C C . ARG B 1 158 ? 6.301 -19.297 -18.906 1 54.03 158 ARG B C 1
ATOM 2696 O O . ARG B 1 158 ? 7.023 -19.25 -17.906 1 54.03 158 ARG B O 1
ATOM 2703 N N . HIS B 1 159 ? 6.25 -20.328 -19.547 1 52.94 159 HIS B N 1
ATOM 2704 C CA . HIS B 1 159 ? 7.309 -21.312 -19.734 1 52.94 159 HIS B CA 1
ATOM 2705 C C . HIS B 1 159 ? 7.195 -22.453 -18.719 1 52.94 159 HIS B C 1
ATOM 2707 O O . HIS B 1 159 ? 8.062 -23.328 -18.656 1 52.94 159 HIS B O 1
ATOM 2713 N N . THR B 1 160 ? 6.32 -22.094 -17.703 1 56.19 160 THR B N 1
ATOM 2714 C CA . THR B 1 160 ? 6.039 -23.266 -16.891 1 56.19 160 THR B CA 1
ATOM 2715 C C . THR B 1 160 ? 4.676 -23.844 -17.234 1 56.19 160 THR B C 1
ATOM 2717 O O . THR B 1 160 ? 3.867 -23.203 -17.906 1 56.19 160 THR B O 1
ATOM 2720 N N . ALA B 1 161 ? 4.562 -25 -16.953 1 54.38 161 ALA B N 1
ATOM 2721 C CA . ALA B 1 161 ? 3.346 -25.766 -17.219 1 54.38 161 ALA B CA 1
ATOM 2722 C C . ALA B 1 161 ? 2.193 -25.281 -16.344 1 54.38 161 ALA B C 1
ATOM 2724 O O . ALA B 1 161 ? 1.264 -26.047 -16.062 1 54.38 161 ALA B O 1
ATOM 2725 N N . LEU B 1 162 ? 2.336 -24.078 -15.859 1 62.09 162 LEU B N 1
ATOM 2726 C CA . LEU B 1 162 ? 1.18 -23.656 -15.07 1 62.09 162 LEU B CA 1
ATOM 2727 C C . LEU B 1 162 ? 0.071 -23.125 -15.977 1 62.09 162 LEU B C 1
ATOM 2729 O O . LEU B 1 162 ? 0.242 -22.094 -16.641 1 62.09 162 LEU B O 1
ATOM 2733 N N . PRO B 1 163 ? -0.974 -23.906 -15.984 1 66.62 163 PRO B N 1
ATOM 2734 C CA . PRO B 1 163 ? -2.055 -23.531 -16.891 1 66.62 163 PRO B CA 1
ATOM 2735 C C . PRO B 1 163 ? -2.92 -22.391 -16.344 1 66.62 163 PRO B C 1
ATOM 2737 O O . PRO B 1 163 ? -2.775 -22.016 -15.172 1 66.62 163 PRO B O 1
ATOM 2740 N N . ASN B 1 164 ? -3.646 -21.703 -17.266 1 76.69 164 ASN B N 1
ATOM 2741 C CA . ASN B 1 164 ? -4.688 -20.75 -16.922 1 76.69 164 ASN B CA 1
ATOM 2742 C C . ASN B 1 164 ? -5.805 -21.406 -16.109 1 76.69 164 ASN B C 1
ATOM 2744 O O . ASN B 1 164 ? -6.617 -22.156 -16.656 1 76.69 164 ASN B O 1
ATOM 2748 N N . PHE B 1 165 ? -5.871 -21.141 -14.883 1 78.75 165 PHE B N 1
ATOM 2749 C CA . PHE B 1 165 ? -6.82 -21.75 -13.969 1 78.75 165 PHE B CA 1
ATOM 2750 C C . PHE B 1 165 ? -8.195 -21.094 -14.086 1 78.75 165 PHE B C 1
ATOM 2752 O O . PHE B 1 165 ? -9.195 -21.656 -13.625 1 78.75 165 PHE B O 1
ATOM 2759 N N . CYS B 1 166 ? -8.227 -19.969 -14.773 1 86.12 166 CYS B N 1
ATOM 2760 C CA . CYS B 1 166 ? -9.492 -19.25 -14.836 1 86.12 166 CYS B CA 1
ATOM 2761 C C . CYS B 1 166 ? -10.367 -19.781 -15.961 1 86.12 166 CYS B C 1
ATOM 2763 O O . CYS B 1 166 ? -11.57 -19.516 -16 1 86.12 166 CYS B O 1
ATOM 2765 N N . LYS B 1 167 ? -9.805 -20.484 -16.875 1 83.25 167 LYS B N 1
ATOM 2766 C CA . LYS B 1 167 ? -10.602 -21.125 -17.922 1 83.25 167 LYS B CA 1
ATOM 2767 C C . LYS B 1 167 ? -11.547 -22.172 -17.328 1 83.25 167 LYS B C 1
ATOM 2769 O O . LYS B 1 167 ? -12.75 -22.125 -17.578 1 83.25 167 LYS B O 1
ATOM 2774 N N . PRO B 1 168 ? -11.016 -23.062 -16.438 1 83.5 168 PRO B N 1
ATOM 2775 C CA . PRO B 1 168 ? -11.914 -24.016 -15.812 1 83.5 168 PRO B CA 1
ATOM 2776 C C . PRO B 1 168 ? -12.648 -23.438 -14.609 1 83.5 168 PRO B C 1
ATOM 2778 O O . PRO B 1 168 ? -13.641 -24.031 -14.148 1 83.5 168 PRO B O 1
ATOM 2781 N N . LEU B 1 169 ? -12.281 -22.344 -14.109 1 88.75 169 LEU B N 1
ATOM 2782 C CA . LEU B 1 169 ? -12.867 -21.781 -12.898 1 88.75 169 LEU B CA 1
ATOM 2783 C C . LEU B 1 169 ? -13.195 -20.297 -13.086 1 88.75 169 LEU B C 1
ATOM 2785 O O . LEU B 1 169 ? -12.734 -19.453 -12.32 1 88.75 169 LEU B O 1
ATOM 2789 N N . PRO B 1 170 ? -14.047 -19.984 -14.031 1 89.12 170 PRO B N 1
ATOM 2790 C CA . PRO B 1 170 ? -14.305 -18.578 -14.336 1 89.12 170 PRO B CA 1
ATOM 2791 C C . PRO B 1 170 ? -15.055 -17.859 -13.219 1 89.12 170 PRO B C 1
ATOM 2793 O O . PRO B 1 170 ? -14.82 -16.672 -12.977 1 89.12 170 PRO B O 1
ATOM 2796 N N . ARG B 1 171 ? -16 -18.5 -12.609 1 90.31 171 ARG B N 1
ATOM 2797 C CA . ARG B 1 171 ? -16.766 -17.875 -11.539 1 90.31 171 ARG B CA 1
ATOM 2798 C C . ARG B 1 171 ? -15.859 -17.484 -10.375 1 90.31 171 ARG B C 1
ATOM 2800 O O . ARG B 1 171 ? -15.984 -16.391 -9.828 1 90.31 171 ARG B O 1
ATOM 2807 N N . PHE B 1 172 ? -15.039 -18.375 -9.961 1 91.94 172 PHE B N 1
ATOM 2808 C CA . PHE B 1 172 ? -14.086 -18.078 -8.898 1 91.94 172 PHE B CA 1
ATOM 2809 C C . PHE B 1 172 ? -13.227 -16.875 -9.258 1 91.94 172 PHE B C 1
ATOM 2811 O O . PHE B 1 172 ? -13.047 -15.969 -8.445 1 91.94 172 PHE B O 1
ATOM 2818 N N . CYS B 1 173 ? -12.727 -16.859 -10.43 1 92.06 173 CYS B N 1
ATOM 2819 C CA . CYS B 1 173 ? -11.828 -15.797 -10.867 1 92.06 173 CYS B CA 1
ATOM 2820 C C . CYS B 1 173 ? -12.57 -14.469 -10.961 1 92.06 173 CYS B C 1
ATOM 2822 O O . CYS B 1 173 ? -12.023 -13.422 -10.617 1 92.06 173 CYS B O 1
ATOM 2824 N N . ASP B 1 174 ? -13.828 -14.492 -11.375 1 93.25 174 ASP B N 1
ATOM 2825 C CA . ASP B 1 174 ? -14.617 -13.273 -11.484 1 93.25 174 ASP B CA 1
ATOM 2826 C C . ASP B 1 174 ? -14.938 -12.695 -10.109 1 93.25 174 ASP B C 1
ATOM 2828 O O . ASP B 1 174 ? -14.789 -11.492 -9.883 1 93.25 174 ASP B O 1
ATOM 2832 N N . LEU B 1 175 ? -15.336 -13.539 -9.258 1 95.38 175 LEU B N 1
ATOM 2833 C CA . LEU B 1 175 ? -15.648 -13.094 -7.902 1 95.38 175 LEU B CA 1
ATOM 2834 C C . LEU B 1 175 ? -14.398 -12.594 -7.191 1 95.38 175 LEU B C 1
ATOM 2836 O O . LEU B 1 175 ? -14.445 -11.602 -6.465 1 95.38 175 LEU B O 1
ATOM 2840 N N . SER B 1 176 ? -13.32 -13.305 -7.395 1 95.38 176 SER B N 1
ATOM 2841 C CA . SER B 1 176 ? -12.055 -12.883 -6.801 1 95.38 176 SER B CA 1
ATOM 2842 C C . SER B 1 176 ? -11.625 -11.516 -7.336 1 95.38 176 SER B C 1
ATOM 2844 O O . SER B 1 176 ? -11.164 -10.664 -6.578 1 95.38 176 SER B O 1
ATOM 2846 N N . ALA B 1 177 ? -11.75 -11.336 -8.609 1 95.88 177 ALA B N 1
ATOM 2847 C CA . ALA B 1 177 ? -11.391 -10.055 -9.219 1 95.88 177 ALA B CA 1
ATOM 2848 C C . ALA B 1 177 ? -12.25 -8.93 -8.656 1 95.88 177 ALA B C 1
ATOM 2850 O O . ALA B 1 177 ? -11.75 -7.84 -8.375 1 95.88 177 ALA B O 1
ATOM 2851 N N . ALA B 1 178 ? -13.469 -9.195 -8.539 1 97.31 178 ALA B N 1
ATOM 2852 C CA . ALA B 1 178 ? -14.383 -8.211 -7.973 1 97.31 178 ALA B CA 1
ATOM 2853 C C . ALA B 1 178 ? -14.023 -7.895 -6.523 1 97.31 178 ALA B C 1
ATOM 2855 O O . ALA B 1 178 ? -14.078 -6.738 -6.102 1 97.31 178 ALA B O 1
ATOM 2856 N N . SER B 1 179 ? -13.742 -8.914 -5.789 1 98.31 179 SER B N 1
ATOM 2857 C CA . SER B 1 179 ? -13.32 -8.742 -4.398 1 98.31 179 SER B CA 1
ATOM 2858 C C . SER B 1 179 ? -12.078 -7.863 -4.301 1 98.31 179 SER B C 1
ATOM 2860 O O . SER B 1 179 ? -12.023 -6.941 -3.486 1 98.31 179 SER B O 1
ATOM 2862 N N . ILE B 1 180 ? -11.125 -8.102 -5.105 1 98.38 180 ILE B N 1
ATOM 2863 C CA . ILE B 1 180 ? -9.875 -7.352 -5.129 1 98.38 180 ILE B CA 1
ATOM 2864 C C . ILE B 1 180 ? -10.156 -5.895 -5.492 1 98.38 180 ILE B C 1
ATOM 2866 O O . ILE B 1 180 ? -9.609 -4.98 -4.867 1 98.38 180 ILE B O 1
ATOM 2870 N N . ALA B 1 181 ? -10.961 -5.691 -6.461 1 98.38 181 ALA B N 1
ATOM 2871 C CA . ALA B 1 181 ? -11.336 -4.336 -6.848 1 98.38 181 ALA B CA 1
ATOM 2872 C C . ALA B 1 181 ? -11.961 -3.584 -5.672 1 98.38 181 ALA B C 1
ATOM 2874 O O . ALA B 1 181 ? -11.648 -2.412 -5.441 1 98.38 181 ALA B O 1
ATOM 2875 N N . CYS B 1 182 ? -12.773 -4.266 -4.969 1 98.69 182 CYS B N 1
ATOM 2876 C CA . CYS B 1 182 ? -13.414 -3.66 -3.805 1 98.69 182 CYS B CA 1
ATOM 2877 C C . CYS B 1 182 ? -12.391 -3.332 -2.727 1 98.69 182 CYS B C 1
ATOM 2879 O O . CYS B 1 182 ? -12.508 -2.316 -2.039 1 98.69 182 CYS B O 1
ATOM 2881 N N . ALA B 1 183 ? -11.453 -4.195 -2.596 1 98.69 183 ALA B N 1
ATOM 2882 C CA . ALA B 1 183 ? -10.391 -3.936 -1.624 1 98.69 183 ALA B CA 1
ATOM 2883 C C . ALA B 1 183 ? -9.609 -2.676 -1.985 1 98.69 183 ALA B C 1
ATOM 2885 O O . ALA B 1 183 ? -9.312 -1.853 -1.116 1 98.69 183 ALA B O 1
ATOM 2886 N N . PHE B 1 184 ? -9.273 -2.506 -3.234 1 98.69 184 PHE B N 1
ATOM 2887 C CA . PHE B 1 184 ? -8.555 -1.316 -3.674 1 98.69 184 PHE B CA 1
ATOM 2888 C C . PHE B 1 184 ? -9.406 -0.067 -3.49 1 98.69 184 PHE B C 1
ATOM 2890 O O . PHE B 1 184 ? -8.891 0.999 -3.146 1 98.69 184 PHE B O 1
ATOM 2897 N N . LEU B 1 185 ? -10.648 -0.197 -3.744 1 98.56 185 LEU B N 1
ATOM 2898 C CA . LEU B 1 185 ? -11.539 0.937 -3.527 1 98.56 185 LEU B CA 1
ATOM 2899 C C . LEU B 1 185 ? -11.578 1.324 -2.055 1 98.56 185 LEU B C 1
ATOM 2901 O O . LEU B 1 185 ? -11.547 2.512 -1.719 1 98.56 185 LEU B O 1
ATOM 2905 N N . SER B 1 186 ? -11.68 0.333 -1.218 1 98.75 186 SER B N 1
ATOM 2906 C CA . SER B 1 186 ? -11.633 0.618 0.212 1 98.75 186 SER B CA 1
ATOM 2907 C C . SER B 1 186 ? -10.336 1.341 0.584 1 98.75 186 SER B C 1
ATOM 2909 O O . SER B 1 186 ? -10.359 2.287 1.373 1 98.75 186 SER B O 1
ATOM 2911 N N . CYS B 1 187 ? -9.234 0.889 0.027 1 98.5 187 CYS B N 1
ATOM 2912 C CA . CYS B 1 187 ? -7.934 1.518 0.252 1 98.5 187 CYS B CA 1
ATOM 2913 C C . CYS B 1 187 ? -7.961 2.984 -0.159 1 98.5 187 CYS B C 1
ATOM 2915 O O . CYS B 1 187 ? -7.504 3.852 0.588 1 98.5 187 CYS B O 1
ATOM 2917 N N . ILE B 1 188 ? -8.523 3.287 -1.281 1 98.31 188 ILE B N 1
ATOM 2918 C CA . ILE B 1 188 ? -8.578 4.645 -1.812 1 98.31 188 ILE B CA 1
ATOM 2919 C C . ILE B 1 188 ? -9.398 5.531 -0.876 1 98.31 188 ILE B C 1
ATOM 2921 O O . ILE B 1 188 ? -9.016 6.672 -0.597 1 98.31 188 ILE B O 1
ATOM 2925 N N . PHE B 1 189 ? -10.43 5.016 -0.389 1 98.44 189 PHE B N 1
ATOM 2926 C CA . PHE B 1 189 ? -11.281 5.809 0.49 1 98.44 189 PHE B CA 1
ATOM 2927 C C . PHE B 1 189 ? -10.625 6 1.853 1 98.44 189 PHE B C 1
ATOM 2929 O O . PHE B 1 189 ? -10.781 7.043 2.486 1 98.44 189 PHE B O 1
ATOM 2936 N N . LEU B 1 190 ? -9.93 5.02 2.316 1 98.19 190 LEU B N 1
ATOM 2937 C CA . LEU B 1 190 ? -9.172 5.188 3.551 1 98.19 190 LEU B CA 1
ATOM 2938 C C . LEU B 1 190 ? -8.055 6.219 3.369 1 98.19 190 LEU B C 1
ATOM 2940 O O . LEU B 1 190 ? -7.812 7.035 4.258 1 98.19 190 LEU B O 1
ATOM 2944 N N . ALA B 1 191 ? -7.41 6.137 2.227 1 97.62 191 ALA B N 1
ATOM 2945 C CA . ALA B 1 191 ? -6.391 7.133 1.922 1 97.62 191 ALA B CA 1
ATOM 2946 C C . ALA B 1 191 ? -6.992 8.531 1.849 1 97.62 191 ALA B C 1
ATOM 2948 O O . ALA B 1 191 ? -6.387 9.5 2.311 1 97.62 191 ALA B O 1
ATOM 2949 N N . ALA B 1 192 ? -8.133 8.609 1.259 1 97.12 192 ALA B N 1
ATOM 2950 C CA . ALA B 1 192 ? -8.836 9.898 1.208 1 97.12 192 ALA B CA 1
ATOM 2951 C C . ALA B 1 192 ? -9.172 10.391 2.611 1 97.12 192 ALA B C 1
ATOM 2953 O O . ALA B 1 192 ? -9.047 11.586 2.9 1 97.12 192 ALA B O 1
ATOM 2954 N N . SER B 1 193 ? -9.578 9.461 3.4 1 96.25 193 SER B N 1
ATOM 2955 C CA . SER B 1 193 ? -9.859 9.828 4.785 1 96.25 193 SER B CA 1
ATOM 2956 C C . SER B 1 193 ? -8.617 10.367 5.477 1 96.25 193 SER B C 1
ATOM 2958 O O . SER B 1 193 ? -8.695 11.312 6.262 1 96.25 193 SER B O 1
ATOM 2960 N N . ALA B 1 194 ? -7.516 9.812 5.211 1 96.06 194 ALA B N 1
ATOM 2961 C CA . ALA B 1 194 ? -6.262 10.289 5.777 1 96.06 194 ALA B CA 1
ATOM 2962 C C . ALA B 1 194 ? -5.957 11.711 5.316 1 96.06 194 ALA B C 1
ATOM 2964 O O . ALA B 1 194 ? -5.477 12.539 6.098 1 96.06 194 ALA B O 1
ATOM 2965 N N . VAL B 1 195 ? -6.238 11.969 4.109 1 94.94 195 VAL B N 1
ATOM 2966 C CA . VAL B 1 195 ? -6.02 13.312 3.586 1 94.94 195 VAL B CA 1
ATOM 2967 C C . VAL B 1 195 ? -6.938 14.297 4.301 1 94.94 195 VAL B C 1
ATOM 2969 O O . VAL B 1 195 ? -6.527 15.414 4.625 1 94.94 195 VAL B O 1
ATOM 2972 N N . ILE B 1 196 ? -8.141 13.938 4.531 1 93.56 196 ILE B N 1
ATOM 2973 C CA . ILE B 1 196 ? -9.094 14.781 5.25 1 93.56 196 ILE B CA 1
ATOM 2974 C C . ILE B 1 196 ? -8.57 15.07 6.652 1 93.56 196 ILE B C 1
ATOM 2976 O O . ILE B 1 196 ? -8.68 16.203 7.141 1 93.56 196 ILE B O 1
ATOM 2980 N N . ASP B 1 197 ? -8 14.086 7.215 1 93.06 197 ASP B N 1
ATOM 2981 C CA . ASP B 1 197 ? -7.414 14.281 8.539 1 93.06 197 ASP B CA 1
ATOM 2982 C C . ASP B 1 197 ? -6.281 15.297 8.492 1 93.06 197 ASP B C 1
ATOM 2984 O O . ASP B 1 197 ? -6.121 16.094 9.422 1 93.06 197 ASP B O 1
ATOM 2988 N N . VAL B 1 198 ? -5.527 15.242 7.488 1 93.06 198 VAL B N 1
ATOM 2989 C CA . VAL B 1 198 ? -4.418 16.172 7.355 1 93.06 198 VAL B CA 1
ATOM 2990 C C . VAL B 1 198 ? -4.953 17.594 7.188 1 93.06 198 VAL B C 1
ATOM 2992 O O . VAL B 1 198 ? -4.398 18.547 7.738 1 93.06 198 VAL B O 1
ATOM 2995 N N . ILE B 1 199 ? -6.004 17.75 6.457 1 91 199 ILE B N 1
ATOM 2996 C CA . ILE B 1 199 ? -6.637 19.062 6.289 1 91 199 ILE B CA 1
ATOM 2997 C C . ILE B 1 199 ? -7.105 19.578 7.645 1 91 199 ILE B C 1
ATOM 2999 O O . ILE B 1 199 ? -6.895 20.75 7.969 1 91 199 ILE B O 1
ATOM 3003 N N . TRP B 1 200 ? -7.609 18.672 8.398 1 87.56 200 TRP B N 1
ATOM 3004 C CA . TRP B 1 200 ? -8.023 19.062 9.742 1 87.56 200 TRP B CA 1
ATOM 3005 C C . TRP B 1 200 ? -6.828 19.484 10.586 1 87.56 200 TRP B C 1
ATOM 3007 O O . TRP B 1 200 ? -6.855 20.531 11.242 1 87.56 200 TRP B O 1
ATOM 3017 N N . LEU B 1 201 ? -5.867 18.75 10.547 1 88.31 201 LEU B N 1
ATOM 3018 C CA . LEU B 1 201 ? -4.668 19 11.336 1 88.31 201 LEU B CA 1
ATOM 3019 C C . LEU B 1 201 ? -4.004 20.312 10.922 1 88.31 201 LEU B C 1
ATOM 3021 O O . LEU B 1 201 ? -3.479 21.031 11.766 1 88.31 201 LEU B O 1
ATOM 3025 N N . SER B 1 202 ? -4.07 20.688 9.711 1 87.81 202 SER B N 1
ATOM 3026 C CA . SER B 1 202 ? -3.416 21.891 9.188 1 87.81 202 SER B CA 1
ATOM 3027 C C . SER B 1 202 ? -4.219 23.141 9.516 1 87.81 202 SER B C 1
ATOM 3029 O O . SER B 1 202 ? -3.703 24.25 9.414 1 87.81 202 SER B O 1
ATOM 3031 N N . ASN B 1 203 ? -5.367 22.922 9.883 1 84.31 203 ASN B N 1
ATOM 3032 C CA . ASN B 1 203 ? -6.215 24.078 10.164 1 84.31 203 ASN B CA 1
ATOM 3033 C C . ASN B 1 203 ? -6.508 24.203 11.656 1 84.31 203 ASN B C 1
ATOM 3035 O O . ASN B 1 203 ? -7.301 25.047 12.07 1 84.31 203 ASN B O 1
ATOM 3039 N N . MET B 1 204 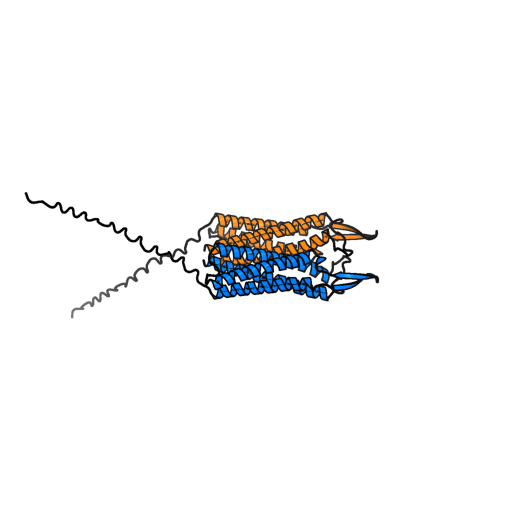? -5.957 23.375 12.406 1 79.5 204 MET B N 1
ATOM 3040 C CA . MET B 1 204 ? -6.09 23.484 13.852 1 79.5 204 MET B CA 1
ATOM 3041 C C . MET B 1 204 ? -4.957 24.312 14.445 1 79.5 204 MET B C 1
ATOM 3043 O O . MET B 1 204 ? -3.879 24.406 13.859 1 79.5 204 MET B O 1
#

Solvent-accessible surface area (backbone atoms only — not comparable to full-atom values): 20940 Å² total; per-residue (Å²): 137,76,80,75,73,77,73,73,72,73,71,71,71,69,74,67,68,68,72,75,65,78,70,66,64,69,66,63,78,71,60,74,79,51,66,65,58,53,50,51,48,51,50,33,40,50,51,21,24,52,25,12,46,47,16,27,52,34,33,73,62,18,56,38,79,30,56,44,70,54,96,80,44,74,39,80,38,77,47,48,39,84,68,34,72,35,42,41,43,29,38,50,48,22,50,51,44,22,52,50,33,48,53,51,51,50,50,47,50,52,30,50,74,68,70,39,66,83,73,79,40,71,66,56,36,50,50,49,27,52,52,27,44,53,46,17,51,45,26,35,25,24,26,25,12,29,47,37,54,52,47,38,32,59,66,21,41,82,90,44,92,44,63,47,50,31,78,49,30,46,66,29,47,50,31,38,49,52,14,37,52,25,24,44,50,15,18,52,27,25,44,49,44,24,51,52,31,49,56,51,44,36,64,90,137,77,81,75,74,78,72,75,73,73,74,73,74,70,74,67,69,70,72,75,66,80,70,68,64,71,66,65,79,73,61,76,79,48,65,64,58,53,51,51,47,52,50,32,40,49,49,21,23,52,24,12,47,46,16,27,52,34,32,75,63,20,56,38,78,31,55,44,70,56,94,82,44,73,40,80,38,77,47,46,40,86,68,34,71,36,42,40,42,29,37,51,46,21,50,52,43,22,51,50,33,48,52,51,51,50,51,47,52,53,29,51,76,69,70,39,66,83,74,78,40,72,65,55,34,50,48,51,25,52,52,27,44,52,46,16,50,46,26,34,26,23,25,24,11,29,46,36,54,51,47,37,33,58,67,20,43,81,93,44,91,44,62,47,51,31,77,50,30,47,67,28,49,51,31,39,50,52,13,38,53,25,24,44,49,17,18,53,28,24,44,49,42,24,50,52,30,50,54,50,44,35,63,90

Nearest PDB structures (foldseek):
  9cmi-assembly1_A  TM=5.238E-01  e=3.667E-02  Homo sapiens
  7s0g-assembly1_R  TM=4.366E-01  e=1.140E+00  Meleagris gallopavo
  8x63-assembly1_B  TM=4.054E-01  e=4.596E+00  Homo sapiens
  9cmi-assembly1_A  TM=5.237E-01  e=3.109E-02  Homo sapiens
  7s0g-assembly1_R  TM=4.365E-01  e=9.904E-01  Meleagris gallopavo

Foldseek 3Di:
DDCPPPPPVVPCVVPPVPPPPDPPPVPPPPLPPPVVLVVLLLVLLVLLLVLLVLLLVLQQVQWDWFWDQDVNDTDIDTDHLVVDPLSVLLNVLSVVSNVVSVVLNVVQVVCVVVVHRSQNDLVVLVVLLVVLLVSLVSLVSSLVSLVVVLVCLQPPDVPDPGDNVCVGRVSSSVSSVSSSVSSNSSSVSSVVSSVSSVVSNVSD/DDPPPPPPVVPPPPPPPPPPPDPPPPPPPPLPPPVVLVVLLLVLLVLLLVLLVLLLVLQQVQWDWFWDQDVNDTDIDTDHLVVDPLSVLLNVLSVVSNVVSVVLNVVQVVCVVVVHRSQNDLVVLVVLLVVLLVSLVSLVSSLVSLVVVLVCLQPPDVPDPGDNVCVGRVSSSVSSVSSSVSSNSSSVSSVVSSVSSVVSNVSD

Sequence (408 aa):
MGSIGNGRNGSEVGIQIPAMGNKEVLERPAIPRWPRLGVVMVATRAVALVMAVLSMALMISAKQRGSLKIFGIEIPLYANWSFSDSLEYLVGMSAVSAAYCLAQLLLTAHKAVKNAPVVQSRNYAWLLFTGDQIFAYAMMSAGSAAAAVANLNRTGIRHTALPNFCKPLPRFCDLSAASIACAFLSCIFLAASAVIDVIWLSNMMGSIGNGRNGSEVGIQIPAMGNKEVLERPAIPRWPRLGVVMVATRAVALVMAVLSMALMISAKQRGSLKIFGIEIPLYANWSFSDSLEYLVGMSAVSAAYCLAQLLLTAHKAVKNAPVVQSRNYAWLLFTGDQIFAYAMMSAGSAAAAVANLNRTGIRHTALPNFCKPLPRFCDLSAASIACAFLSCIFLAASAVIDVIWLSNM

Radius of gyration: 33.58 Å; Cα contacts (8 Å, |Δi|>4): 535; chains: 2; bounding box: 47×142×109 Å

Secondary structure (DSSP, 8-state):
----------------------------------HHHHHHHHHHHHHHHHHHHHHHHHHHH-EEEEEEEETTEEEEEEEEGGG-HHHHHHHHHHHHHHHHHHHHHHHHHHHHHTT--SS--HHHHHHHHHHHHHHHHHHHHHHHHHHHHHHHHHH-BTTTTB--TTTT-HHHHHHHHHHHHHHHHHHHHHHHHHHHHHHHHHT-/----------------------------------HHHHHHHHHHHHHHHHHHHHHHHHHHH-EEEEEEEETTEEEEEEEEGGG-HHHHHHHHHHHHHHHHHHHHHHHHHHHHHTT--SS--HHHHHHHHHHHHHHHHHHHHHHHHHHHHHHHHHH-BTTTTB--TTTT-HHHHHHHHHHHHHHHHHHHHHHHHHHHHHHHHHT-